Protein AF-A0ABD1V175-F1 (afdb_monomer_lite)

Secondary structure (DSSP, 8-state):
---------PPPPTT--EEEEES-----SBHHHHTGGGGG-TT--EEEEES-SS--EEEEE--SGGGGTS--TTTT--EEEEES-TT--EEEEE-SSSSSPPP-TTTTTT--EEEEES-TT-SEEEEGGGGGG-TT--EEEEES-SS--EEEEPPP--S------------TT--EEEEES-TT--BS-SS--SSPPP---PPP--HHHHHHHHTT----TTS-HHHHHHHHHHHHHHS-SEEEEE-S--S---HHHHT--TT-TTEEEEE--S-HHHHHHTT-S-----PPPPHHHHHHHHHHHTTS----HHHHHHHHHHHHHTTT-HHHHHHHHHHHTT---HHHHHHHHHHHHHHHTT-TT-S-TTHHHHHHHHHT--SHHHHHHHHHHTTS-TT--EEHHHHHHHHHHTT-S---SSHHHHHHHHHHHHHHHHHTTSSEEEGGGTEEE--HHHHHHHHHHTTTSSEEEE--SS--SBPPPGGG--TTEEEEE-TT----B---------

Organism: NCBI:txid205694

Sequence (514 aa):
MDSSLGEGKILLPRDIEELIFFGSGLRMVSLADGFLMLNNAKYVKKCEVSAEDEIECVIRLSSTEEQQSRGVPFQSLEKLLLRCLRNFIGLFMWEGKAAVAPLLPGIFTQLTVLEILSCNKMKKLIPRSLLQTLPNLQNLKVRHCEEIEEIIGDEDDDGSPVINSSAEVTMPRLKKLELVDLPKLKSICKGRIAKPLNIIAPRFNRFKNYISQALKIGISKESDEKKRAVELFQAVKNKGKFVLILDDVSKQIDTENIGILLGMDGCKVVITSRSLEVFHRMGFQKIIKVNTFSEKESWELFLKKLDHVELSPEVEEICKKMTKRCSGLPLALVTLAGSMRGMVDIHEWRDASEELDESCMGQADMENGVLPILVYAFNRLKDPKLKSCFLYCSLFPEDYDNPRDELIANFISEELMDTRSSRRAEFDQGHAILNKLEKACLVEIWTDREVVRMHNLIRDMALTITKHNPMYMVKVGLELTEIPKIQNWTKDLDKISLMDNSIHDISPDTQGRN

Structure (mmCIF, N/CA/C/O backbone):
data_AF-A0ABD1V175-F1
#
_entry.id   AF-A0ABD1V175-F1
#
loop_
_atom_site.group_PDB
_atom_site.id
_atom_site.type_symbol
_atom_site.label_atom_id
_atom_site.label_alt_id
_atom_site.label_comp_id
_atom_site.label_asym_id
_atom_site.label_entity_id
_atom_site.label_seq_id
_atom_site.pdbx_PDB_ins_code
_atom_site.Cartn_x
_atom_site.Cartn_y
_atom_site.Cartn_z
_atom_site.occupancy
_atom_site.B_iso_or_equiv
_atom_site.auth_seq_id
_atom_site.auth_comp_id
_atom_site.auth_asym_id
_atom_site.auth_atom_id
_atom_site.pdbx_PDB_model_num
ATOM 1 N N . MET A 1 1 ? 38.793 49.075 21.327 1.00 33.19 1 MET A N 1
ATOM 2 C CA . MET A 1 1 ? 39.471 48.614 20.101 1.00 33.19 1 MET A CA 1
ATOM 3 C C . MET A 1 1 ? 39.974 47.215 20.401 1.00 33.19 1 MET A C 1
ATOM 5 O O . MET A 1 1 ? 40.833 47.084 21.252 1.00 33.19 1 MET A O 1
ATOM 9 N N . ASP A 1 2 ? 39.425 46.133 19.889 1.00 32.28 2 ASP A N 1
ATOM 10 C CA . ASP A 1 2 ? 38.381 45.957 18.894 1.00 32.28 2 ASP A CA 1
ATOM 11 C C . ASP A 1 2 ? 37.714 44.607 19.198 1.00 32.28 2 ASP A C 1
ATOM 13 O O . ASP A 1 2 ? 38.379 43.661 19.624 1.00 32.28 2 ASP A O 1
ATOM 17 N N . SER A 1 3 ? 36.398 44.550 19.060 1.00 34.78 3 SER A N 1
ATOM 18 C CA . SER A 1 3 ? 35.563 43.388 19.345 1.00 34.78 3 SER A CA 1
ATOM 19 C C . SER A 1 3 ? 35.006 42.869 18.026 1.00 34.78 3 SER A C 1
ATOM 21 O O . SER A 1 3 ? 34.041 43.435 17.526 1.00 34.78 3 SER A O 1
ATOM 23 N N . SER A 1 4 ? 35.595 41.817 17.456 1.00 35.25 4 SER A N 1
ATOM 24 C CA . SER A 1 4 ? 34.931 40.948 16.469 1.00 35.25 4 SER A CA 1
ATOM 25 C C . SER A 1 4 ? 35.815 39.759 16.076 1.00 35.25 4 SER A C 1
ATOM 27 O O . SER A 1 4 ? 36.679 39.854 15.218 1.00 35.25 4 SER A O 1
ATOM 29 N N . LEU A 1 5 ? 35.558 38.602 16.680 1.00 33.12 5 LEU A N 1
ATOM 30 C CA . LEU A 1 5 ? 35.802 37.291 16.068 1.00 33.12 5 LEU A CA 1
ATOM 31 C C . LEU A 1 5 ? 34.612 36.412 16.472 1.00 33.12 5 LEU A C 1
ATOM 33 O O . LEU A 1 5 ? 34.702 35.550 17.341 1.00 33.12 5 LEU A O 1
ATOM 37 N N . GLY A 1 6 ? 33.454 36.763 15.911 1.00 29.16 6 GLY A N 1
ATOM 38 C CA . GLY A 1 6 ? 32.233 35.967 15.943 1.00 29.16 6 GLY A CA 1
ATOM 39 C C . GLY A 1 6 ? 32.099 35.133 14.668 1.00 29.16 6 GLY A C 1
ATOM 40 O O . GLY A 1 6 ? 32.634 35.503 13.627 1.00 29.16 6 GLY A O 1
ATOM 41 N N . GLU A 1 7 ? 31.352 34.037 14.802 1.00 34.03 7 GLU A N 1
ATOM 42 C CA . GLU A 1 7 ? 30.924 33.062 13.785 1.00 34.03 7 GLU A CA 1
ATOM 43 C C . GLU A 1 7 ? 31.941 31.970 13.413 1.00 34.03 7 GLU A C 1
ATOM 45 O O . GLU A 1 7 ? 32.814 32.099 12.554 1.00 34.03 7 GLU A O 1
ATOM 50 N N . GLY A 1 8 ? 31.780 30.825 14.086 1.00 33.66 8 GLY A N 1
ATOM 51 C CA . GLY A 1 8 ? 32.440 29.575 13.741 1.00 33.66 8 GLY A CA 1
ATOM 52 C C . GLY A 1 8 ? 32.031 29.113 12.344 1.00 33.66 8 GLY A C 1
ATOM 53 O O . GLY A 1 8 ? 30.886 28.741 12.106 1.00 33.66 8 GLY A O 1
ATOM 54 N N . LYS A 1 9 ? 32.991 29.118 11.419 1.00 44.31 9 LYS A N 1
ATOM 55 C CA . LYS A 1 9 ? 32.845 28.537 10.081 1.00 44.31 9 LYS A CA 1
ATOM 56 C C . LYS A 1 9 ? 32.651 27.023 10.200 1.00 44.31 9 LYS A C 1
ATOM 58 O O . LYS A 1 9 ? 33.563 26.321 10.633 1.00 44.31 9 LYS A O 1
ATOM 63 N N . ILE A 1 10 ? 31.491 26.520 9.787 1.00 41.38 10 ILE A N 1
ATOM 64 C CA . ILE A 1 10 ? 31.221 25.081 9.678 1.00 41.38 10 ILE A CA 1
ATOM 65 C C . ILE A 1 10 ? 31.966 24.549 8.442 1.00 41.38 10 ILE A C 1
ATOM 67 O O . ILE A 1 10 ? 31.715 24.986 7.318 1.00 41.38 10 ILE A O 1
ATOM 71 N N . LEU A 1 11 ? 32.914 23.629 8.644 1.00 45.12 11 LEU A N 1
ATOM 72 C CA . LEU A 1 11 ? 33.640 22.944 7.569 1.00 45.12 11 LEU A CA 1
ATOM 73 C C . LEU A 1 11 ? 32.978 21.588 7.294 1.00 45.12 11 LEU A C 1
ATOM 75 O O . LEU A 1 11 ? 32.940 20.730 8.172 1.00 45.12 11 LEU A O 1
ATOM 79 N N . LEU A 1 12 ? 32.479 21.391 6.072 1.00 47.12 12 LEU A N 1
ATOM 80 C CA . LEU A 1 12 ? 31.943 20.110 5.604 1.00 47.12 12 LEU A CA 1
ATOM 81 C C . LEU A 1 12 ? 33.087 19.209 5.082 1.00 47.12 12 LEU A C 1
ATOM 83 O O . LEU A 1 12 ? 33.973 19.706 4.378 1.00 47.12 12 LEU A O 1
ATOM 87 N N . PRO A 1 13 ? 33.097 17.901 5.401 1.00 48.41 13 PRO A N 1
ATOM 88 C CA . PRO A 1 13 ? 34.001 16.918 4.801 1.00 48.41 13 PRO A CA 1
ATOM 89 C C . PRO A 1 13 ? 34.021 16.974 3.264 1.00 48.41 13 PRO A C 1
ATOM 91 O O . PRO A 1 13 ? 32.999 17.216 2.624 1.00 48.41 13 PRO A O 1
ATOM 94 N N . ARG A 1 14 ? 35.198 16.737 2.665 1.00 49.50 14 ARG A N 1
ATOM 95 C CA . ARG A 1 14 ? 35.453 16.963 1.228 1.00 49.50 14 ARG A CA 1
ATOM 96 C C . ARG A 1 14 ? 34.654 16.065 0.276 1.00 49.50 14 ARG A C 1
ATOM 98 O O . ARG A 1 14 ? 34.583 16.416 -0.893 1.00 49.50 14 ARG A O 1
ATOM 105 N N . ASP A 1 15 ? 34.020 15.005 0.773 1.00 56.03 15 ASP A N 1
ATOM 106 C CA . ASP A 1 15 ? 33.384 13.958 -0.039 1.00 56.03 15 ASP A CA 1
ATOM 107 C C . ASP A 1 15 ? 31.863 13.859 0.186 1.00 56.03 15 ASP A C 1
ATOM 109 O O . ASP A 1 15 ? 31.241 12.848 -0.132 1.00 56.03 15 ASP A O 1
ATOM 113 N N . ILE A 1 16 ? 31.242 14.888 0.772 1.00 52.56 16 ILE A N 1
ATOM 114 C CA . ILE A 1 16 ? 29.795 14.883 1.013 1.00 52.56 16 ILE A CA 1
ATOM 115 C C . ILE A 1 16 ? 29.036 15.047 -0.306 1.00 52.56 16 ILE A C 1
ATOM 117 O O . ILE A 1 16 ? 29.168 16.066 -0.986 1.00 52.56 16 ILE A O 1
ATOM 121 N N . GLU A 1 17 ? 28.199 14.057 -0.623 1.00 64.12 17 GLU A N 1
ATOM 122 C CA . GLU A 1 17 ? 27.302 14.091 -1.783 1.00 64.12 17 GLU A CA 1
ATOM 123 C C . GLU A 1 17 ? 25.887 14.585 -1.448 1.00 64.12 17 GLU A C 1
ATOM 125 O O . GLU A 1 17 ? 25.190 15.089 -2.331 1.00 64.12 17 GLU A O 1
ATOM 130 N N . GLU A 1 18 ? 25.463 14.490 -0.185 1.00 67.69 18 GLU A N 1
ATOM 131 C CA . GLU A 1 18 ? 24.130 14.904 0.258 1.00 67.69 18 GLU A CA 1
ATOM 132 C C . GLU A 1 18 ? 24.199 15.868 1.445 1.00 67.69 18 GLU A C 1
ATOM 134 O O . GLU A 1 18 ? 24.832 15.581 2.459 1.00 67.69 18 GLU A O 1
ATOM 139 N N . LEU A 1 19 ? 23.508 16.999 1.330 1.00 60.31 19 LEU A N 1
ATOM 140 C CA . LEU A 1 19 ? 23.303 17.959 2.408 1.00 60.31 19 LEU A CA 1
ATOM 141 C C . LEU A 1 19 ? 21.835 17.970 2.800 1.00 60.31 19 LEU A C 1
ATOM 143 O O . LEU A 1 19 ? 20.975 18.146 1.943 1.00 60.31 19 LEU A O 1
ATOM 147 N N . ILE A 1 20 ? 21.555 17.777 4.085 1.00 55.03 20 ILE A N 1
ATOM 148 C CA . ILE A 1 20 ? 20.199 17.770 4.629 1.00 55.03 20 ILE A CA 1
ATOM 149 C C . ILE A 1 20 ? 20.187 18.695 5.844 1.00 55.03 20 ILE A C 1
ATOM 151 O O . ILE A 1 20 ? 20.918 18.473 6.806 1.00 55.03 20 ILE A O 1
ATOM 155 N N . PHE A 1 21 ? 19.357 19.728 5.782 1.00 54.09 21 PHE A N 1
ATOM 156 C CA . PHE A 1 21 ? 19.108 20.686 6.849 1.00 54.09 21 PHE A CA 1
ATOM 157 C C . PHE A 1 21 ? 17.662 20.519 7.298 1.00 54.09 21 PHE A C 1
ATOM 159 O O . PHE A 1 21 ? 16.748 20.598 6.476 1.00 54.09 21 PHE A O 1
ATOM 166 N N . PHE A 1 22 ? 17.452 20.254 8.582 1.00 44.19 22 PHE A N 1
ATOM 167 C CA . PHE A 1 22 ? 16.124 20.082 9.156 1.00 44.19 22 PHE A CA 1
ATOM 168 C C . PHE A 1 22 ? 16.053 20.805 10.499 1.00 44.19 22 PHE A C 1
ATOM 170 O O . PHE A 1 22 ? 16.745 20.403 11.431 1.00 44.19 22 PHE A O 1
ATOM 177 N N . GLY A 1 23 ? 15.231 21.855 10.607 1.00 42.28 23 GLY A N 1
ATOM 178 C CA . GLY A 1 23 ? 14.975 22.547 11.879 1.00 42.28 23 GLY A CA 1
ATOM 179 C C . GLY A 1 23 ? 16.246 22.994 12.610 1.00 42.28 23 GLY A C 1
ATOM 180 O O . GLY A 1 23 ? 16.268 23.071 13.837 1.00 42.28 23 GLY A O 1
ATOM 181 N N . SER A 1 24 ? 17.316 23.247 11.858 1.00 45.44 24 SER A N 1
ATOM 182 C CA . SER A 1 24 ? 18.679 23.452 12.347 1.00 45.44 24 SER A CA 1
ATOM 183 C C . SER A 1 24 ? 18.917 24.862 12.892 1.00 45.44 24 SER A C 1
ATOM 185 O O . SER A 1 24 ? 19.999 25.158 13.402 1.00 45.44 24 SER A O 1
ATOM 187 N N . GLY A 1 25 ? 17.891 25.720 12.842 1.00 47.97 25 GLY A N 1
ATOM 188 C CA . GLY A 1 25 ? 17.932 27.075 13.379 1.00 47.97 25 GLY A CA 1
ATOM 189 C C . GLY A 1 25 ? 18.901 27.957 12.602 1.00 47.97 25 GLY A C 1
ATOM 190 O O . GLY A 1 25 ? 19.572 28.802 13.202 1.00 47.97 25 GLY A O 1
ATOM 191 N N . LEU A 1 26 ? 19.014 27.729 11.290 1.00 57.84 26 LEU A N 1
ATOM 192 C CA . LEU A 1 26 ? 19.914 28.471 10.419 1.00 57.84 26 LEU A CA 1
ATOM 193 C C . LEU A 1 26 ? 19.487 29.931 10.406 1.00 57.84 26 LEU A C 1
ATOM 195 O O . LEU A 1 26 ? 18.456 30.291 9.842 1.00 57.84 26 LEU A O 1
ATOM 199 N N . ARG A 1 27 ? 20.317 30.780 11.013 1.00 63.69 27 ARG A N 1
ATOM 200 C CA . ARG A 1 27 ? 20.093 32.225 11.053 1.00 63.69 27 ARG A CA 1
ATOM 201 C C . ARG A 1 27 ? 20.644 32.914 9.817 1.00 63.69 27 ARG A C 1
ATOM 203 O O . ARG A 1 27 ? 21.561 33.730 9.890 1.00 63.69 27 ARG A O 1
ATOM 210 N N . MET A 1 28 ? 20.183 32.472 8.655 1.00 68.62 28 MET A N 1
ATOM 211 C CA . MET A 1 28 ? 20.639 32.987 7.372 1.00 68.62 28 MET A CA 1
ATOM 212 C C . MET A 1 28 ? 19.476 33.155 6.420 1.00 68.62 28 MET A C 1
ATOM 214 O O . MET A 1 28 ? 18.596 32.309 6.312 1.00 68.62 28 MET A O 1
ATOM 218 N N . VAL A 1 29 ? 19.537 34.248 5.672 1.00 77.06 29 VAL A N 1
ATOM 219 C CA . VAL A 1 29 ? 18.480 34.617 4.734 1.00 77.06 29 VAL A CA 1
ATOM 220 C C . VAL A 1 29 ? 18.637 33.905 3.382 1.00 77.06 29 VAL A C 1
ATOM 222 O O . VAL A 1 29 ? 17.661 33.665 2.675 1.00 77.06 29 VAL A O 1
ATOM 225 N N . SER A 1 30 ? 19.871 33.531 3.032 1.00 79.56 30 SER A N 1
ATOM 226 C CA . SER A 1 30 ? 20.254 32.945 1.746 1.00 79.56 30 SER A CA 1
ATOM 227 C C . SER A 1 30 ? 21.160 31.738 1.964 1.00 79.56 30 SER A C 1
ATOM 229 O O . SER A 1 30 ? 22.189 31.848 2.638 1.00 79.56 30 SER A O 1
ATOM 231 N N . LEU A 1 31 ? 20.803 30.595 1.367 1.00 73.44 31 LEU A N 1
ATOM 232 C CA . LEU A 1 31 ? 21.608 29.368 1.447 1.00 73.44 31 LEU A CA 1
ATOM 233 C C . LEU A 1 31 ? 23.006 29.563 0.844 1.00 73.44 31 LEU A C 1
ATOM 235 O O . LEU A 1 31 ? 23.994 29.080 1.392 1.00 73.44 31 LEU A O 1
ATOM 239 N N . ALA A 1 32 ? 23.110 30.294 -0.265 1.00 73.69 32 ALA A N 1
ATOM 240 C CA . ALA A 1 32 ? 24.394 30.572 -0.903 1.00 73.69 32 ALA A CA 1
ATOM 241 C C . ALA A 1 32 ? 25.311 31.459 -0.040 1.00 73.69 32 ALA A C 1
ATOM 243 O O . ALA A 1 32 ? 26.525 31.256 -0.029 1.00 73.69 32 ALA A O 1
ATOM 244 N N . ASP A 1 33 ? 24.747 32.421 0.699 1.00 68.69 33 ASP A N 1
ATOM 245 C CA . ASP A 1 33 ? 25.535 33.337 1.537 1.00 68.69 33 ASP A CA 1
ATOM 246 C C . ASP A 1 33 ? 26.016 32.668 2.823 1.00 68.69 33 ASP A C 1
ATOM 248 O O . ASP A 1 33 ? 27.155 32.869 3.246 1.00 68.69 33 ASP A O 1
ATOM 252 N N . GLY A 1 34 ? 25.164 31.843 3.426 1.00 58.06 34 GLY A N 1
ATOM 253 C CA . GLY A 1 34 ? 25.495 31.124 4.647 1.00 58.06 34 GLY A CA 1
ATOM 254 C C . GLY A 1 34 ? 26.523 30.011 4.465 1.00 58.06 34 GLY A C 1
ATOM 255 O O . GLY A 1 34 ? 27.223 29.644 5.409 1.00 58.06 34 GLY A O 1
ATOM 256 N N . PHE A 1 35 ? 26.665 29.507 3.238 1.00 61.03 35 PHE A N 1
ATOM 257 C CA . PHE A 1 35 ? 27.566 28.411 2.916 1.00 61.03 35 PHE A CA 1
ATOM 258 C C . PHE A 1 35 ? 28.465 28.754 1.726 1.00 61.03 35 PHE A C 1
ATOM 260 O O . PHE A 1 35 ? 28.418 28.106 0.681 1.00 61.03 35 PHE A O 1
ATOM 267 N N . LEU A 1 36 ? 29.386 29.705 1.920 1.00 54.69 36 LEU A N 1
ATOM 268 C CA . LEU A 1 36 ? 30.432 30.059 0.941 1.00 54.69 36 LEU A CA 1
ATOM 269 C C . LEU A 1 36 ? 31.236 28.846 0.417 1.00 54.69 36 LEU A C 1
ATOM 271 O O . LEU A 1 36 ? 31.847 28.922 -0.646 1.00 54.69 36 LEU A O 1
ATOM 275 N N . MET A 1 37 ? 31.233 27.719 1.141 1.00 53.41 37 MET A N 1
ATOM 276 C CA . MET A 1 37 ? 31.874 26.460 0.742 1.00 53.41 37 MET A CA 1
ATOM 277 C C . MET A 1 37 ? 31.118 25.706 -0.372 1.00 53.41 37 MET A C 1
ATOM 279 O O . MET A 1 37 ? 31.747 24.941 -1.102 1.00 53.41 37 MET A O 1
ATOM 283 N N . LEU A 1 38 ? 29.812 25.951 -0.569 1.00 56.41 38 LEU A N 1
ATOM 284 C CA . LEU A 1 38 ? 29.019 25.391 -1.680 1.00 56.41 38 LEU A CA 1
ATOM 285 C C . LEU A 1 38 ? 29.477 25.906 -3.046 1.00 56.41 38 LEU A C 1
ATOM 287 O O . LEU A 1 38 ? 29.302 25.216 -4.046 1.00 56.41 38 LEU A O 1
ATOM 291 N N . ASN A 1 39 ? 30.136 27.067 -3.076 1.00 56.88 39 ASN A N 1
ATOM 292 C CA . ASN A 1 39 ? 30.773 27.612 -4.277 1.00 56.88 39 ASN A CA 1
ATOM 293 C C . ASN A 1 39 ? 31.903 26.710 -4.806 1.00 56.88 39 ASN A C 1
ATOM 295 O O . ASN A 1 39 ? 32.265 26.809 -5.974 1.00 56.88 39 ASN A O 1
ATOM 299 N N . ASN A 1 40 ? 32.459 25.837 -3.952 1.00 53.22 40 ASN A N 1
ATOM 300 C CA . ASN A 1 40 ? 33.568 24.931 -4.269 1.00 53.22 40 ASN A CA 1
ATOM 301 C C . ASN A 1 40 ? 33.219 23.443 -4.059 1.00 53.22 40 ASN A C 1
ATOM 303 O O . ASN A 1 40 ? 34.088 22.579 -4.219 1.00 53.22 40 ASN A O 1
ATOM 307 N N . ALA A 1 41 ? 31.974 23.124 -3.691 1.00 58.38 41 ALA A N 1
ATOM 308 C CA . ALA A 1 41 ? 31.538 21.773 -3.353 1.00 58.38 41 ALA A CA 1
ATOM 309 C C . ALA A 1 41 ? 31.305 20.926 -4.616 1.00 58.38 41 ALA A C 1
ATOM 311 O O . ALA A 1 41 ? 30.182 20.753 -5.082 1.00 58.38 41 ALA A O 1
ATOM 312 N N . LYS A 1 42 ? 32.383 20.369 -5.178 1.00 62.81 42 LYS A N 1
ATOM 313 C CA . LYS A 1 42 ? 32.337 19.582 -6.426 1.00 62.81 42 LYS A CA 1
ATOM 314 C C . LYS A 1 42 ? 31.516 18.288 -6.339 1.00 62.81 42 LYS A C 1
ATOM 316 O O . LYS A 1 42 ? 31.132 17.771 -7.380 1.00 62.81 42 LYS A O 1
ATOM 321 N N . TYR A 1 43 ? 31.252 17.785 -5.133 1.00 64.75 43 TYR A N 1
ATOM 322 C CA . TYR A 1 43 ? 30.656 16.462 -4.920 1.00 64.75 43 TYR A CA 1
ATOM 323 C C . TYR A 1 43 ? 29.199 16.488 -4.455 1.00 64.75 43 TYR A C 1
ATOM 325 O O . TYR A 1 43 ? 28.531 15.466 -4.558 1.00 64.75 43 TYR A O 1
ATOM 333 N N . VAL A 1 44 ? 28.679 17.632 -3.994 1.00 69.38 44 VAL A N 1
ATOM 334 C CA . VAL A 1 44 ? 27.303 17.721 -3.479 1.00 69.38 44 VAL A CA 1
ATOM 335 C C . VAL A 1 44 ? 26.306 17.598 -4.631 1.00 69.38 44 VAL A C 1
ATOM 337 O O . VAL A 1 44 ? 26.134 18.526 -5.419 1.00 69.38 44 VAL A O 1
ATOM 340 N N . LYS A 1 45 ? 25.625 16.453 -4.700 1.00 80.25 45 LYS A N 1
ATOM 341 C CA . LYS A 1 45 ? 24.599 16.123 -5.697 1.00 80.25 45 LYS A CA 1
ATOM 342 C C . LYS A 1 45 ? 23.188 16.369 -5.183 1.00 80.25 45 LYS A C 1
ATOM 344 O O . LYS A 1 45 ? 22.299 16.653 -5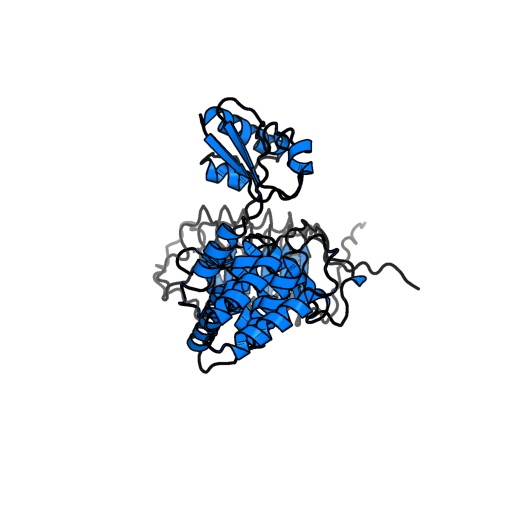.982 1.00 80.25 45 LYS A O 1
ATOM 349 N N . LYS A 1 46 ? 22.950 16.288 -3.873 1.00 80.38 46 LYS A N 1
ATOM 350 C CA . LYS A 1 46 ? 21.623 16.496 -3.278 1.00 80.38 46 LYS A CA 1
ATOM 351 C C . LYS A 1 46 ? 21.674 17.502 -2.136 1.00 80.38 46 LYS A C 1
ATOM 353 O O . LYS A 1 46 ? 22.561 17.446 -1.294 1.00 80.38 46 LYS A O 1
ATOM 358 N N . CYS A 1 47 ? 20.700 18.403 -2.111 1.00 77.25 47 CYS A N 1
ATOM 359 C CA . CYS A 1 47 ? 20.515 19.390 -1.058 1.00 77.25 47 CYS A CA 1
ATOM 360 C C . CYS A 1 47 ? 19.042 19.397 -0.650 1.00 77.25 47 CYS A C 1
ATOM 362 O O . CYS A 1 47 ? 18.163 19.570 -1.496 1.00 77.25 47 CYS A O 1
ATOM 364 N N . GLU A 1 48 ? 18.780 19.189 0.632 1.00 76.88 48 GLU A N 1
ATOM 365 C CA . GLU A 1 48 ? 17.460 19.222 1.240 1.00 76.88 48 GLU A CA 1
ATOM 366 C C . GLU A 1 48 ? 17.451 20.220 2.392 1.00 76.88 48 GLU A C 1
ATOM 368 O O . GLU A 1 48 ? 18.321 20.181 3.254 1.00 76.88 48 GLU A O 1
ATOM 373 N N . VAL A 1 49 ? 16.475 21.123 2.400 1.00 69.06 49 VAL A N 1
ATOM 374 C CA . VAL A 1 49 ? 16.319 22.148 3.436 1.00 69.06 49 VAL A CA 1
ATOM 375 C C . VAL A 1 49 ? 14.883 22.125 3.914 1.00 69.06 49 VAL A C 1
ATOM 377 O O . VAL A 1 49 ? 13.961 22.286 3.114 1.00 69.06 49 VAL A O 1
ATOM 380 N N . SER A 1 50 ? 14.697 21.904 5.209 1.00 63.75 50 SER A N 1
ATOM 381 C CA . SER A 1 50 ? 13.405 21.638 5.821 1.00 63.75 50 SER A CA 1
ATOM 382 C C . SER A 1 50 ? 13.220 22.419 7.119 1.00 63.75 50 SER A C 1
ATOM 384 O O . SER A 1 50 ? 14.117 22.450 7.954 1.00 63.75 50 SER A O 1
ATOM 386 N N . ALA A 1 51 ? 12.028 22.983 7.324 1.00 52.28 51 ALA A N 1
ATOM 387 C CA . ALA A 1 51 ? 11.618 23.591 8.597 1.00 52.28 51 ALA A CA 1
ATOM 388 C C . ALA A 1 51 ? 12.549 24.717 9.107 1.00 52.28 51 ALA A C 1
ATOM 390 O O . ALA A 1 51 ? 12.790 24.828 10.307 1.00 52.28 51 ALA A O 1
ATOM 391 N N . GLU A 1 52 ? 13.048 25.561 8.200 1.00 60.34 52 GLU A N 1
ATOM 392 C CA . GLU A 1 52 ? 13.835 26.751 8.545 1.00 60.34 52 GLU A CA 1
ATOM 393 C C . GLU A 1 52 ? 12.972 28.017 8.510 1.00 60.34 52 GLU A C 1
ATOM 395 O O . GLU A 1 52 ? 12.168 28.230 7.593 1.00 60.34 52 GLU A O 1
ATOM 400 N N . ASP A 1 53 ? 13.168 28.867 9.517 1.00 69.31 53 ASP A N 1
ATOM 401 C CA . ASP A 1 53 ? 12.355 30.064 9.715 1.00 69.31 53 ASP A CA 1
ATOM 402 C C . ASP A 1 53 ? 12.971 31.304 9.067 1.00 69.31 53 ASP A C 1
ATOM 404 O O . ASP A 1 53 ? 12.222 32.158 8.617 1.00 69.31 53 ASP A O 1
ATOM 408 N N . GLU A 1 54 ? 14.298 31.420 8.968 1.00 76.69 54 GLU A N 1
ATOM 409 C CA . GLU A 1 54 ? 14.949 32.641 8.457 1.00 76.69 54 GLU A CA 1
ATOM 410 C C . GLU A 1 54 ? 15.304 32.593 6.964 1.00 76.69 54 GLU A C 1
ATOM 412 O O . GLU A 1 54 ? 15.578 33.636 6.376 1.00 76.69 54 GLU A O 1
ATOM 417 N N . ILE A 1 55 ? 15.260 31.419 6.326 1.00 80.06 55 ILE A N 1
ATOM 418 C CA . ILE A 1 55 ? 15.629 31.286 4.912 1.00 80.06 55 ILE A CA 1
ATOM 419 C C . ILE A 1 55 ? 14.538 31.882 4.024 1.00 80.06 55 ILE A C 1
ATOM 421 O O . ILE A 1 55 ? 13.410 31.385 3.965 1.00 80.06 55 ILE A O 1
ATOM 425 N N . GLU A 1 56 ? 14.914 32.910 3.270 1.00 87.81 56 GLU A N 1
ATOM 426 C CA . GLU A 1 56 ? 14.051 33.583 2.303 1.00 87.81 56 GLU A CA 1
ATOM 427 C C . GLU A 1 56 ? 14.350 33.129 0.871 1.00 87.81 56 GLU A C 1
ATOM 429 O O . GLU A 1 56 ? 13.427 32.995 0.067 1.00 87.81 56 GLU A O 1
ATOM 434 N N . CYS A 1 57 ? 15.609 32.820 0.539 1.00 86.31 57 CYS A N 1
ATOM 435 C CA . CYS A 1 57 ? 15.979 32.365 -0.803 1.00 86.31 57 CYS A CA 1
ATOM 436 C C . CYS A 1 57 ? 17.117 31.336 -0.837 1.00 86.31 57 CYS A C 1
ATOM 438 O O . CYS A 1 57 ? 17.873 31.172 0.120 1.00 86.31 57 CYS A O 1
ATOM 440 N N . VAL A 1 58 ? 17.289 30.661 -1.979 1.00 83.56 58 VAL A N 1
ATOM 441 C CA . VAL A 1 58 ? 18.457 29.787 -2.194 1.00 83.56 58 VAL A CA 1
ATOM 442 C C . VAL A 1 58 ? 19.678 30.623 -2.556 1.00 83.56 58 VAL A C 1
ATOM 444 O O . VAL A 1 58 ? 20.760 30.407 -2.012 1.00 83.56 58 VAL A O 1
ATOM 447 N N . ILE A 1 59 ? 19.502 31.593 -3.452 1.00 80.62 59 ILE A N 1
ATOM 448 C CA . ILE A 1 59 ? 20.566 32.480 -3.920 1.00 80.62 59 ILE A CA 1
ATOM 449 C C . ILE A 1 59 ? 20.087 33.929 -3.845 1.00 80.62 59 ILE A C 1
ATOM 451 O O . ILE A 1 59 ? 19.098 34.304 -4.477 1.00 80.62 59 ILE A O 1
ATOM 455 N N . ARG A 1 60 ? 20.842 34.755 -3.119 1.00 77.38 60 ARG A N 1
ATOM 456 C CA . ARG A 1 60 ? 20.724 36.213 -3.157 1.00 77.38 60 ARG A CA 1
ATOM 457 C C . ARG A 1 60 ? 21.688 36.780 -4.200 1.00 77.38 60 ARG A C 1
ATOM 459 O O . ARG A 1 60 ? 22.876 36.464 -4.208 1.00 77.38 60 ARG A O 1
ATOM 466 N N . LEU A 1 61 ? 21.165 37.616 -5.086 1.00 72.69 61 LEU A N 1
ATOM 467 C CA . LEU A 1 61 ? 21.880 38.279 -6.169 1.00 72.69 61 LEU A CA 1
ATOM 468 C C . LEU A 1 61 ? 21.952 39.787 -5.875 1.00 72.69 61 LEU A C 1
ATOM 470 O O . LEU A 1 61 ? 20.933 40.425 -5.604 1.00 72.69 61 LEU A O 1
ATOM 474 N N . SER A 1 62 ? 23.152 40.362 -5.961 1.00 67.81 62 SER A N 1
ATOM 475 C CA . SER A 1 62 ? 23.413 41.793 -5.757 1.00 67.81 62 SER A CA 1
ATOM 476 C C . SER A 1 62 ? 24.281 42.358 -6.888 1.00 67.81 62 SER A C 1
ATOM 478 O O . SER A 1 62 ? 24.943 41.618 -7.613 1.00 67.81 62 SER A O 1
ATOM 480 N N . SER A 1 63 ? 24.281 43.683 -7.059 1.00 58.66 63 SER A N 1
ATOM 481 C CA . SER A 1 63 ? 25.017 44.372 -8.130 1.00 58.66 63 SER A CA 1
ATOM 482 C C . SER A 1 63 ? 26.489 44.672 -7.804 1.00 58.66 63 SER A C 1
ATOM 484 O O . SER A 1 63 ? 27.101 45.482 -8.497 1.00 58.66 63 SER A O 1
ATOM 486 N N . THR A 1 64 ? 27.049 44.119 -6.725 1.00 54.94 64 THR A N 1
ATOM 487 C CA . THR A 1 64 ? 28.413 44.443 -6.279 1.00 54.94 64 THR A CA 1
ATOM 488 C C . THR A 1 64 ? 29.472 43.645 -7.048 1.00 54.94 64 THR A C 1
ATOM 490 O O . THR A 1 64 ? 29.282 42.475 -7.378 1.00 54.94 64 THR A O 1
ATOM 493 N N . GLU A 1 65 ? 30.624 44.273 -7.308 1.00 50.16 65 GLU A N 1
ATOM 494 C CA . GLU A 1 65 ? 31.773 43.693 -8.033 1.00 50.16 65 GLU A CA 1
ATOM 495 C C . GLU A 1 65 ? 32.343 42.406 -7.383 1.00 50.16 65 GLU A C 1
ATOM 497 O O . GLU A 1 65 ? 33.082 41.657 -8.020 1.00 50.16 65 GLU A O 1
ATOM 502 N N . GLU A 1 66 ? 31.940 42.078 -6.148 1.00 51.34 66 GLU A N 1
ATOM 503 C CA . GLU A 1 66 ? 32.313 40.852 -5.421 1.00 51.34 66 GLU A CA 1
ATOM 504 C C . GLU A 1 66 ? 31.758 39.546 -6.032 1.00 51.34 66 GLU A C 1
ATOM 506 O O . GLU A 1 66 ? 32.240 38.461 -5.704 1.00 51.34 66 GLU A O 1
ATOM 511 N N . GLN A 1 67 ? 30.777 39.612 -6.940 1.00 52.66 67 GLN A N 1
ATOM 512 C CA . GLN A 1 67 ? 30.207 38.429 -7.610 1.00 52.66 67 GLN A CA 1
ATOM 513 C C . GLN A 1 67 ? 31.167 37.777 -8.624 1.00 52.66 67 GLN A C 1
ATOM 515 O O . GLN A 1 67 ? 31.038 36.589 -8.903 1.00 52.66 67 GLN A O 1
ATOM 520 N N . GLN A 1 68 ? 32.157 38.505 -9.156 1.00 50.06 68 GLN A N 1
ATOM 521 C CA . GLN A 1 68 ? 33.092 37.957 -10.155 1.00 50.06 68 GLN A CA 1
ATOM 522 C C . GLN A 1 68 ? 34.216 37.103 -9.542 1.00 50.06 68 GLN A C 1
ATOM 524 O O . GLN A 1 68 ? 34.922 36.409 -10.272 1.00 50.06 68 GLN A O 1
ATOM 529 N N . SER A 1 69 ? 34.378 37.123 -8.213 1.00 49.59 69 SER A N 1
ATOM 530 C CA . SER A 1 69 ? 35.394 36.343 -7.489 1.00 49.59 69 SER A CA 1
ATOM 531 C C . SER A 1 69 ? 34.823 35.200 -6.637 1.00 49.59 69 SER A C 1
ATOM 533 O O . SER A 1 69 ? 35.588 34.362 -6.152 1.00 49.59 69 SER A O 1
ATOM 535 N N . ARG A 1 70 ? 33.492 35.118 -6.469 1.00 56.19 70 ARG A N 1
ATOM 536 C CA . ARG A 1 70 ? 32.811 33.990 -5.812 1.00 56.19 70 ARG A CA 1
ATOM 537 C C . ARG A 1 70 ? 32.584 32.863 -6.831 1.00 56.19 70 ARG A C 1
ATOM 539 O O . ARG A 1 70 ? 32.100 33.104 -7.930 1.00 56.19 70 ARG A O 1
ATOM 546 N N . GLY A 1 71 ? 32.963 31.629 -6.480 1.00 60.84 71 GLY A N 1
ATOM 547 C CA . GLY A 1 71 ? 32.700 30.442 -7.309 1.00 60.84 71 GLY A CA 1
ATOM 548 C C . GLY A 1 71 ? 31.202 30.232 -7.566 1.00 60.84 71 GLY A C 1
ATOM 549 O O . GLY A 1 71 ? 30.374 30.845 -6.902 1.00 60.84 71 GLY A O 1
ATOM 550 N N . VAL A 1 72 ? 30.850 29.369 -8.521 1.00 67.88 72 VAL A N 1
ATOM 551 C CA . VAL A 1 72 ? 29.454 29.138 -8.932 1.00 67.88 72 VAL A CA 1
ATOM 552 C C . VAL A 1 72 ? 28.786 28.142 -7.967 1.00 67.88 72 VAL A C 1
ATOM 554 O O . VAL A 1 72 ? 29.089 26.947 -8.045 1.00 67.88 72 VAL A O 1
ATOM 557 N N . PRO A 1 73 ? 27.891 28.573 -7.054 1.00 69.50 73 PRO A N 1
ATOM 558 C CA . PRO A 1 73 ? 27.236 27.652 -6.130 1.00 69.50 73 PRO A CA 1
ATOM 559 C C . PRO A 1 73 ? 26.340 26.662 -6.879 1.00 69.50 73 PRO A C 1
ATOM 561 O O . PRO A 1 73 ? 25.743 26.986 -7.907 1.00 69.50 73 PRO A O 1
ATOM 564 N N . PHE A 1 74 ? 26.212 25.452 -6.328 1.00 74.88 74 PHE A N 1
ATOM 565 C CA . PHE A 1 74 ? 25.278 24.418 -6.799 1.00 74.88 74 PHE A CA 1
ATOM 566 C C . PHE A 1 74 ? 25.483 23.947 -8.252 1.00 74.88 74 PHE A C 1
ATOM 568 O O . PHE A 1 74 ? 24.559 23.409 -8.862 1.00 74.88 74 PHE A O 1
ATOM 575 N N . GLN A 1 75 ? 26.681 24.112 -8.826 1.00 77.25 75 GLN A N 1
ATOM 576 C CA . GLN A 1 75 ? 26.972 23.662 -10.195 1.00 77.25 75 GLN A CA 1
ATOM 577 C C . GLN A 1 75 ? 26.865 22.131 -10.355 1.00 77.25 75 GLN A C 1
ATOM 579 O O . GLN A 1 75 ? 26.425 21.648 -11.394 1.00 77.25 75 GLN A O 1
ATOM 584 N N . SER A 1 76 ? 27.252 21.374 -9.327 1.00 79.38 76 SER A N 1
ATOM 585 C CA . SER A 1 76 ? 27.201 19.903 -9.246 1.00 79.38 76 SER A CA 1
ATOM 586 C C . SER A 1 76 ? 25.853 19.354 -8.764 1.00 79.38 76 SER A C 1
ATOM 588 O O . SER A 1 76 ? 25.661 18.140 -8.766 1.00 79.38 76 SER A O 1
ATOM 590 N N . LEU A 1 77 ? 24.923 20.222 -8.348 1.00 84.19 77 LEU A N 1
ATOM 591 C CA . LEU A 1 77 ? 23.698 19.800 -7.681 1.00 84.19 77 LEU A CA 1
ATOM 592 C C . LEU A 1 77 ? 22.715 19.173 -8.676 1.00 84.19 77 LEU A C 1
ATOM 594 O O . LEU A 1 77 ? 22.255 19.829 -9.608 1.00 84.19 77 LEU A O 1
ATOM 598 N N . GLU A 1 78 ? 22.346 17.920 -8.430 1.00 90.44 78 GLU A N 1
ATOM 599 C CA . GLU A 1 78 ? 21.388 17.151 -9.225 1.00 90.44 78 GLU A CA 1
ATOM 600 C C . GLU A 1 78 ? 19.963 17.225 -8.660 1.00 90.44 78 GLU A C 1
ATOM 602 O O . GLU A 1 78 ? 18.993 17.176 -9.426 1.00 90.44 78 GLU A O 1
ATOM 607 N N . LYS A 1 79 ? 19.820 17.341 -7.332 1.00 85.69 79 LYS A N 1
ATOM 608 C CA . LYS A 1 79 ? 18.531 17.333 -6.622 1.00 85.69 79 LYS A CA 1
ATOM 609 C C . LYS A 1 79 ? 18.459 18.443 -5.570 1.00 85.69 79 LYS A C 1
ATOM 611 O O . LYS A 1 79 ? 19.300 18.496 -4.674 1.00 85.69 79 LYS A O 1
ATOM 616 N N . LEU A 1 80 ? 17.419 19.272 -5.641 1.00 88.50 80 LEU A N 1
ATOM 617 C CA . LEU A 1 80 ? 17.124 20.317 -4.657 1.00 88.50 80 LEU A CA 1
ATOM 618 C C . LEU A 1 80 ? 15.720 20.125 -4.078 1.00 88.50 80 LEU A C 1
ATOM 620 O O . LEU A 1 80 ? 14.738 20.103 -4.823 1.00 88.50 80 LEU A O 1
ATOM 624 N N . LEU A 1 81 ? 15.635 19.971 -2.758 1.00 81.06 81 LEU A N 1
ATOM 625 C CA . LEU A 1 81 ? 14.397 19.752 -2.015 1.00 81.06 81 LEU A CA 1
ATOM 626 C C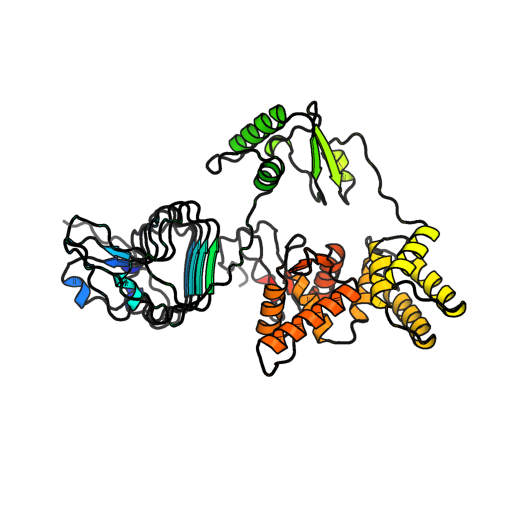 . LEU A 1 81 ? 14.236 20.863 -0.971 1.00 81.06 81 LEU A C 1
ATOM 628 O O . LEU A 1 81 ? 15.084 21.014 -0.098 1.00 81.06 81 LEU A O 1
ATOM 632 N N . LEU A 1 82 ? 13.154 21.633 -1.038 1.00 83.31 82 LEU A N 1
ATOM 633 C CA . LEU A 1 82 ? 12.863 22.730 -0.112 1.00 83.31 82 LEU A CA 1
ATOM 634 C C . LEU A 1 82 ? 11.497 22.486 0.529 1.00 83.31 82 LEU A C 1
ATOM 636 O O . LEU A 1 82 ? 10.485 22.442 -0.174 1.00 83.31 82 LEU A O 1
ATOM 640 N N . ARG A 1 83 ? 11.465 22.287 1.849 1.00 75.38 83 ARG A N 1
ATOM 641 C CA . ARG A 1 83 ? 10.268 21.863 2.584 1.00 75.38 83 ARG A CA 1
ATOM 642 C C . ARG A 1 83 ? 9.976 22.781 3.772 1.00 75.38 83 ARG A C 1
ATOM 644 O O . ARG A 1 83 ? 10.855 23.086 4.566 1.00 75.38 83 ARG A O 1
ATOM 651 N N . CYS A 1 84 ? 8.722 23.175 3.955 1.00 72.00 84 CYS A N 1
ATOM 652 C CA . CYS A 1 84 ? 8.246 23.870 5.157 1.00 72.00 84 CYS A CA 1
ATOM 653 C C . CYS A 1 84 ? 9.055 25.134 5.524 1.00 72.00 84 CYS A C 1
ATOM 655 O O . CYS A 1 84 ? 9.249 25.415 6.707 1.00 72.00 84 CYS A O 1
ATOM 657 N N . LEU A 1 85 ? 9.556 25.877 4.531 1.00 74.56 85 LEU A N 1
ATOM 658 C CA . LEU A 1 85 ? 10.345 27.089 4.761 1.00 74.56 85 LEU A CA 1
ATOM 659 C C . LEU A 1 85 ? 9.402 28.288 4.932 1.00 74.56 85 LEU A C 1
ATOM 661 O O . LEU A 1 85 ? 8.781 28.743 3.965 1.00 74.56 85 LEU A O 1
ATOM 665 N N . ARG A 1 86 ? 9.259 28.790 6.166 1.00 74.50 86 ARG A N 1
ATOM 666 C CA . ARG A 1 86 ? 8.188 29.750 6.513 1.00 74.50 86 ARG A CA 1
ATOM 667 C C . ARG A 1 86 ? 8.360 31.114 5.853 1.00 74.50 86 ARG A C 1
ATOM 669 O O . ARG A 1 86 ? 7.365 31.751 5.508 1.00 74.50 86 ARG A O 1
ATOM 676 N N . ASN A 1 87 ? 9.605 31.559 5.683 1.00 84.81 87 ASN A N 1
ATOM 677 C CA . ASN A 1 87 ? 9.926 32.854 5.086 1.00 84.81 87 ASN A CA 1
ATOM 678 C C . ASN A 1 87 ? 10.365 32.768 3.619 1.00 84.81 87 ASN A C 1
ATOM 680 O O . ASN A 1 87 ? 10.660 33.795 3.019 1.00 84.81 87 ASN A O 1
ATOM 684 N N . PHE A 1 88 ? 10.339 31.582 3.010 1.00 88.56 88 PHE A N 1
ATOM 685 C CA . PHE A 1 88 ? 10.876 31.378 1.670 1.00 88.56 88 PHE A CA 1
ATOM 686 C C . PHE A 1 88 ? 10.026 32.039 0.583 1.00 88.56 88 PHE A C 1
ATOM 688 O O . PHE A 1 88 ? 8.857 31.693 0.384 1.00 88.56 88 PHE A O 1
ATOM 695 N N . ILE A 1 89 ? 10.638 32.980 -0.135 1.00 87.25 89 ILE A N 1
ATOM 696 C CA . ILE A 1 89 ? 10.009 33.800 -1.173 1.00 87.25 89 ILE A CA 1
ATOM 697 C C . ILE A 1 89 ? 10.347 33.336 -2.592 1.00 87.25 89 ILE A C 1
ATOM 699 O O . ILE A 1 89 ? 9.580 33.630 -3.506 1.00 87.25 89 ILE A O 1
ATOM 703 N N . GLY A 1 90 ? 11.452 32.611 -2.799 1.00 86.94 90 GLY A N 1
ATOM 704 C CA . GLY A 1 90 ? 11.894 32.230 -4.144 1.00 86.94 90 GLY A CA 1
ATOM 705 C C . GLY A 1 90 ? 13.247 31.527 -4.180 1.00 86.94 90 GLY A C 1
ATOM 706 O O . GLY A 1 90 ? 14.054 31.642 -3.263 1.00 86.94 90 GLY A O 1
ATOM 707 N N . LEU A 1 91 ? 13.543 30.824 -5.278 1.00 85.81 91 LEU A N 1
ATOM 708 C CA . LEU A 1 91 ? 14.894 30.288 -5.511 1.00 85.81 91 LEU A CA 1
ATOM 709 C C . LEU A 1 91 ? 15.940 31.407 -5.570 1.00 85.81 91 LEU A C 1
ATOM 711 O O . LEU A 1 91 ? 17.055 31.246 -5.079 1.00 85.81 91 LEU A O 1
ATOM 715 N N . PHE A 1 92 ? 15.549 32.546 -6.135 1.00 80.44 92 PHE A N 1
ATOM 716 C CA . PHE A 1 92 ? 16.410 33.693 -6.361 1.00 80.44 92 PHE A CA 1
ATOM 717 C C . PHE A 1 92 ? 15.778 34.949 -5.772 1.00 80.44 92 PHE A C 1
ATOM 719 O O . PHE A 1 92 ? 14.580 35.174 -5.937 1.00 80.44 92 PHE A O 1
ATOM 726 N N . MET A 1 93 ? 16.600 35.775 -5.133 1.00 77.06 93 MET A N 1
ATOM 727 C CA . MET A 1 93 ? 16.239 37.118 -4.684 1.00 77.06 93 MET A CA 1
ATOM 728 C C . MET A 1 93 ? 17.211 38.120 -5.310 1.00 77.06 93 MET A C 1
ATOM 730 O O . MET A 1 93 ? 18.420 37.947 -5.186 1.00 77.06 93 MET A O 1
ATOM 734 N N . TRP A 1 94 ? 16.700 39.142 -6.000 1.00 72.88 94 TRP A N 1
ATOM 735 C CA . TRP A 1 94 ? 17.498 40.210 -6.616 1.00 72.88 94 TRP A CA 1
ATOM 736 C C . TRP A 1 94 ? 17.308 41.517 -5.850 1.00 72.88 94 TRP A C 1
ATOM 738 O O . TRP A 1 94 ? 16.182 41.980 -5.695 1.00 72.88 94 TRP A O 1
ATOM 748 N N . GLU A 1 95 ? 18.408 42.115 -5.395 1.00 66.25 95 GLU A N 1
ATOM 749 C CA . GLU A 1 95 ? 18.401 43.356 -4.600 1.00 66.25 95 GLU A CA 1
ATOM 750 C C . GLU A 1 95 ? 18.953 44.573 -5.380 1.00 66.25 95 GLU A C 1
ATOM 752 O O . GLU A 1 95 ? 19.244 45.620 -4.801 1.00 66.25 95 GLU A O 1
ATOM 757 N N . GLY A 1 96 ? 19.139 44.458 -6.701 1.00 63.16 96 GLY A N 1
ATOM 758 C CA . GLY A 1 96 ? 19.740 45.511 -7.527 1.00 63.16 96 GLY A CA 1
ATOM 759 C C . GLY A 1 96 ? 18.735 46.442 -8.215 1.00 63.16 96 GLY A C 1
ATOM 760 O O . GLY A 1 96 ? 17.585 46.098 -8.453 1.00 63.16 96 GLY A O 1
ATOM 761 N N . LYS A 1 97 ? 19.205 47.635 -8.608 1.00 59.19 97 LYS A N 1
ATOM 762 C CA . LYS A 1 97 ? 18.401 48.655 -9.319 1.00 59.19 97 LYS A CA 1
ATOM 763 C C . LYS A 1 97 ? 18.125 48.336 -10.797 1.00 59.19 97 LYS A C 1
ATOM 765 O O . LYS A 1 97 ? 17.419 49.092 -11.455 1.00 59.19 97 LYS A O 1
ATOM 770 N N . ALA A 1 98 ? 18.750 47.295 -11.349 1.00 61.47 98 ALA A N 1
ATOM 771 C CA . ALA A 1 98 ? 18.558 46.915 -12.746 1.00 61.47 98 ALA A CA 1
ATOM 772 C C . ALA A 1 98 ? 17.238 46.155 -12.918 1.00 61.47 98 ALA A C 1
ATOM 774 O O . ALA A 1 98 ? 16.886 45.352 -12.055 1.00 61.47 98 ALA A O 1
ATOM 775 N N . ALA A 1 99 ? 16.568 46.371 -14.055 1.00 56.25 99 ALA A N 1
ATOM 776 C CA . ALA A 1 99 ? 15.300 45.718 -14.387 1.00 56.25 99 ALA A CA 1
ATOM 777 C C . ALA A 1 99 ? 15.412 44.185 -14.498 1.00 56.25 99 ALA A C 1
ATOM 779 O O . ALA A 1 99 ? 14.436 43.493 -14.253 1.00 56.25 99 ALA A O 1
ATOM 780 N N . VAL A 1 100 ? 16.604 43.664 -14.824 1.00 57.75 100 VAL A N 1
ATOM 781 C CA . VAL A 1 100 ? 16.875 42.228 -14.991 1.00 57.75 100 VAL A CA 1
ATOM 782 C C . VAL A 1 100 ? 18.094 41.844 -14.155 1.00 57.75 100 VAL A C 1
ATOM 784 O O . VAL A 1 100 ? 19.118 42.536 -14.187 1.00 57.75 100 VAL A O 1
ATOM 787 N N . ALA A 1 101 ? 18.007 40.730 -13.427 1.00 60.31 101 ALA A N 1
ATOM 788 C CA . ALA A 1 101 ? 19.137 40.189 -12.677 1.00 60.31 101 ALA A CA 1
ATOM 789 C C . ALA A 1 101 ? 20.241 39.664 -13.630 1.00 60.31 101 ALA A C 1
ATOM 791 O O . ALA A 1 101 ? 19.924 39.025 -14.638 1.00 60.31 101 ALA A O 1
ATOM 792 N N . PRO A 1 102 ? 21.541 39.871 -13.335 1.00 61.94 102 PRO A N 1
ATOM 793 C CA . PRO A 1 102 ? 22.625 39.262 -14.093 1.00 61.94 102 PRO A CA 1
ATOM 794 C C . PRO A 1 102 ? 22.525 37.736 -14.007 1.00 61.94 102 PRO A C 1
ATOM 796 O O . PRO A 1 102 ? 22.468 37.165 -12.918 1.00 61.94 102 PRO A O 1
ATOM 799 N N . LEU A 1 103 ? 22.521 37.065 -15.159 1.00 60.62 103 LEU A N 1
ATOM 800 C CA . LEU A 1 103 ? 22.572 35.607 -15.218 1.00 60.62 103 LEU A CA 1
ATOM 801 C C . LEU A 1 103 ? 23.936 35.128 -14.719 1.00 60.62 103 LEU A C 1
ATOM 803 O O . LEU A 1 103 ? 24.957 35.520 -15.278 1.00 60.62 103 LEU A O 1
ATOM 807 N N . LEU A 1 104 ? 23.954 34.253 -13.712 1.00 64.25 104 LEU A N 1
ATOM 808 C CA . LEU A 1 104 ? 25.160 33.540 -13.286 1.00 64.25 104 LEU A CA 1
ATOM 809 C C . LEU A 1 104 ? 25.316 32.269 -14.142 1.00 64.25 104 LEU A C 1
ATOM 811 O O . LEU A 1 104 ? 24.560 31.308 -13.949 1.00 64.25 104 LEU A O 1
ATOM 815 N N . PRO A 1 105 ? 26.257 32.226 -15.107 1.00 61.72 105 PRO A N 1
ATOM 816 C CA . PRO A 1 105 ? 26.410 31.072 -15.983 1.00 61.72 105 PRO A CA 1
ATOM 817 C C . PRO A 1 105 ? 26.869 29.857 -15.168 1.00 61.72 105 PRO A C 1
ATOM 819 O O . PRO A 1 105 ? 27.862 29.930 -14.450 1.00 61.72 105 PRO A O 1
ATOM 822 N N . GLY A 1 106 ? 26.168 28.728 -15.287 1.00 67.19 106 GLY A N 1
ATOM 823 C CA . GLY A 1 106 ? 26.574 27.466 -14.653 1.00 67.19 106 GLY A CA 1
ATOM 824 C C . GLY A 1 106 ? 25.755 27.035 -13.431 1.00 67.19 106 GLY A C 1
ATOM 825 O O . GLY A 1 106 ? 25.796 25.852 -13.082 1.00 67.19 106 GLY A O 1
ATOM 826 N N . ILE A 1 107 ? 24.977 27.935 -12.820 1.00 75.38 107 ILE A N 1
ATOM 827 C CA . ILE A 1 107 ? 24.121 27.606 -11.666 1.00 75.38 107 ILE A CA 1
ATOM 828 C C . ILE A 1 107 ? 23.039 26.610 -12.078 1.00 75.38 107 ILE A C 1
ATOM 830 O O . ILE A 1 107 ? 22.429 26.780 -13.127 1.00 75.38 107 ILE A O 1
ATOM 834 N N . PHE A 1 108 ? 22.830 25.569 -11.262 1.00 82.19 108 PHE A N 1
ATOM 835 C CA . PHE A 1 108 ? 21.855 24.491 -11.486 1.00 82.19 108 PHE A CA 1
ATOM 836 C C . PHE A 1 108 ? 21.961 23.780 -12.846 1.00 82.19 108 PHE A C 1
ATOM 838 O O . PHE A 1 108 ? 21.022 23.115 -13.286 1.00 82.19 108 PHE A O 1
ATOM 845 N N . THR A 1 109 ? 23.130 23.834 -13.495 1.00 84.38 109 THR A N 1
ATOM 846 C CA . THR A 1 109 ? 23.331 23.173 -14.793 1.00 84.38 109 THR A CA 1
ATOM 847 C C . THR A 1 109 ? 23.136 21.663 -14.738 1.00 84.38 109 THR A C 1
ATOM 849 O O . THR A 1 109 ? 22.693 21.100 -15.736 1.00 84.38 109 THR A O 1
ATOM 852 N N . GLN A 1 110 ? 23.409 21.009 -13.606 1.00 86.94 110 GLN A N 1
ATOM 853 C CA . GLN A 1 110 ? 23.175 19.571 -13.413 1.00 86.94 110 GLN A CA 1
ATOM 854 C C . GLN A 1 110 ? 21.823 19.244 -12.765 1.00 86.94 110 GLN A C 1
ATOM 856 O O . GLN A 1 110 ? 21.498 18.069 -12.601 1.00 86.94 110 GLN A O 1
ATOM 861 N N . LEU A 1 111 ? 21.005 20.248 -12.426 1.00 89.56 111 LEU A N 1
ATOM 862 C CA . LEU A 1 111 ? 19.781 20.020 -11.666 1.00 89.56 111 LEU A CA 1
ATOM 863 C C . LEU A 1 111 ? 18.757 19.259 -12.513 1.00 89.56 111 LEU A C 1
ATOM 865 O O . LEU A 1 111 ? 18.296 19.740 -13.549 1.00 89.56 111 LEU A O 1
ATOM 869 N N . THR A 1 112 ? 18.384 18.069 -12.047 1.00 89.75 112 THR A N 1
ATOM 870 C CA . THR A 1 112 ? 17.393 17.198 -12.692 1.00 89.75 112 THR A CA 1
ATOM 871 C C . THR A 1 112 ? 16.087 17.127 -11.912 1.00 89.75 112 THR A C 1
ATOM 873 O O . THR A 1 112 ? 15.038 16.904 -12.524 1.00 89.75 112 THR A O 1
ATOM 876 N N . VAL A 1 113 ? 16.127 17.343 -10.592 1.00 84.88 113 VAL A N 1
ATOM 877 C CA . VAL A 1 113 ? 14.958 17.295 -9.706 1.00 84.88 113 VAL A CA 1
ATOM 878 C C . VAL A 1 113 ? 14.883 18.550 -8.843 1.00 84.88 113 VAL A C 1
ATOM 880 O O . VAL A 1 113 ? 15.822 18.863 -8.112 1.00 84.88 113 VAL A O 1
ATOM 883 N N . LEU A 1 114 ? 13.729 19.213 -8.880 1.00 90.06 114 LEU A N 1
ATOM 884 C CA . LEU A 1 114 ? 13.372 20.311 -7.989 1.00 90.06 114 LEU A CA 1
ATOM 885 C C . LEU A 1 114 ? 12.053 19.981 -7.286 1.00 90.06 114 LEU A C 1
ATOM 887 O O . LEU A 1 114 ? 11.039 19.766 -7.953 1.00 90.06 114 LEU A O 1
ATOM 891 N N . GLU A 1 115 ? 12.062 19.937 -5.956 1.00 85.00 115 GLU A N 1
ATOM 892 C CA . GLU A 1 115 ? 10.872 19.696 -5.135 1.00 85.00 115 GLU A CA 1
ATOM 893 C C . GLU A 1 115 ? 10.675 20.822 -4.117 1.00 85.00 115 GLU A C 1
ATOM 895 O O . GLU A 1 115 ? 11.557 21.101 -3.310 1.00 85.00 115 GLU A O 1
ATOM 900 N N . ILE A 1 116 ? 9.502 21.450 -4.156 1.00 83.62 116 ILE A N 1
ATOM 901 C CA . ILE A 1 116 ? 9.061 22.505 -3.244 1.00 83.62 116 ILE A CA 1
ATOM 902 C C . ILE A 1 116 ? 7.824 21.992 -2.508 1.00 83.62 116 ILE A C 1
ATOM 904 O O . ILE A 1 116 ? 6.852 21.580 -3.145 1.00 83.62 116 ILE A O 1
ATOM 908 N N . LEU A 1 117 ? 7.853 22.001 -1.180 1.00 71.69 117 LEU A N 1
ATOM 909 C CA . LEU A 1 117 ? 6.772 21.509 -0.330 1.00 71.69 117 LEU A CA 1
ATOM 910 C C . LEU A 1 117 ? 6.467 22.523 0.777 1.00 71.69 117 LEU A C 1
ATOM 912 O O . LEU A 1 117 ? 7.350 22.838 1.564 1.00 71.69 117 LEU A O 1
ATOM 916 N N . SER A 1 118 ? 5.225 22.985 0.903 1.00 68.94 118 SER A N 1
ATOM 917 C CA . SER A 1 118 ? 4.776 23.817 2.036 1.00 68.94 118 SER A CA 1
ATOM 918 C C . SER A 1 118 ? 5.583 25.114 2.247 1.00 68.94 118 SER A C 1
ATOM 920 O O . SER A 1 118 ? 5.830 25.523 3.381 1.00 68.94 118 SER A O 1
ATOM 922 N N . CYS A 1 119 ? 6.031 25.756 1.160 1.00 77.50 119 CYS A N 1
ATOM 923 C CA . CYS A 1 119 ? 6.702 27.064 1.187 1.00 77.50 119 CYS A CA 1
ATOM 924 C C . CYS A 1 119 ? 5.700 28.173 0.837 1.00 77.50 119 CYS A C 1
ATOM 926 O O . CYS A 1 119 ? 5.411 28.403 -0.339 1.00 77.50 119 CYS A O 1
ATOM 928 N N . ASN A 1 120 ? 5.145 28.838 1.851 1.00 79.81 120 ASN A N 1
ATOM 929 C CA . ASN A 1 120 ? 3.883 29.566 1.691 1.00 79.81 120 ASN A CA 1
ATOM 930 C C . ASN A 1 120 ? 4.009 31.040 1.297 1.00 79.81 120 ASN A C 1
ATOM 932 O O . ASN A 1 120 ? 2.995 31.610 0.934 1.00 79.81 120 ASN A O 1
ATOM 936 N N . LYS A 1 121 ? 5.191 31.674 1.328 1.00 85.88 121 LYS A N 1
ATOM 937 C CA . LYS A 1 121 ? 5.334 33.101 0.950 1.00 85.88 121 LYS A CA 1
ATOM 938 C C . LYS A 1 121 ? 5.643 33.343 -0.526 1.00 85.88 121 LYS A C 1
ATOM 940 O O . LYS A 1 121 ? 5.592 34.479 -0.995 1.00 85.88 121 LYS A O 1
ATOM 945 N N . MET A 1 122 ? 5.976 32.289 -1.259 1.00 87.69 122 MET A N 1
ATOM 946 C CA . MET A 1 122 ? 6.382 32.377 -2.652 1.00 87.69 122 MET A CA 1
ATOM 947 C C . MET A 1 122 ? 5.186 32.600 -3.576 1.00 87.69 122 MET A C 1
ATOM 949 O O . MET A 1 122 ? 4.278 31.776 -3.615 1.00 87.69 122 MET A O 1
ATOM 953 N N . LYS A 1 123 ? 5.243 33.659 -4.392 1.00 86.50 123 LYS A N 1
ATOM 954 C CA . LYS A 1 123 ? 4.250 33.933 -5.448 1.00 86.50 123 LYS A CA 1
ATOM 955 C C . LYS A 1 123 ? 4.644 33.388 -6.818 1.00 86.50 123 LYS A C 1
ATOM 957 O O . LYS A 1 123 ? 3.776 33.037 -7.614 1.00 86.50 123 LYS A O 1
ATOM 962 N N . LYS A 1 124 ? 5.947 33.330 -7.098 1.00 85.31 124 LYS A N 1
ATOM 963 C CA . LYS A 1 124 ? 6.524 32.872 -8.366 1.00 85.31 124 LYS A CA 1
ATOM 964 C C . LYS A 1 124 ? 7.695 31.942 -8.071 1.00 85.31 124 LYS A C 1
ATOM 966 O O . LYS A 1 124 ? 8.562 32.319 -7.288 1.00 85.31 124 LYS A O 1
ATOM 971 N N . LEU A 1 125 ? 7.736 30.757 -8.684 1.00 84.44 125 LEU A N 1
ATOM 972 C CA . LEU A 1 125 ? 8.837 29.815 -8.436 1.00 84.44 125 LEU A CA 1
ATOM 973 C C . LEU A 1 125 ? 10.072 30.108 -9.287 1.00 84.44 125 LEU A C 1
ATOM 975 O O . LEU A 1 125 ? 11.177 30.214 -8.754 1.00 84.44 125 LEU A O 1
ATOM 979 N N . ILE A 1 126 ? 9.887 30.216 -10.604 1.00 82.88 126 ILE A N 1
ATOM 980 C CA . ILE A 1 126 ? 10.969 30.423 -11.568 1.00 82.88 126 ILE A CA 1
ATOM 981 C C . ILE A 1 126 ? 10.704 31.724 -12.335 1.00 82.88 126 ILE A C 1
ATOM 983 O O . ILE A 1 126 ? 9.783 31.773 -13.153 1.00 82.88 126 ILE A O 1
ATOM 987 N N . PRO A 1 127 ? 11.506 32.780 -12.120 1.00 78.69 127 PRO A N 1
ATOM 988 C CA . PRO A 1 127 ? 11.501 33.941 -13.001 1.00 78.69 127 PRO A CA 1
ATOM 989 C C . PRO A 1 127 ? 11.876 33.533 -14.429 1.00 78.69 127 PRO A C 1
ATOM 991 O O . PRO A 1 127 ? 12.817 32.760 -14.636 1.00 78.69 127 PRO A O 1
ATOM 994 N N . ARG A 1 128 ? 11.163 34.049 -15.434 1.00 74.56 128 ARG A N 1
ATOM 995 C CA . ARG A 1 128 ? 11.343 33.650 -16.840 1.00 74.56 128 ARG A CA 1
ATOM 996 C C . ARG A 1 128 ? 12.765 33.877 -17.353 1.00 74.56 128 ARG A C 1
ATOM 998 O O . ARG A 1 128 ? 13.269 33.045 -18.106 1.00 74.56 128 ARG A O 1
ATOM 1005 N N . SER A 1 129 ? 13.417 34.958 -16.927 1.00 70.75 129 SER A N 1
ATOM 1006 C CA . SER A 1 129 ? 14.814 35.267 -17.257 1.00 70.75 129 SER A CA 1
ATOM 1007 C C . SER A 1 129 ? 15.773 34.157 -16.815 1.00 70.75 129 SER A C 1
ATOM 1009 O O . SER A 1 129 ? 16.746 33.873 -17.509 1.00 70.75 129 SER A O 1
ATOM 1011 N N . LEU A 1 130 ? 15.457 33.448 -15.729 1.00 73.94 130 LEU A N 1
ATOM 1012 C CA . LEU A 1 130 ? 16.317 32.429 -15.127 1.00 73.94 130 LEU A CA 1
ATOM 1013 C C . LEU A 1 130 ? 16.056 31.008 -15.636 1.00 73.94 130 LEU A C 1
ATOM 1015 O O . LEU A 1 130 ? 16.793 30.094 -15.275 1.00 73.94 130 LEU A O 1
ATOM 1019 N N . LEU A 1 131 ? 15.077 30.791 -16.517 1.00 74.56 131 LEU A N 1
ATOM 1020 C CA . LEU A 1 131 ? 14.792 29.462 -17.076 1.00 74.56 131 LEU A CA 1
ATOM 1021 C C . LEU A 1 131 ? 15.991 28.818 -17.778 1.00 74.56 131 LEU A C 1
ATOM 1023 O O . LEU A 1 131 ? 16.153 27.600 -17.731 1.00 74.56 131 LEU A O 1
ATOM 1027 N N . GLN A 1 132 ? 16.852 29.624 -18.404 1.00 74.75 132 GLN A N 1
ATOM 1028 C CA . GLN A 1 132 ? 18.054 29.131 -19.084 1.00 74.75 132 GLN A CA 1
ATOM 1029 C C . GLN A 1 132 ? 19.080 28.516 -18.117 1.00 74.75 132 GLN A C 1
ATOM 1031 O O . GLN A 1 132 ? 19.935 27.748 -18.553 1.00 74.75 132 GLN A O 1
ATOM 1036 N N . THR A 1 133 ? 18.978 28.800 -16.813 1.00 75.62 133 THR A N 1
ATOM 1037 C CA . THR A 1 133 ? 19.834 28.198 -15.774 1.00 75.62 133 THR A CA 1
ATOM 1038 C C . THR A 1 133 ? 19.427 26.763 -15.422 1.00 75.62 133 THR A C 1
ATOM 1040 O O . THR A 1 133 ? 20.196 26.039 -14.803 1.00 75.62 133 THR A O 1
ATOM 1043 N N . LEU A 1 134 ? 18.260 26.297 -15.886 1.00 82.25 134 LEU A N 1
ATOM 1044 C CA . LEU A 1 134 ? 17.717 24.966 -15.598 1.00 82.25 134 LEU A CA 1
ATOM 1045 C C . LEU A 1 134 ? 17.621 24.082 -16.862 1.00 82.25 134 LEU A C 1
ATOM 1047 O O . LEU A 1 134 ? 16.567 23.497 -17.127 1.00 82.25 134 LEU A O 1
ATOM 1051 N N . PRO A 1 135 ? 18.693 23.932 -17.672 1.00 82.81 135 PRO A N 1
ATOM 1052 C CA . PRO A 1 135 ? 18.612 23.256 -18.971 1.00 82.81 135 PRO A CA 1
ATOM 1053 C C . PRO A 1 135 ? 18.353 21.743 -18.860 1.00 82.81 135 PRO A C 1
ATOM 1055 O O . PRO A 1 135 ? 17.964 21.106 -19.841 1.00 82.81 135 PRO A O 1
ATOM 1058 N N . ASN A 1 136 ? 18.593 21.156 -17.683 1.00 85.75 136 ASN A N 1
ATOM 1059 C CA . ASN A 1 136 ? 18.521 19.720 -17.415 1.00 85.75 136 ASN A CA 1
ATOM 1060 C C . ASN A 1 136 ? 17.343 19.292 -16.541 1.00 85.75 136 ASN A C 1
ATOM 1062 O O . ASN A 1 136 ? 17.229 18.100 -16.253 1.00 85.75 136 ASN A O 1
ATOM 1066 N N . LEU A 1 137 ? 16.459 20.214 -16.152 1.00 85.44 137 LEU A N 1
ATOM 1067 C CA . LEU A 1 137 ? 15.378 19.896 -15.229 1.00 85.44 137 LEU A CA 1
ATOM 1068 C C . LEU A 1 137 ? 14.422 18.870 -15.853 1.00 85.44 137 LEU A C 1
ATOM 1070 O O . LEU A 1 137 ? 13.816 19.118 -16.896 1.00 85.44 137 LEU A O 1
ATOM 1074 N N . GLN A 1 138 ? 14.305 17.706 -15.211 1.00 84.25 138 GLN A N 1
ATOM 1075 C CA . GLN A 1 138 ? 13.448 16.604 -15.656 1.00 84.25 138 GLN A CA 1
ATOM 1076 C C . GLN A 1 138 ? 12.185 16.508 -14.807 1.00 84.25 138 GLN A C 1
ATOM 1078 O O . GLN A 1 138 ? 11.110 16.260 -15.350 1.00 84.25 138 GLN A O 1
ATOM 1083 N N . ASN A 1 139 ? 12.307 16.729 -13.499 1.00 76.56 139 ASN A N 1
ATOM 1084 C CA . ASN A 1 139 ? 11.220 16.573 -12.545 1.00 76.56 139 ASN A CA 1
ATOM 1085 C C . ASN A 1 139 ? 11.055 17.852 -11.726 1.00 76.56 139 ASN A C 1
ATOM 1087 O O . ASN A 1 139 ? 11.933 18.201 -10.939 1.00 76.56 139 ASN A O 1
ATOM 1091 N N . LEU A 1 140 ? 9.910 18.510 -11.877 1.00 79.88 140 LEU A N 1
ATOM 1092 C CA . LEU A 1 140 ? 9.513 19.648 -11.060 1.00 79.88 140 LEU A CA 1
ATOM 1093 C C . LEU A 1 140 ? 8.299 19.263 -10.221 1.00 79.88 140 LEU A C 1
ATOM 1095 O O . LEU A 1 140 ? 7.274 18.861 -10.769 1.00 79.88 140 LEU A O 1
ATOM 1099 N N . LYS A 1 141 ? 8.408 19.387 -8.901 1.00 74.38 141 LYS A N 1
ATOM 1100 C CA . LYS A 1 141 ? 7.316 19.142 -7.961 1.00 74.38 141 LYS A CA 1
ATOM 1101 C C . LYS A 1 141 ? 7.090 20.367 -7.087 1.00 74.38 141 LYS A C 1
ATOM 1103 O O . LYS A 1 141 ? 8.032 20.870 -6.484 1.00 74.38 141 LYS A O 1
ATOM 1108 N N . VAL A 1 142 ? 5.848 20.821 -6.993 1.00 72.56 142 VAL A N 1
ATOM 1109 C CA . VAL A 1 142 ? 5.433 21.941 -6.148 1.00 72.56 142 VAL A CA 1
ATOM 1110 C C . VAL A 1 142 ? 4.156 21.534 -5.430 1.00 72.56 142 VAL A C 1
ATOM 1112 O O . VAL A 1 142 ? 3.140 21.256 -6.067 1.00 72.56 142 VAL A O 1
ATOM 1115 N N . ARG A 1 143 ? 4.214 21.442 -4.104 1.00 66.81 143 ARG A N 1
ATOM 1116 C CA . ARG A 1 143 ? 3.130 20.901 -3.286 1.00 66.81 143 ARG A CA 1
ATOM 1117 C C . ARG A 1 143 ? 2.828 21.816 -2.099 1.00 66.81 143 ARG A C 1
ATOM 1119 O O . ARG A 1 143 ? 3.753 22.269 -1.434 1.00 66.81 143 ARG A O 1
ATOM 1126 N N . HIS A 1 144 ? 1.551 22.029 -1.797 1.00 59.50 144 HIS A N 1
ATOM 1127 C CA . HIS A 1 144 ? 1.074 22.732 -0.599 1.00 59.50 144 HIS A CA 1
ATOM 1128 C C . HIS A 1 144 ? 1.609 24.171 -0.427 1.00 59.50 144 HIS A C 1
ATOM 1130 O O . HIS A 1 144 ? 1.772 24.626 0.698 1.00 59.50 144 HIS A O 1
ATOM 1136 N N . CYS A 1 145 ? 1.899 24.895 -1.515 1.00 67.19 145 CYS A N 1
ATOM 1137 C CA . CYS A 1 145 ? 2.315 26.303 -1.462 1.00 67.19 145 CYS A CA 1
ATOM 1138 C C . CYS A 1 145 ? 1.103 27.227 -1.637 1.00 67.19 145 CYS A C 1
ATOM 1140 O O . CYS A 1 145 ? 0.507 27.280 -2.712 1.00 67.19 145 CYS A O 1
ATOM 1142 N N . GLU A 1 146 ? 0.749 27.967 -0.587 1.00 77.19 146 GLU A N 1
ATOM 1143 C CA . GLU A 1 146 ? -0.512 28.724 -0.533 1.00 77.19 146 GLU A CA 1
ATOM 1144 C C . GLU A 1 146 ? -0.531 29.989 -1.405 1.00 77.19 146 GLU A C 1
ATOM 1146 O O . GLU A 1 146 ? -1.557 30.292 -2.015 1.00 77.19 146 GLU A O 1
ATOM 1151 N N . GLU A 1 147 ? 0.593 30.709 -1.503 1.00 84.19 147 GLU A N 1
ATOM 1152 C CA . GLU A 1 147 ? 0.663 31.997 -2.211 1.00 84.19 147 GLU A CA 1
ATOM 1153 C C . GLU A 1 147 ? 1.112 31.906 -3.674 1.00 84.19 147 GLU A C 1
ATOM 1155 O O . GLU A 1 147 ? 1.142 32.932 -4.356 1.00 84.19 147 GLU A O 1
ATOM 1160 N N . ILE A 1 148 ? 1.448 30.715 -4.183 1.00 82.81 148 ILE A N 1
ATOM 1161 C CA . ILE A 1 148 ? 2.010 30.604 -5.532 1.00 82.81 148 ILE A CA 1
ATOM 1162 C C . ILE A 1 148 ? 0.952 30.912 -6.592 1.00 82.81 148 ILE A C 1
ATOM 1164 O O . ILE A 1 148 ? -0.080 30.252 -6.672 1.00 82.81 148 ILE A O 1
ATOM 1168 N N . GLU A 1 149 ? 1.223 31.918 -7.420 1.00 81.75 149 GLU A N 1
ATOM 1169 C CA . GLU A 1 149 ? 0.349 32.365 -8.504 1.00 81.75 149 GLU A CA 1
ATOM 1170 C C . GLU A 1 149 ? 0.838 31.878 -9.869 1.00 81.75 149 GLU A C 1
ATOM 1172 O O . GLU A 1 149 ? 0.022 31.530 -10.728 1.00 81.75 149 GLU A O 1
ATOM 1177 N N . GLU A 1 150 ? 2.158 31.827 -10.072 1.00 78.62 150 GLU A N 1
ATOM 1178 C CA . GLU A 1 150 ? 2.778 31.401 -11.329 1.00 78.62 150 GLU A CA 1
ATOM 1179 C C . GLU A 1 150 ? 3.956 30.442 -11.069 1.00 78.62 150 GLU A C 1
ATOM 1181 O O . GLU A 1 150 ? 4.830 30.725 -10.248 1.00 78.62 150 GLU A O 1
ATOM 1186 N N . ILE A 1 151 ? 4.025 29.303 -11.774 1.00 81.25 151 ILE A N 1
ATOM 1187 C CA . ILE A 1 151 ? 5.220 28.431 -11.703 1.00 81.25 151 ILE A CA 1
ATOM 1188 C C . ILE A 1 151 ? 6.392 29.104 -12.420 1.00 81.25 151 ILE A C 1
ATOM 1190 O O . ILE A 1 151 ? 7.496 29.184 -11.882 1.00 81.25 151 ILE A O 1
ATOM 1194 N N . ILE A 1 152 ? 6.126 29.618 -13.619 1.00 80.00 152 ILE A N 1
ATOM 1195 C CA . ILE A 1 152 ? 7.038 30.438 -14.405 1.00 80.00 152 ILE A CA 1
ATOM 1196 C C . ILE A 1 152 ? 6.398 31.813 -14.564 1.00 80.00 152 ILE A C 1
ATOM 1198 O O . ILE A 1 152 ? 5.403 31.944 -15.281 1.00 80.00 152 ILE A O 1
ATOM 1202 N N . GLY A 1 153 ? 6.977 32.818 -13.913 1.00 73.88 153 GLY A N 1
ATOM 1203 C CA . GLY A 1 153 ? 6.473 34.189 -13.943 1.00 73.88 153 GLY A CA 1
ATOM 1204 C C . GLY A 1 153 ? 7.406 35.137 -14.689 1.00 73.88 153 GLY A C 1
ATOM 1205 O O . GLY A 1 153 ? 8.628 35.015 -14.595 1.00 73.88 153 GLY A O 1
ATOM 1206 N N . ASP A 1 154 ? 6.832 36.098 -15.410 1.00 71.50 154 ASP A N 1
ATOM 1207 C CA . ASP A 1 154 ? 7.578 37.268 -15.885 1.00 71.50 154 ASP A CA 1
ATOM 1208 C C . ASP A 1 154 ? 7.996 38.148 -14.685 1.00 71.50 154 ASP A C 1
ATOM 1210 O O . ASP A 1 154 ? 7.439 38.031 -13.584 1.00 71.50 154 ASP A O 1
ATOM 1214 N N . GLU A 1 155 ? 8.995 39.004 -14.883 1.00 69.81 155 GLU A N 1
ATOM 1215 C CA . GLU A 1 155 ? 9.454 39.966 -13.872 1.00 69.81 155 GLU A CA 1
ATOM 1216 C C . GLU A 1 155 ? 8.329 40.957 -13.518 1.00 69.81 155 GLU A C 1
ATOM 1218 O O . GLU A 1 155 ? 7.401 41.165 -14.304 1.00 69.81 155 GLU A O 1
ATOM 1223 N N . ASP A 1 156 ? 8.344 41.490 -12.293 1.00 61.00 156 ASP A N 1
ATOM 1224 C CA . ASP A 1 156 ? 7.321 42.443 -11.854 1.00 61.00 156 ASP A CA 1
ATOM 1225 C C . ASP A 1 156 ? 7.441 43.744 -12.671 1.00 61.00 156 ASP A C 1
ATOM 1227 O O . ASP A 1 156 ? 8.516 44.326 -12.792 1.00 61.00 156 ASP A O 1
ATOM 1231 N N . ASP A 1 157 ? 6.330 44.153 -13.287 1.00 50.25 157 ASP A N 1
ATOM 1232 C CA . ASP A 1 157 ? 6.247 45.268 -14.232 1.00 50.25 157 ASP A CA 1
ATOM 1233 C C . ASP A 1 157 ? 6.364 46.616 -13.497 1.00 50.25 157 ASP A C 1
ATOM 1235 O O . ASP A 1 157 ? 5.392 47.098 -12.917 1.00 50.25 157 ASP A O 1
ATOM 1239 N N . ASP A 1 158 ? 7.550 47.233 -13.511 1.00 46.22 158 ASP A N 1
ATOM 1240 C CA . ASP A 1 158 ? 7.781 48.608 -13.020 1.00 46.22 158 ASP A CA 1
ATOM 1241 C C . ASP A 1 158 ? 7.459 49.677 -14.095 1.00 46.22 158 ASP A C 1
ATOM 1243 O O . ASP A 1 158 ? 8.052 50.753 -14.150 1.00 46.22 158 ASP A O 1
ATOM 1247 N N . GLY A 1 159 ? 6.535 49.386 -15.019 1.00 48.19 159 GLY A N 1
ATOM 1248 C CA . GLY A 1 159 ? 6.060 50.357 -16.013 1.00 48.19 159 GLY A CA 1
ATOM 1249 C C . GLY A 1 159 ? 7.034 50.635 -17.163 1.00 48.19 159 GLY A C 1
ATOM 1250 O O . GLY A 1 159 ? 6.971 51.698 -17.786 1.00 48.19 159 GLY A O 1
ATOM 1251 N N . SER A 1 160 ? 7.924 49.691 -17.478 1.00 44.62 160 SER A N 1
ATOM 1252 C CA . SER A 1 160 ? 8.816 49.776 -18.643 1.00 44.62 160 SER A CA 1
ATOM 1253 C C . SER A 1 160 ? 8.216 49.037 -19.851 1.00 44.62 160 SER A C 1
ATOM 1255 O O . SER A 1 160 ? 7.445 48.095 -19.675 1.00 44.62 160 SER A O 1
ATOM 1257 N N . PRO A 1 161 ? 8.482 49.474 -21.101 1.00 37.06 161 PRO A N 1
ATOM 1258 C CA . PRO A 1 161 ? 7.722 49.004 -22.250 1.00 37.06 161 PRO A CA 1
ATOM 1259 C C . PRO A 1 161 ? 7.922 47.503 -22.468 1.00 37.06 161 PRO A C 1
ATOM 1261 O O . PRO A 1 161 ? 9.028 47.034 -22.737 1.00 37.06 161 PRO A O 1
ATOM 1264 N N . VAL A 1 162 ? 6.803 46.782 -22.376 1.00 44.38 162 VAL A N 1
ATOM 1265 C CA . VAL A 1 162 ? 6.647 45.346 -22.604 1.00 44.38 162 VAL A CA 1
ATOM 1266 C C . VAL A 1 162 ? 7.329 44.947 -23.911 1.00 44.38 162 VAL A C 1
ATOM 1268 O O . VAL A 1 162 ? 6.825 45.207 -25.007 1.00 44.38 162 VAL A O 1
ATOM 1271 N N . ILE A 1 163 ? 8.467 44.258 -23.814 1.00 44.72 163 ILE A N 1
ATOM 1272 C CA . ILE A 1 163 ? 8.939 43.433 -24.924 1.00 44.72 163 ILE A CA 1
ATOM 1273 C C . ILE A 1 163 ? 7.872 42.352 -25.081 1.00 44.72 163 ILE A C 1
ATOM 1275 O O . ILE A 1 163 ? 7.743 41.490 -24.217 1.00 44.72 163 ILE A O 1
ATOM 1279 N N . ASN A 1 164 ? 7.069 42.439 -26.146 1.00 47.22 164 ASN A N 1
ATOM 1280 C CA . ASN A 1 164 ? 6.027 41.476 -26.509 1.00 47.22 164 ASN A CA 1
ATOM 1281 C C . ASN A 1 164 ? 6.563 40.034 -26.429 1.00 47.22 164 ASN A C 1
ATOM 1283 O O . ASN A 1 164 ? 7.106 39.503 -27.400 1.00 47.22 164 ASN A O 1
ATOM 1287 N N . SER A 1 165 ? 6.407 39.370 -25.284 1.00 49.25 165 SER A N 1
ATOM 1288 C CA . SER A 1 165 ? 7.053 38.087 -24.999 1.00 49.25 165 SER A CA 1
ATOM 1289 C C . SER A 1 165 ? 6.199 36.909 -25.482 1.00 49.25 165 SER A C 1
ATOM 1291 O O . SER A 1 165 ? 5.995 35.914 -24.788 1.00 49.25 165 SER A O 1
ATOM 1293 N N . SER A 1 166 ? 5.766 36.987 -26.744 1.00 45.34 166 SER A N 1
ATOM 1294 C CA . SER A 1 166 ? 5.200 35.868 -27.518 1.00 45.34 166 SER A CA 1
ATOM 1295 C C . SER A 1 166 ? 6.212 34.739 -27.799 1.00 45.34 166 SER A C 1
ATOM 1297 O O . SER A 1 166 ? 5.892 33.778 -28.494 1.00 45.34 166 SER A O 1
ATOM 1299 N N . ALA A 1 167 ? 7.430 34.843 -27.255 1.00 51.50 167 ALA A N 1
ATOM 1300 C CA . ALA A 1 167 ? 8.485 33.852 -27.384 1.00 51.50 167 ALA A CA 1
ATOM 1301 C C . ALA A 1 167 ? 8.096 32.521 -26.719 1.00 51.50 167 ALA A C 1
ATOM 1303 O O . ALA A 1 167 ? 7.719 32.478 -25.545 1.00 51.50 167 ALA A O 1
ATOM 1304 N N . GLU A 1 168 ? 8.231 31.437 -27.479 1.00 52.69 168 GLU A N 1
ATOM 1305 C CA . GLU A 1 168 ? 8.038 30.057 -27.037 1.00 52.69 168 GLU A CA 1
ATOM 1306 C C . GLU A 1 168 ? 8.911 29.749 -25.808 1.00 52.69 168 GLU A C 1
ATOM 1308 O O . GLU A 1 168 ? 10.139 29.849 -25.849 1.00 52.69 168 GLU A O 1
ATOM 1313 N N . VAL A 1 169 ? 8.282 29.379 -24.688 1.00 58.09 169 VAL A N 1
ATOM 1314 C CA . VAL A 1 169 ? 8.997 28.938 -23.486 1.00 58.09 169 VAL A CA 1
ATOM 1315 C C . VAL A 1 169 ? 9.204 27.435 -23.591 1.00 58.09 169 VAL A C 1
ATOM 1317 O O . VAL A 1 169 ? 8.248 26.662 -23.547 1.00 58.09 169 VAL A O 1
ATOM 1320 N N . THR A 1 170 ? 10.459 27.014 -23.731 1.00 57.28 170 THR A N 1
ATOM 1321 C CA . THR A 1 170 ? 10.798 25.600 -23.911 1.00 57.28 170 THR A CA 1
ATOM 1322 C C . THR A 1 170 ? 11.488 25.069 -22.658 1.00 57.28 170 THR A C 1
ATOM 1324 O O . THR A 1 170 ? 12.566 25.536 -22.306 1.00 57.28 170 THR A O 1
ATOM 1327 N N . MET A 1 171 ? 10.896 24.063 -22.006 1.00 64.81 171 MET A N 1
ATOM 1328 C CA . MET A 1 171 ? 11.587 23.196 -21.041 1.00 64.81 171 MET A CA 1
ATOM 1329 C C . MET A 1 171 ? 11.864 21.841 -21.708 1.00 64.81 171 MET A C 1
ATOM 1331 O O . MET A 1 171 ? 11.095 20.895 -21.534 1.00 64.81 171 MET A O 1
ATOM 1335 N N . PRO A 1 172 ? 12.920 21.722 -22.528 1.00 57.84 172 PRO A N 1
ATOM 1336 C CA . PRO A 1 172 ? 13.064 20.611 -23.471 1.00 57.84 172 PRO A CA 1
ATOM 1337 C C . PRO A 1 172 ? 13.245 19.239 -22.805 1.00 57.84 172 PRO A C 1
ATOM 1339 O O . PRO A 1 172 ? 12.993 18.219 -23.444 1.00 57.84 172 PRO A O 1
ATOM 1342 N N . ARG A 1 173 ? 13.691 19.199 -21.540 1.00 72.75 173 ARG A N 1
ATOM 1343 C CA . ARG A 1 173 ? 13.983 17.963 -20.796 1.00 72.75 173 ARG A CA 1
ATOM 1344 C C . ARG A 1 173 ? 12.979 17.641 -19.689 1.00 72.75 173 ARG A C 1
ATOM 1346 O O . ARG A 1 173 ? 13.110 16.575 -19.090 1.00 72.75 173 ARG A O 1
ATOM 1353 N N . LEU A 1 174 ? 11.979 18.496 -19.451 1.00 66.38 174 LEU A N 1
ATOM 1354 C CA . LEU A 1 174 ? 10.995 18.269 -18.395 1.00 66.38 174 LEU A CA 1
ATOM 1355 C C . LEU A 1 174 ? 10.109 17.070 -18.757 1.00 66.38 174 LEU A C 1
ATOM 1357 O O . LEU A 1 174 ? 9.402 17.077 -19.763 1.00 66.38 174 LEU A O 1
ATOM 1361 N N . LYS A 1 175 ? 10.177 16.026 -17.932 1.00 68.62 175 LYS A N 1
ATOM 1362 C CA . LYS A 1 175 ? 9.434 14.767 -18.067 1.00 68.62 175 LYS A CA 1
ATOM 1363 C C . LYS A 1 175 ? 8.253 14.693 -17.103 1.00 68.62 175 LYS A C 1
ATOM 1365 O O . LYS A 1 175 ? 7.235 14.103 -17.451 1.00 68.62 175 LYS A O 1
ATOM 1370 N N . LYS A 1 176 ? 8.388 15.266 -15.902 1.00 55.09 176 LYS A N 1
ATOM 1371 C CA . LYS A 1 176 ? 7.373 15.239 -14.841 1.00 55.09 176 LYS A CA 1
ATOM 1372 C C . LYS A 1 176 ? 7.171 16.640 -14.263 1.00 55.09 176 LYS A C 1
ATOM 1374 O O . LYS A 1 176 ? 8.121 17.237 -13.760 1.00 55.09 176 LYS A O 1
ATOM 1379 N N . LEU A 1 177 ? 5.931 17.129 -14.302 1.00 62.97 177 LEU A N 1
ATOM 1380 C CA . LEU A 1 177 ? 5.484 18.299 -13.546 1.00 62.97 177 LEU A CA 1
ATOM 1381 C C . LEU A 1 177 ? 4.404 17.850 -12.569 1.00 62.97 177 LEU A C 1
ATOM 1383 O O . LEU A 1 177 ? 3.381 17.318 -12.987 1.00 62.97 177 LEU A O 1
ATOM 1387 N N . GLU A 1 178 ? 4.628 18.070 -11.283 1.00 53.09 178 GLU A N 1
ATOM 1388 C CA . GLU A 1 178 ? 3.696 17.692 -10.233 1.00 53.09 178 GLU A CA 1
ATOM 1389 C C . GLU A 1 178 ? 3.294 18.926 -9.431 1.00 53.09 178 GLU A C 1
ATOM 1391 O O . GLU A 1 178 ? 4.129 19.521 -8.756 1.00 53.09 178 GLU A O 1
ATOM 1396 N N . LEU A 1 179 ? 2.025 19.319 -9.522 1.00 55.12 179 LEU A N 1
ATOM 1397 C CA . LEU A 1 179 ? 1.473 20.487 -8.840 1.00 55.12 179 LEU A CA 1
ATOM 1398 C C . LEU A 1 179 ? 0.318 20.024 -7.954 1.00 55.12 179 LEU A C 1
ATOM 1400 O O . LEU A 1 179 ? -0.677 19.513 -8.466 1.00 55.12 179 LEU A O 1
ATOM 1404 N N . VAL A 1 180 ? 0.455 20.169 -6.638 1.00 48.97 180 VAL A N 1
ATOM 1405 C CA . VAL A 1 180 ? -0.518 19.646 -5.665 1.00 48.97 180 VAL A CA 1
ATOM 1406 C C . VAL A 1 180 ? -0.877 20.731 -4.660 1.00 48.97 180 VAL A C 1
ATOM 1408 O O . VAL A 1 180 ? 0.012 21.316 -4.058 1.00 48.97 180 VAL A O 1
ATOM 1411 N N . ASP A 1 181 ? -2.172 20.977 -4.449 1.00 47.84 181 ASP A N 1
ATOM 1412 C CA . ASP A 1 181 ? -2.678 21.903 -3.419 1.00 47.84 181 ASP A CA 1
ATOM 1413 C C . ASP A 1 181 ? -2.041 23.307 -3.488 1.00 47.84 181 ASP A C 1
ATOM 1415 O O . ASP A 1 181 ? -1.395 23.769 -2.551 1.00 47.84 181 ASP A O 1
ATOM 1419 N N . LEU A 1 182 ? -2.200 23.963 -4.645 1.00 54.59 182 LEU A N 1
ATOM 1420 C CA . LEU A 1 182 ? -1.705 25.316 -4.929 1.00 54.59 182 LEU A CA 1
ATOM 1421 C C . LEU A 1 182 ? -2.898 26.271 -5.125 1.00 54.59 182 LEU A C 1
ATOM 1423 O O . LEU A 1 182 ? -3.291 26.542 -6.262 1.00 54.59 182 LEU A O 1
ATOM 1427 N N . PRO A 1 183 ? -3.546 26.736 -4.041 1.00 52.00 183 PRO A N 1
ATOM 1428 C CA . PRO A 1 183 ? -4.866 27.369 -4.104 1.00 52.00 183 PRO A CA 1
ATOM 1429 C C . PRO A 1 183 ? -4.901 28.693 -4.879 1.00 52.00 183 PRO A C 1
ATOM 1431 O O . PRO A 1 183 ? -5.957 29.052 -5.398 1.00 52.00 183 PRO A O 1
ATOM 1434 N N . LYS A 1 184 ? -3.776 29.416 -4.972 1.00 71.12 184 LYS A N 1
ATOM 1435 C CA . LYS A 1 184 ? -3.672 30.682 -5.714 1.00 71.12 184 LYS A CA 1
ATOM 1436 C C . LYS A 1 184 ? -3.072 30.544 -7.113 1.00 71.12 184 LYS A C 1
ATOM 1438 O O . LYS A 1 184 ? -2.917 31.564 -7.784 1.00 71.12 184 LYS A O 1
ATOM 1443 N N . LEU A 1 185 ? -2.777 29.328 -7.583 1.00 69.94 185 LEU A N 1
ATOM 1444 C CA . LEU A 1 185 ? -2.109 29.137 -8.868 1.00 69.94 185 LEU A CA 1
ATOM 1445 C C . LEU A 1 185 ? -3.021 29.567 -10.025 1.00 69.94 185 LEU A C 1
ATOM 1447 O O . LEU A 1 185 ? -4.045 28.942 -10.296 1.00 69.94 185 LEU A O 1
ATOM 1451 N N . LYS A 1 186 ? -2.621 30.625 -10.731 1.00 68.00 186 LYS A N 1
ATOM 1452 C CA . LYS A 1 186 ? -3.337 31.193 -11.883 1.00 68.00 186 LYS A CA 1
ATOM 1453 C C . LYS A 1 186 ? -2.809 30.642 -13.204 1.00 68.00 186 LYS A C 1
ATOM 1455 O O . LYS A 1 186 ? -3.575 30.494 -14.152 1.00 68.00 186 LYS A O 1
ATOM 1460 N N . SER A 1 187 ? -1.505 30.371 -13.294 1.00 63.00 187 SER A N 1
ATOM 1461 C CA . SER A 1 187 ? -0.857 29.937 -14.536 1.00 63.00 187 SER A CA 1
ATOM 1462 C C . SER A 1 187 ? 0.405 29.108 -14.284 1.00 63.00 187 SER A C 1
ATOM 1464 O O . SER A 1 187 ? 1.120 29.317 -13.310 1.00 63.00 187 SER A O 1
ATOM 1466 N N . ILE A 1 188 ? 0.723 28.181 -15.193 1.00 69.00 188 ILE A N 1
ATOM 1467 C CA . ILE A 1 188 ? 2.040 27.521 -15.218 1.00 69.00 188 ILE A CA 1
ATOM 1468 C C . ILE A 1 188 ? 3.056 28.423 -15.934 1.00 69.00 188 ILE A C 1
ATOM 1470 O O . ILE A 1 188 ? 4.167 28.591 -15.443 1.00 69.00 188 ILE A O 1
ATOM 1474 N N . CYS A 1 189 ? 2.671 29.018 -17.068 1.00 65.25 189 CYS A N 1
ATOM 1475 C CA . CYS A 1 189 ? 3.432 30.037 -17.795 1.00 65.25 189 CYS A CA 1
ATOM 1476 C C . CYS A 1 189 ? 2.507 30.823 -18.741 1.00 65.25 189 CYS A C 1
ATOM 1478 O O . CYS A 1 189 ? 1.556 30.257 -19.281 1.00 65.25 189 CYS A O 1
ATOM 1480 N N . LYS A 1 190 ? 2.798 32.098 -19.026 1.00 59.66 190 LYS A N 1
ATOM 1481 C CA . LYS A 1 190 ? 1.997 32.948 -19.940 1.00 59.66 190 LYS A CA 1
ATOM 1482 C C . LYS A 1 190 ? 2.190 32.650 -21.451 1.00 59.66 190 LYS A C 1
ATOM 1484 O O . LYS A 1 190 ? 1.856 33.483 -22.287 1.00 59.66 190 LYS A O 1
ATOM 1489 N N . GLY A 1 191 ? 2.685 31.461 -21.823 1.00 50.00 191 GLY A N 1
ATOM 1490 C CA . GLY A 1 191 ? 2.923 31.010 -23.210 1.00 50.00 191 GLY A CA 1
ATOM 1491 C C . GLY A 1 191 ? 2.413 29.584 -23.496 1.00 50.00 191 GLY A C 1
ATOM 1492 O O . GLY A 1 191 ? 1.943 28.894 -22.595 1.00 50.00 191 GLY A O 1
ATOM 1493 N N . ARG A 1 192 ? 2.481 29.122 -24.758 1.00 40.19 192 ARG A N 1
ATOM 1494 C CA . ARG A 1 192 ? 2.074 27.752 -25.145 1.00 40.19 192 ARG A CA 1
ATOM 1495 C C . ARG A 1 192 ? 3.087 26.719 -24.625 1.00 40.19 192 ARG A C 1
ATOM 1497 O O . ARG A 1 192 ? 4.245 26.756 -25.023 1.00 40.19 192 ARG A O 1
ATOM 1504 N N . ILE A 1 193 ? 2.645 25.770 -23.794 1.00 41.41 193 ILE A N 1
ATOM 1505 C CA . ILE A 1 193 ? 3.436 24.589 -23.403 1.00 41.41 193 ILE A CA 1
ATOM 1506 C C . ILE A 1 193 ? 3.236 23.511 -24.473 1.00 41.41 193 ILE A C 1
ATOM 1508 O O . ILE A 1 193 ? 2.112 23.084 -24.726 1.00 41.41 193 ILE A O 1
ATOM 1512 N N . ALA A 1 194 ? 4.315 23.067 -25.117 1.00 35.03 194 ALA A N 1
ATOM 1513 C CA . ALA A 1 194 ? 4.242 22.235 -26.321 1.00 35.03 194 ALA A CA 1
ATOM 1514 C C . ALA A 1 194 ? 3.789 20.769 -26.108 1.00 35.03 194 ALA A C 1
ATOM 1516 O O . ALA A 1 194 ? 3.664 20.049 -27.098 1.00 35.03 194 ALA A O 1
ATOM 1517 N N . LYS A 1 195 ? 3.540 20.288 -24.875 1.00 36.25 195 LYS A N 1
ATOM 1518 C CA . LYS A 1 195 ? 3.061 18.911 -24.605 1.00 36.25 195 LYS A CA 1
ATOM 1519 C C . LYS A 1 195 ? 2.192 18.813 -23.334 1.00 36.25 195 LYS A C 1
ATOM 1521 O O . LYS A 1 195 ? 2.499 19.500 -22.361 1.00 36.25 195 LYS A O 1
ATOM 1526 N N . PRO A 1 196 ? 1.145 17.960 -23.315 1.00 31.86 196 PRO A N 1
ATOM 1527 C CA . PRO A 1 196 ? 0.276 17.771 -22.153 1.00 31.86 196 PRO A CA 1
ATOM 1528 C C . PRO A 1 196 ? 0.984 16.991 -21.034 1.00 31.86 196 PRO A C 1
ATOM 1530 O O . PRO A 1 196 ? 1.760 16.071 -21.294 1.00 31.86 196 PRO A O 1
ATOM 1533 N N . LEU A 1 197 ? 0.712 17.386 -19.789 1.00 32.62 197 LEU A N 1
ATOM 1534 C CA . LEU A 1 197 ? 1.332 16.883 -18.563 1.00 32.62 197 LEU A CA 1
ATOM 1535 C C . LEU A 1 197 ? 0.374 15.925 -17.840 1.00 32.62 197 LEU A C 1
ATOM 1537 O O . LEU A 1 197 ? -0.787 16.267 -17.627 1.00 32.62 197 LEU A O 1
ATOM 1541 N N . ASN A 1 198 ? 0.871 14.749 -17.443 1.00 26.31 198 ASN A N 1
ATOM 1542 C CA . ASN A 1 198 ? 0.154 13.818 -16.566 1.00 26.31 198 ASN A CA 1
ATOM 1543 C C . ASN A 1 198 ? 0.243 14.300 -15.111 1.00 26.31 198 ASN A C 1
ATOM 1545 O O . ASN A 1 198 ? 1.341 14.498 -14.591 1.00 26.31 198 ASN A O 1
ATOM 1549 N N . ILE A 1 199 ? -0.914 14.465 -14.469 1.00 28.03 199 ILE A N 1
ATOM 1550 C CA . ILE A 1 199 ? -1.074 14.932 -13.087 1.00 28.03 199 ILE A CA 1
ATOM 1551 C C . ILE A 1 199 ? -1.418 13.724 -12.207 1.00 28.03 199 ILE A C 1
ATOM 1553 O O . ILE A 1 199 ? -2.417 13.060 -12.466 1.00 28.03 199 ILE A O 1
ATOM 1557 N N . ILE A 1 200 ? -0.627 13.461 -11.160 1.00 26.00 200 ILE A N 1
ATOM 1558 C CA . ILE A 1 200 ? -0.973 12.537 -10.063 1.00 26.00 200 ILE A CA 1
ATOM 1559 C C . ILE A 1 200 ? -0.567 13.191 -8.734 1.00 26.00 200 ILE A C 1
ATOM 1561 O O . ILE A 1 200 ? 0.480 13.836 -8.662 1.00 26.00 200 ILE A O 1
ATOM 1565 N N . ALA A 1 201 ? -1.411 13.049 -7.707 1.00 28.73 201 ALA A N 1
ATOM 1566 C CA . ALA A 1 201 ? -1.252 13.638 -6.378 1.00 28.73 201 ALA A CA 1
ATOM 1567 C C . ALA A 1 201 ? -1.534 12.599 -5.268 1.00 28.73 201 ALA A C 1
ATOM 1569 O O . ALA A 1 201 ? -2.595 11.975 -5.309 1.00 28.73 201 ALA A O 1
ATOM 1570 N N . PRO A 1 202 ? -0.682 12.467 -4.232 1.00 30.08 202 PRO A N 1
ATOM 1571 C CA . PRO A 1 202 ? -1.027 11.785 -2.985 1.00 30.08 202 PRO A CA 1
ATOM 1572 C C . PRO A 1 202 ? -1.507 12.767 -1.896 1.00 30.08 202 PRO A C 1
ATOM 1574 O O . PRO A 1 202 ? -1.000 13.883 -1.764 1.00 30.08 202 PRO A O 1
ATOM 1577 N N . ARG A 1 203 ? -2.498 12.342 -1.099 1.00 32.69 203 ARG A N 1
ATOM 1578 C CA . ARG A 1 203 ? -3.109 13.099 0.010 1.00 32.69 203 ARG A CA 1
ATOM 1579 C C . ARG A 1 203 ? -2.295 12.985 1.306 1.00 32.69 203 ARG A C 1
ATOM 1581 O O . ARG A 1 203 ? -2.086 11.886 1.799 1.00 32.69 203 ARG A O 1
ATOM 1588 N N . PHE A 1 204 ? -2.005 14.123 1.936 1.00 35.06 204 PHE A N 1
ATOM 1589 C CA . PHE A 1 204 ? -1.808 14.238 3.386 1.00 35.06 204 PHE A CA 1
ATOM 1590 C C . PHE A 1 204 ? -3.135 14.669 4.016 1.00 35.06 204 PHE A C 1
ATOM 1592 O O . PHE A 1 204 ? -3.672 15.704 3.628 1.00 35.06 204 PHE A O 1
ATOM 1599 N N . ASN A 1 205 ? -3.686 13.941 4.991 1.00 40.75 205 ASN A N 1
ATOM 1600 C CA . ASN A 1 205 ? -4.800 14.479 5.778 1.00 40.75 205 ASN A CA 1
ATOM 1601 C C . ASN A 1 205 ? -4.873 13.870 7.182 1.00 40.75 205 ASN A C 1
ATOM 1603 O O . ASN A 1 205 ? -5.162 12.692 7.351 1.00 40.75 205 ASN A O 1
ATOM 1607 N N . ARG A 1 206 ? -4.681 14.709 8.208 1.00 51.81 206 ARG A N 1
ATOM 1608 C CA . ARG A 1 206 ? -4.959 14.355 9.610 1.00 51.81 206 ARG A CA 1
ATOM 1609 C C . ARG A 1 206 ? -6.453 14.041 9.784 1.00 51.81 206 ARG A C 1
ATOM 1611 O O . ARG A 1 206 ? -7.291 14.748 9.229 1.00 51.81 206 ARG A O 1
ATOM 1618 N N . PHE A 1 207 ? -6.796 13.055 10.613 1.00 46.59 207 PHE A N 1
ATOM 1619 C CA . PHE A 1 207 ? -8.157 12.552 10.893 1.00 46.59 207 PHE A CA 1
ATOM 1620 C C . PHE A 1 207 ? -9.261 13.631 11.049 1.00 46.59 207 PHE A C 1
ATOM 1622 O O . PHE A 1 207 ? -10.352 13.500 10.492 1.00 46.59 207 PHE A O 1
ATOM 1629 N N . LYS A 1 208 ? -8.973 14.764 11.711 1.00 52.97 208 LYS A N 1
ATOM 1630 C CA . LYS A 1 208 ? -9.911 15.903 11.853 1.00 52.97 208 LYS A CA 1
ATOM 1631 C C . LYS A 1 208 ? -10.310 16.530 10.501 1.00 52.97 208 LYS A C 1
ATOM 1633 O O . LYS A 1 208 ? -11.454 16.949 10.327 1.00 52.97 208 LYS A O 1
ATOM 1638 N N . ASN A 1 209 ? -9.397 16.566 9.526 1.00 51.19 209 ASN A N 1
ATOM 1639 C CA . ASN A 1 209 ? -9.678 17.051 8.169 1.00 51.19 209 ASN A CA 1
ATOM 1640 C C . ASN A 1 209 ? -10.612 16.112 7.409 1.00 51.19 209 ASN A C 1
ATOM 1642 O O . ASN A 1 209 ? -11.446 16.598 6.649 1.00 51.19 209 ASN A O 1
ATOM 1646 N N . TYR A 1 210 ? -10.507 14.797 7.624 1.00 53.88 210 TYR A N 1
ATOM 1647 C CA . TYR A 1 210 ? -11.413 13.828 7.004 1.00 53.88 210 TYR A CA 1
ATOM 1648 C C . TYR A 1 210 ? -12.842 14.018 7.487 1.00 53.88 210 TYR A C 1
ATOM 1650 O O . TYR A 1 210 ? -13.750 14.114 6.665 1.00 53.88 210 TYR A O 1
ATOM 1658 N N . ILE A 1 211 ? -13.038 14.163 8.799 1.00 53.53 211 ILE A N 1
ATOM 1659 C CA . ILE A 1 211 ? -14.365 14.419 9.367 1.00 53.53 211 ILE A CA 1
ATOM 1660 C C . ILE A 1 211 ? -14.921 15.741 8.828 1.00 53.53 211 ILE A C 1
ATOM 1662 O O . ILE A 1 211 ? -16.058 15.792 8.369 1.00 53.53 211 ILE A O 1
ATOM 1666 N N . SER A 1 212 ? -14.105 16.795 8.806 1.00 54.53 212 SER A N 1
ATOM 1667 C CA . SER A 1 212 ? -14.481 18.097 8.252 1.00 54.53 212 SER A CA 1
ATOM 1668 C C . SER A 1 212 ? -14.920 18.025 6.784 1.00 54.53 212 SER A C 1
ATOM 1670 O O . SER A 1 212 ? -16.002 18.496 6.430 1.00 54.53 212 SER A O 1
ATOM 1672 N N . GLN A 1 213 ? -14.125 17.367 5.932 1.00 57.22 213 GLN A N 1
ATOM 1673 C CA . GLN A 1 213 ? -14.425 17.183 4.509 1.00 57.22 213 GLN A CA 1
ATOM 1674 C C . GLN A 1 213 ? -15.666 16.309 4.293 1.00 57.22 213 GLN A C 1
ATOM 1676 O O . GLN A 1 213 ? -16.548 16.689 3.522 1.00 57.22 213 GLN A O 1
ATOM 1681 N N . ALA A 1 214 ? -15.776 15.180 5.000 1.00 51.56 214 ALA A N 1
ATOM 1682 C CA . ALA A 1 214 ? -16.929 14.281 4.930 1.00 51.56 214 ALA A CA 1
ATOM 1683 C C . ALA A 1 214 ? -18.219 14.988 5.363 1.00 51.56 214 ALA A C 1
ATOM 1685 O O . ALA A 1 214 ? -19.279 14.818 4.756 1.00 51.56 214 ALA A O 1
ATOM 1686 N N . LEU A 1 215 ? -18.121 15.852 6.373 1.00 56.84 215 LEU A N 1
ATOM 1687 C CA . LEU A 1 215 ? -19.227 16.666 6.844 1.00 56.84 215 LEU A CA 1
ATOM 1688 C C . LEU A 1 215 ? -19.374 17.985 6.069 1.00 56.84 215 LEU A C 1
ATOM 1690 O O . LEU A 1 215 ? -20.287 18.743 6.379 1.00 56.84 215 LEU A O 1
ATOM 1694 N N . LYS A 1 216 ? -18.563 18.281 5.047 1.00 61.44 216 LYS A N 1
ATOM 1695 C CA . LYS A 1 216 ? -18.606 19.557 4.301 1.00 61.44 216 LYS A CA 1
ATOM 1696 C C . LYS A 1 216 ? -18.603 20.791 5.223 1.00 61.44 216 LYS A C 1
ATOM 1698 O O . LYS A 1 216 ? -19.335 21.750 4.988 1.00 61.44 216 LYS A O 1
ATOM 1703 N N . ILE A 1 217 ? -17.841 20.729 6.309 1.00 61.34 217 ILE A N 1
ATOM 1704 C CA . ILE A 1 217 ? -17.686 21.808 7.286 1.00 61.34 217 ILE A CA 1
ATOM 1705 C C . ILE A 1 217 ? -16.404 22.571 6.934 1.00 61.34 217 ILE A C 1
ATOM 1707 O O . ILE A 1 217 ? -15.387 21.969 6.609 1.00 61.34 217 ILE A O 1
ATOM 1711 N N . GLY A 1 218 ? -16.434 23.903 6.980 1.00 58.16 218 GLY A N 1
ATOM 1712 C CA . GLY A 1 218 ? -15.210 24.704 6.941 1.00 58.16 218 GLY A CA 1
ATOM 1713 C C . GLY A 1 218 ? -14.604 24.772 8.341 1.00 58.16 218 GLY A C 1
ATOM 1714 O O . GLY A 1 218 ? -15.267 25.257 9.251 1.00 58.16 218 GLY A O 1
ATOM 1715 N N . ILE A 1 219 ? -13.373 24.293 8.521 1.00 57.72 219 ILE A N 1
ATOM 1716 C CA . ILE A 1 219 ? -12.588 24.488 9.754 1.00 57.72 219 ILE A CA 1
ATOM 1717 C C . ILE A 1 219 ? -11.353 25.299 9.382 1.00 57.72 219 ILE A C 1
ATOM 1719 O O . ILE A 1 219 ? -10.768 25.066 8.318 1.00 57.72 219 ILE A O 1
ATOM 1723 N N . SER A 1 220 ? -10.947 26.235 10.237 1.00 55.94 220 SER A N 1
ATOM 1724 C CA . SER A 1 220 ? -9.751 27.042 10.008 1.00 55.94 220 SER A CA 1
ATOM 1725 C C . SER A 1 220 ? -8.490 26.166 9.987 1.00 55.94 220 SER A C 1
ATOM 1727 O O . SER A 1 220 ? -8.218 25.425 10.937 1.00 55.94 220 SER A O 1
ATOM 1729 N N . LYS A 1 221 ? -7.703 26.258 8.904 1.00 52.66 221 LYS A N 1
ATOM 1730 C CA . LYS A 1 221 ? -6.427 25.533 8.745 1.00 52.66 221 LYS A CA 1
ATOM 1731 C C . LYS A 1 221 ? -5.316 26.069 9.665 1.00 52.66 221 LYS A C 1
ATOM 1733 O O . LYS A 1 221 ? -4.391 25.325 9.967 1.00 52.66 221 LYS A O 1
ATOM 1738 N N . GLU A 1 222 ? -5.439 27.309 10.142 1.00 45.84 222 GLU A N 1
ATOM 1739 C CA . GLU A 1 222 ? -4.397 28.054 10.873 1.00 45.84 222 GLU A CA 1
ATOM 1740 C C . GLU A 1 222 ? -4.541 28.012 12.407 1.00 45.84 222 GLU A C 1
ATOM 1742 O O . GLU A 1 222 ? -3.795 28.675 13.125 1.00 45.84 222 GLU A O 1
ATOM 1747 N N . SER A 1 223 ? -5.520 27.279 12.943 1.00 45.72 223 SER A N 1
ATOM 1748 C CA . SER A 1 223 ? -5.790 27.271 14.385 1.00 45.72 223 SER A CA 1
ATOM 1749 C C . SER A 1 223 ? -5.150 26.088 15.124 1.00 45.72 223 SER A C 1
ATOM 1751 O O . SER A 1 223 ? -5.035 24.987 14.586 1.00 45.72 223 SER A O 1
ATOM 1753 N N . ASP A 1 224 ? -4.750 26.317 16.382 1.00 57.72 224 ASP A N 1
ATOM 1754 C CA . ASP A 1 224 ? -4.275 25.270 17.300 1.00 57.72 224 ASP A CA 1
ATOM 1755 C C . ASP A 1 224 ? -5.328 24.153 17.471 1.00 57.72 224 ASP A C 1
ATOM 1757 O O . ASP A 1 224 ? -6.538 24.378 17.348 1.00 57.72 224 ASP A O 1
ATOM 1761 N N . GLU A 1 225 ? -4.886 22.929 17.758 1.00 55.16 225 GLU A N 1
ATOM 1762 C CA . GLU A 1 225 ? -5.695 21.709 17.722 1.00 55.16 225 GLU A CA 1
ATOM 1763 C C . GLU A 1 225 ? -6.939 21.757 18.611 1.00 55.16 225 GLU A C 1
ATOM 1765 O O . GLU A 1 225 ? -7.973 21.185 18.243 1.00 55.16 225 GLU A O 1
ATOM 1770 N N . LYS A 1 226 ? -6.859 22.461 19.746 1.00 59.22 226 LYS A N 1
ATOM 1771 C CA . LYS A 1 226 ? -7.992 22.689 20.654 1.00 59.22 226 LYS A CA 1
ATOM 1772 C C . LYS A 1 226 ? -9.051 23.589 20.025 1.00 59.22 226 LYS A C 1
ATOM 1774 O O . LYS A 1 226 ? -10.242 23.311 20.127 1.00 59.22 226 LYS A O 1
ATOM 1779 N N . LYS A 1 227 ? -8.633 24.644 19.326 1.00 63.88 227 LYS A N 1
ATOM 1780 C CA . LYS A 1 227 ? -9.545 25.567 18.640 1.00 63.88 227 LYS A CA 1
ATOM 1781 C C . LYS A 1 227 ? -10.231 24.877 17.457 1.00 63.88 227 LYS A C 1
ATOM 1783 O O . LYS A 1 227 ? -11.441 25.013 17.300 1.00 63.88 227 LYS A O 1
ATOM 1788 N N . ARG A 1 228 ? -9.506 24.024 16.726 1.00 62.53 228 ARG A N 1
ATOM 1789 C CA . ARG A 1 228 ? -10.074 23.173 15.662 1.00 62.53 228 ARG A CA 1
ATOM 1790 C C . ARG A 1 228 ? -11.108 22.178 16.181 1.00 62.53 228 ARG A C 1
ATOM 1792 O O . ARG A 1 228 ? -12.120 21.964 15.521 1.00 62.53 228 ARG A O 1
ATOM 1799 N N . ALA A 1 229 ? -10.869 21.582 17.349 1.00 60.66 229 ALA A N 1
ATOM 1800 C CA . ALA A 1 229 ? -11.836 20.693 17.993 1.00 60.66 229 ALA A CA 1
ATOM 1801 C C . ALA A 1 229 ? -13.129 21.442 18.362 1.00 60.66 229 ALA A C 1
ATOM 1803 O O . ALA A 1 229 ? -14.224 20.949 18.102 1.00 60.66 229 ALA A O 1
ATOM 1804 N N . VAL A 1 230 ? -13.018 22.667 18.887 1.00 65.25 230 VAL A N 1
ATOM 1805 C CA . VAL A 1 230 ? -14.181 23.515 19.208 1.00 65.25 230 VAL A CA 1
ATOM 1806 C C . VAL A 1 230 ? -14.955 23.924 17.949 1.00 65.25 230 VAL A C 1
ATOM 1808 O O . VAL A 1 230 ? -16.183 23.845 17.939 1.00 65.25 230 VAL A O 1
ATOM 1811 N N . GLU A 1 231 ? -14.262 24.324 16.879 1.00 68.31 231 GLU A N 1
ATOM 1812 C CA . GLU A 1 231 ? -14.885 24.667 15.591 1.00 68.31 231 GLU A CA 1
ATOM 1813 C C . GLU A 1 231 ? -15.623 23.464 14.983 1.00 68.31 231 GLU A C 1
ATOM 1815 O O . GLU A 1 231 ? -16.783 23.592 14.577 1.00 68.31 231 GLU A O 1
ATOM 1820 N N . LEU A 1 232 ? -14.995 22.278 14.986 1.00 66.81 232 LEU A N 1
ATOM 1821 C CA . LEU A 1 232 ? -15.643 21.051 14.522 1.00 66.81 232 LEU A CA 1
ATOM 1822 C C . LEU A 1 232 ? -16.878 20.733 15.365 1.00 66.81 232 LEU A C 1
ATOM 1824 O O . LEU A 1 232 ? -17.935 20.456 14.804 1.00 66.81 232 LEU A O 1
ATOM 1828 N N . PHE A 1 233 ? -16.769 20.824 16.690 1.00 68.00 233 PHE A N 1
ATOM 1829 C CA . PHE A 1 233 ? -17.872 20.558 17.608 1.00 68.00 233 PHE A CA 1
ATOM 1830 C C . PHE A 1 233 ? -19.086 21.451 17.337 1.00 68.00 233 PHE A C 1
ATOM 1832 O O . PHE A 1 233 ? -20.215 20.963 17.227 1.00 68.00 233 PHE A O 1
ATOM 1839 N N . GLN A 1 234 ? -18.869 22.759 17.187 1.00 69.00 234 GLN A N 1
ATOM 1840 C CA . GLN A 1 234 ? -19.945 23.708 16.899 1.00 69.00 234 GLN A CA 1
ATOM 1841 C C . GLN A 1 234 ? -20.608 23.417 15.553 1.00 69.00 234 GLN A C 1
ATOM 1843 O O . GLN A 1 234 ? -21.836 23.419 15.443 1.00 69.00 234 GLN A O 1
ATOM 1848 N N . ALA A 1 235 ? -19.811 23.124 14.530 1.00 68.56 235 ALA A N 1
ATOM 1849 C CA . ALA A 1 235 ? -20.335 22.825 13.210 1.00 68.56 235 ALA A CA 1
ATOM 1850 C C . ALA A 1 235 ? -21.081 21.481 13.162 1.00 68.56 235 ALA A C 1
ATOM 1852 O O . ALA A 1 235 ? -22.146 21.395 12.552 1.0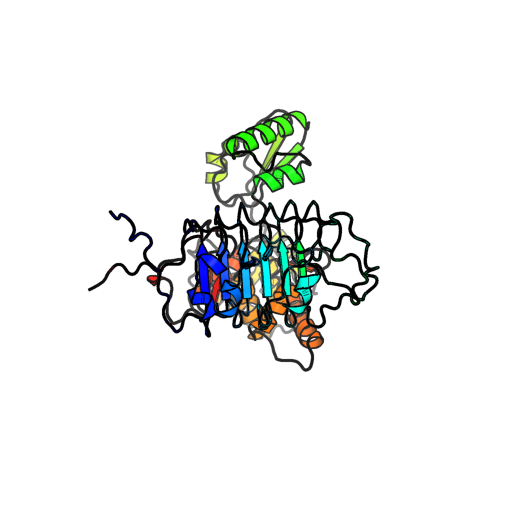0 68.56 235 ALA A O 1
ATOM 1853 N N . VAL A 1 236 ? -20.579 20.458 13.860 1.00 66.44 236 VAL A N 1
ATOM 1854 C CA . VAL A 1 236 ? -21.243 19.161 14.049 1.00 66.44 236 VAL A CA 1
ATOM 1855 C C . VAL A 1 236 ? -22.597 19.340 14.738 1.00 66.44 236 VAL A C 1
ATOM 1857 O O . VAL A 1 236 ? -23.598 18.805 14.260 1.00 66.44 236 VAL A O 1
ATOM 1860 N N . LYS A 1 237 ? -22.657 20.148 15.804 1.00 70.06 237 LYS A N 1
ATOM 1861 C CA . LYS A 1 237 ? -23.898 20.459 16.531 1.00 70.06 237 LYS A CA 1
ATOM 1862 C C . LYS A 1 237 ? -24.964 21.096 15.633 1.00 70.06 237 LYS A C 1
ATOM 1864 O O . LYS A 1 237 ? -26.148 20.810 15.786 1.00 70.06 237 LYS A O 1
ATOM 1869 N N . ASN A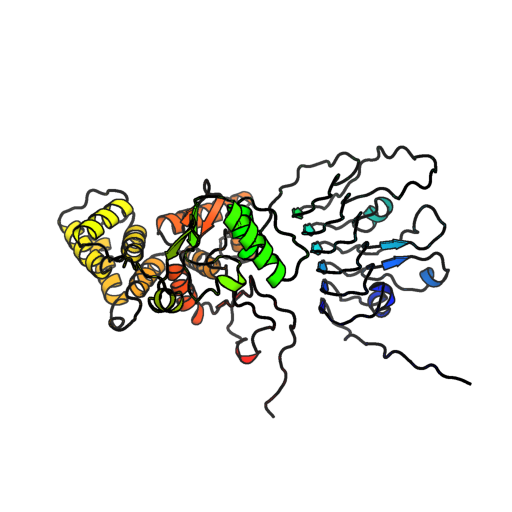 1 238 ? -24.548 21.927 14.681 1.00 72.00 238 ASN A N 1
ATOM 1870 C CA . ASN A 1 238 ? -25.452 22.674 13.804 1.00 72.00 238 ASN A CA 1
ATOM 1871 C C . ASN A 1 238 ? -25.843 21.915 12.521 1.00 72.00 238 ASN A C 1
ATOM 1873 O O . ASN A 1 238 ? -26.676 22.397 11.756 1.00 72.00 238 ASN A O 1
ATOM 1877 N N . LYS A 1 239 ? -25.263 20.735 12.263 1.00 68.12 239 LYS A N 1
ATOM 1878 C CA . LYS A 1 239 ? -25.426 19.998 10.999 1.00 68.12 239 LYS A CA 1
ATOM 1879 C C . LYS A 1 239 ? -26.739 19.204 10.884 1.00 68.12 239 LYS A C 1
ATOM 1881 O O . LYS A 1 239 ? -27.086 18.761 9.790 1.00 68.12 239 LYS A O 1
ATOM 1886 N N . GLY A 1 240 ? -27.484 19.043 11.979 1.00 69.06 240 GLY A N 1
ATOM 1887 C CA . GLY A 1 240 ? -28.697 18.218 12.030 1.00 69.06 240 GLY A CA 1
ATOM 1888 C C . GLY A 1 240 ? -28.396 16.738 12.300 1.00 69.06 240 GLY A C 1
ATOM 1889 O O . GLY A 1 240 ? -27.385 16.419 12.917 1.00 69.06 240 GLY A O 1
ATOM 1890 N N . LYS A 1 241 ? -29.281 15.821 11.873 1.00 79.19 241 LYS A N 1
ATOM 1891 C CA . LYS A 1 241 ? -29.132 14.378 12.150 1.00 79.19 241 LYS A CA 1
ATOM 1892 C C . LYS A 1 241 ? -28.170 13.696 11.171 1.00 79.19 241 LYS A C 1
ATOM 1894 O O . LYS A 1 241 ? -28.380 13.787 9.965 1.00 79.19 241 LYS A O 1
ATOM 1899 N N . PHE A 1 242 ? -27.177 12.959 11.667 1.00 71.06 242 PHE A N 1
ATOM 1900 C CA . PHE A 1 242 ? -26.237 12.197 10.833 1.00 71.06 242 PHE A CA 1
ATOM 1901 C C . PHE A 1 242 ? -25.681 10.956 11.553 1.00 71.06 242 PHE A C 1
ATOM 1903 O O . PHE A 1 242 ? -25.803 10.808 12.771 1.00 71.06 242 PHE A O 1
ATOM 1910 N N . VAL A 1 243 ? -25.070 10.054 10.777 1.00 75.00 243 VAL A N 1
ATOM 1911 C CA . VAL A 1 243 ? -24.338 8.885 11.282 1.00 75.00 243 VAL A CA 1
ATOM 1912 C C . VAL A 1 243 ? -22.857 9.056 10.956 1.00 75.00 243 VAL A C 1
ATOM 1914 O O . VAL A 1 243 ? -22.516 9.333 9.808 1.00 75.00 243 VAL A O 1
ATOM 1917 N N . LEU A 1 244 ? -21.989 8.895 11.951 1.00 70.69 244 LEU A N 1
ATOM 1918 C CA . LEU A 1 244 ? -20.539 8.855 11.792 1.00 70.69 244 LEU A CA 1
ATOM 1919 C C . LEU A 1 244 ? -20.068 7.412 11.962 1.00 70.69 244 LEU A C 1
ATOM 1921 O O . LEU A 1 244 ? -20.329 6.810 12.999 1.00 70.69 244 LEU A O 1
ATOM 1925 N N . ILE A 1 245 ? -19.381 6.869 10.960 1.00 73.81 245 ILE A N 1
ATOM 1926 C CA . ILE A 1 245 ? -18.786 5.531 11.019 1.00 73.81 245 ILE A CA 1
ATOM 1927 C C . ILE A 1 245 ? -17.276 5.707 11.148 1.00 73.81 245 ILE A C 1
ATOM 1929 O O . ILE A 1 245 ? -16.661 6.337 10.290 1.00 73.81 245 ILE A O 1
ATOM 1933 N N . LEU A 1 246 ? -16.703 5.191 12.232 1.00 72.06 246 LEU A N 1
ATOM 1934 C CA . LEU A 1 246 ? -15.263 5.106 12.442 1.00 72.06 246 LEU A CA 1
ATOM 1935 C C . LEU A 1 246 ? -14.855 3.650 12.242 1.00 72.06 246 LEU A C 1
ATOM 1937 O O . LEU A 1 246 ? -15.236 2.788 13.037 1.00 72.06 246 LEU A O 1
ATOM 1941 N N . ASP A 1 247 ? -14.147 3.389 11.151 1.00 76.25 247 ASP A N 1
ATOM 1942 C CA . ASP A 1 247 ? -13.744 2.041 10.763 1.00 76.25 247 ASP A CA 1
ATOM 1943 C C . ASP A 1 247 ? -12.344 1.694 11.309 1.00 76.25 247 ASP A C 1
ATOM 1945 O O . ASP A 1 247 ? -11.507 2.584 11.443 1.00 76.25 247 ASP A O 1
ATOM 1949 N N . ASP A 1 248 ? -12.130 0.426 11.671 1.00 73.12 248 ASP A N 1
ATOM 1950 C CA . ASP A 1 248 ? -10.901 -0.186 12.223 1.00 73.12 248 ASP A CA 1
ATOM 1951 C C . ASP A 1 248 ? -10.193 0.613 13.339 1.00 73.12 248 ASP A C 1
ATOM 1953 O O . ASP A 1 248 ? -8.986 0.864 13.325 1.00 73.12 248 ASP A O 1
ATOM 1957 N N . VAL A 1 249 ? -10.941 1.000 14.376 1.00 71.44 249 VAL A N 1
ATOM 1958 C CA . VAL A 1 249 ? -10.378 1.739 15.515 1.00 71.44 249 VAL A CA 1
ATOM 1959 C C . VAL A 1 249 ? -9.541 0.812 16.399 1.00 71.44 249 VAL A C 1
ATOM 1961 O O . VAL A 1 249 ? -10.068 -0.026 17.134 1.00 71.44 249 VAL A O 1
ATOM 1964 N N . SER A 1 250 ? -8.220 0.988 16.369 1.00 67.94 250 SER A N 1
ATOM 1965 C CA . SER A 1 250 ? -7.260 0.139 17.092 1.00 67.94 250 SER A CA 1
ATOM 1966 C C . SER A 1 250 ? -6.946 0.601 18.520 1.00 67.94 250 SER A C 1
ATOM 1968 O O . SER A 1 250 ? -6.534 -0.204 19.357 1.00 67.94 250 SER A O 1
ATOM 1970 N N . LYS A 1 251 ? -7.145 1.887 18.830 1.00 70.12 251 LYS A N 1
ATOM 1971 C CA . LYS A 1 251 ? -6.875 2.491 20.145 1.00 70.12 251 LYS A CA 1
ATOM 1972 C C . LYS A 1 251 ? -8.023 3.397 20.567 1.00 70.12 251 LYS A C 1
ATOM 1974 O O . LYS A 1 251 ? -8.796 3.862 19.737 1.00 70.12 251 LYS A O 1
ATOM 1979 N N . GLN A 1 252 ? -8.116 3.668 21.868 1.00 69.31 252 GLN A N 1
ATOM 1980 C CA . GLN A 1 252 ? -9.076 4.636 22.385 1.00 69.31 252 GLN A CA 1
ATOM 1981 C C . GLN A 1 252 ? -8.854 5.996 21.721 1.00 69.31 252 GLN A C 1
ATOM 1983 O O . GLN A 1 252 ? -7.752 6.542 21.747 1.00 69.31 252 GLN A O 1
ATOM 1988 N N . ILE A 1 253 ? -9.929 6.536 21.161 1.00 66.12 253 ILE A N 1
ATOM 1989 C CA . ILE A 1 253 ? -9.951 7.871 20.589 1.00 66.12 253 ILE A CA 1
ATOM 1990 C C . ILE A 1 253 ? -10.512 8.822 21.643 1.00 66.12 253 ILE A C 1
ATOM 1992 O O . ILE A 1 253 ? -11.610 8.605 22.155 1.00 66.12 253 ILE A O 1
ATOM 1996 N N . ASP A 1 254 ? -9.775 9.887 21.947 1.00 66.06 254 ASP A N 1
ATOM 1997 C CA . ASP A 1 254 ? -10.300 10.983 22.754 1.00 66.06 254 ASP A CA 1
ATOM 1998 C C . ASP A 1 254 ? -11.234 11.838 21.892 1.00 66.06 254 ASP A C 1
ATOM 2000 O O . ASP A 1 254 ? -10.822 12.685 21.094 1.00 66.06 254 ASP A O 1
ATOM 2004 N N . THR A 1 255 ? -12.525 11.558 22.014 1.00 62.78 255 THR A N 1
ATOM 2005 C CA . THR A 1 255 ? -13.556 12.179 21.191 1.00 62.78 255 THR A CA 1
ATOM 2006 C C . THR A 1 255 ? -13.743 13.664 21.531 1.00 62.78 255 THR A C 1
ATOM 2008 O O . THR A 1 255 ? -14.076 14.452 20.641 1.00 62.78 255 THR A O 1
ATOM 2011 N N . GLU A 1 256 ? -13.435 14.081 22.767 1.00 60.84 256 GLU A N 1
ATOM 2012 C CA . GLU A 1 256 ? -13.462 15.490 23.186 1.00 60.84 256 GLU A CA 1
ATOM 2013 C C . GLU A 1 256 ? -12.360 16.286 22.485 1.00 60.84 256 GLU A C 1
ATOM 2015 O O . GLU A 1 256 ? -12.631 17.326 21.878 1.00 60.84 256 GLU A O 1
ATOM 2020 N N . ASN A 1 257 ? -11.140 15.744 22.455 1.00 56.81 257 ASN A N 1
ATOM 2021 C CA . ASN A 1 257 ? -10.005 16.345 21.746 1.00 56.81 257 ASN A CA 1
ATOM 2022 C C . ASN A 1 257 ? -10.190 16.409 20.221 1.00 56.81 257 ASN A C 1
ATOM 2024 O O . ASN A 1 257 ? -9.482 17.152 19.529 1.00 56.81 257 ASN A O 1
ATOM 2028 N N . ILE A 1 258 ? -11.136 15.647 19.676 1.00 55.84 258 ILE A N 1
ATOM 2029 C CA . ILE A 1 258 ? -11.477 15.659 18.252 1.00 55.84 258 ILE A CA 1
ATOM 2030 C C . ILE A 1 258 ? -12.640 16.598 17.951 1.00 55.84 258 ILE A C 1
ATOM 2032 O O . ILE A 1 258 ? -12.734 17.067 16.821 1.00 55.84 258 ILE A O 1
ATOM 2036 N N . GLY A 1 259 ? -13.451 16.961 18.945 1.00 55.16 259 GLY A N 1
ATOM 2037 C CA . GLY A 1 259 ? -14.624 17.813 18.758 1.00 55.16 259 GLY A CA 1
ATOM 2038 C C . GLY A 1 259 ? -15.898 17.036 18.422 1.00 55.16 259 GLY A C 1
ATOM 2039 O O . GLY A 1 259 ? -16.817 17.594 17.829 1.00 55.16 259 GLY A O 1
ATOM 2040 N N . ILE A 1 260 ? -15.971 15.750 18.774 1.00 60.47 260 ILE A N 1
ATOM 2041 C CA . ILE A 1 260 ? -17.179 14.927 18.637 1.00 60.47 260 ILE A CA 1
ATOM 2042 C C . ILE A 1 260 ? -17.568 14.458 20.038 1.00 60.47 260 ILE A C 1
ATOM 2044 O O . ILE A 1 260 ? -16.872 13.641 20.624 1.00 60.47 260 ILE A O 1
ATOM 2048 N N . LEU A 1 261 ? -18.686 14.928 20.594 1.00 59.81 261 LEU A N 1
ATOM 2049 C CA . LEU A 1 261 ? -19.197 14.336 21.834 1.00 59.81 261 LEU A CA 1
ATOM 2050 C C . LEU A 1 261 ? -20.028 13.094 21.490 1.00 59.81 261 LEU A C 1
ATOM 2052 O O . LEU A 1 261 ? -21.003 13.160 20.734 1.00 59.81 261 LEU A O 1
ATOM 2056 N N . LEU A 1 262 ? -19.637 11.944 22.042 1.00 61.38 262 LEU A N 1
ATOM 2057 C CA . LEU A 1 262 ? -20.443 10.728 21.981 1.00 61.38 262 LEU A CA 1
ATOM 2058 C C . LEU A 1 262 ? -21.787 10.995 22.676 1.00 61.38 262 LEU A C 1
ATOM 2060 O O . LEU A 1 262 ? -21.821 11.456 23.813 1.00 61.38 262 LEU A O 1
ATOM 2064 N N . GLY A 1 263 ? -22.898 10.729 21.985 1.00 58.34 263 GLY A N 1
ATOM 2065 C CA . GLY A 1 263 ? -24.243 10.923 22.541 1.00 58.34 263 GLY A CA 1
ATOM 2066 C C . GLY A 1 263 ? -24.855 12.317 22.352 1.00 58.34 263 GLY A C 1
ATOM 2067 O O . GLY A 1 263 ? -25.839 12.626 23.015 1.00 58.34 263 GLY A O 1
ATOM 2068 N N . MET A 1 264 ? -24.326 13.155 21.451 1.00 67.00 264 MET A N 1
ATOM 2069 C CA . MET A 1 264 ? -25.019 14.384 21.030 1.00 67.00 264 MET A CA 1
ATOM 2070 C C . MET A 1 264 ? -26.367 14.080 20.366 1.00 67.00 264 MET A C 1
ATOM 2072 O O . MET A 1 264 ? -26.452 13.219 19.487 1.00 67.00 264 MET A O 1
ATOM 2076 N N . ASP A 1 265 ? -27.396 14.860 20.707 1.00 67.44 265 ASP A N 1
ATOM 2077 C CA . ASP A 1 265 ? -28.709 14.766 20.070 1.00 67.44 265 ASP A CA 1
ATOM 2078 C C . ASP A 1 265 ? -28.604 14.935 18.547 1.00 67.44 265 ASP A C 1
ATOM 2080 O O . ASP A 1 265 ? -28.162 15.960 18.030 1.00 67.44 265 ASP A O 1
ATOM 2084 N N . GLY A 1 266 ? -29.014 13.892 17.819 1.00 69.94 266 GLY A N 1
ATOM 2085 C CA . GLY A 1 266 ? -28.971 13.832 16.357 1.00 69.94 266 GLY A CA 1
ATOM 2086 C C . GLY A 1 266 ? -27.715 13.192 15.752 1.00 69.94 266 GLY A C 1
ATOM 2087 O O . GLY A 1 266 ? -27.747 12.852 14.571 1.00 69.94 266 GLY A O 1
ATOM 2088 N N . CYS A 1 267 ? -26.659 12.934 16.525 1.00 74.94 267 CYS A N 1
ATOM 2089 C CA . CYS A 1 267 ? -25.460 12.234 16.053 1.00 74.94 267 CYS A CA 1
ATOM 2090 C C . CYS A 1 267 ? -25.469 10.769 16.508 1.00 74.94 267 CYS A C 1
ATOM 2092 O O . CYS A 1 267 ? -25.528 10.481 17.704 1.00 74.94 267 CYS A O 1
ATOM 2094 N N . LYS A 1 268 ? -25.360 9.825 15.567 1.00 75.94 268 LYS A N 1
ATOM 2095 C CA . LYS A 1 268 ? -25.116 8.412 15.887 1.00 75.94 268 LYS A CA 1
ATOM 2096 C C . LYS A 1 268 ? -23.712 8.018 15.460 1.00 75.94 268 LYS A C 1
ATOM 2098 O O . LYS A 1 268 ? -23.398 8.082 14.278 1.00 75.94 268 LYS A O 1
ATOM 2103 N N . VAL A 1 269 ? -22.891 7.570 16.401 1.00 75.31 269 VAL A N 1
ATOM 2104 C CA . VAL A 1 269 ? -21.544 7.070 16.105 1.00 75.31 269 VAL A CA 1
ATOM 2105 C C . VAL A 1 269 ? -21.573 5.545 16.052 1.00 75.31 269 VAL A C 1
ATOM 2107 O O . VAL A 1 269 ? -22.129 4.897 16.940 1.00 75.31 269 VAL A O 1
ATOM 2110 N N . VAL A 1 270 ? -21.004 4.977 14.997 1.00 78.50 270 VAL A N 1
ATOM 2111 C CA . VAL A 1 270 ? -20.747 3.546 14.834 1.00 78.50 270 VAL A CA 1
ATOM 2112 C C . VAL A 1 270 ? -19.239 3.375 14.783 1.00 78.50 270 VAL A C 1
ATOM 2114 O O . VAL A 1 270 ? -18.572 4.081 14.036 1.00 78.50 270 VAL A O 1
ATOM 2117 N N . ILE A 1 271 ? -18.714 2.454 15.582 1.00 75.94 271 ILE A N 1
ATOM 2118 C CA . ILE A 1 271 ? -17.297 2.103 15.573 1.00 75.94 271 ILE A CA 1
ATOM 2119 C C . ILE A 1 271 ? -17.178 0.626 15.227 1.00 75.94 271 ILE A C 1
ATOM 2121 O O . ILE A 1 271 ? -17.947 -0.188 15.747 1.00 75.94 271 ILE A O 1
ATOM 2125 N N . THR A 1 272 ? -16.214 0.283 14.385 1.00 80.31 272 THR A N 1
ATOM 2126 C CA . THR A 1 272 ? -15.733 -1.090 14.231 1.00 80.31 272 THR A CA 1
ATOM 2127 C C . THR A 1 272 ? -14.358 -1.191 14.897 1.00 80.31 272 THR A C 1
ATOM 2129 O O . THR A 1 272 ? -13.543 -0.270 14.845 1.00 80.31 272 THR A O 1
ATOM 2132 N N . SER A 1 273 ? -14.121 -2.278 15.627 1.00 80.56 273 SER A N 1
ATOM 2133 C CA . SER A 1 273 ? -12.843 -2.539 16.289 1.00 80.56 273 SER A CA 1
ATOM 2134 C C . SER A 1 273 ? -12.689 -4.032 16.525 1.00 80.56 273 SER A C 1
ATOM 2136 O O . SER A 1 273 ? -13.664 -4.732 16.813 1.00 80.56 273 SER A O 1
ATOM 2138 N N . ARG A 1 274 ? -11.446 -4.508 16.445 1.00 81.06 274 ARG A N 1
ATOM 2139 C CA . ARG A 1 274 ? -11.055 -5.863 16.851 1.00 81.06 274 ARG A CA 1
ATOM 2140 C C . ARG A 1 274 ? -10.879 -5.992 18.369 1.00 81.06 274 ARG A C 1
ATOM 2142 O O . ARG A 1 274 ? -10.841 -7.107 18.878 1.00 81.06 274 ARG A O 1
ATOM 2149 N N . SER A 1 275 ? -10.796 -4.875 19.097 1.00 82.56 275 SER A N 1
ATOM 2150 C CA . SER A 1 275 ? -10.580 -4.856 20.545 1.00 82.56 275 SER A CA 1
ATOM 2151 C C . SER A 1 275 ? -11.865 -4.528 21.298 1.00 82.56 275 SER A C 1
ATOM 2153 O O . SER A 1 275 ? -12.402 -3.423 21.209 1.00 82.56 275 SER A O 1
ATOM 2155 N N . LEU A 1 276 ? -12.334 -5.480 22.111 1.00 84.81 276 LEU A N 1
ATOM 2156 C CA . LEU A 1 276 ? -13.482 -5.256 22.990 1.00 84.81 276 LEU A CA 1
ATOM 2157 C C . LEU A 1 276 ? -13.212 -4.125 24.004 1.00 84.81 276 LEU A C 1
ATOM 2159 O O . LEU A 1 276 ? -14.117 -3.369 24.360 1.00 84.81 276 LEU A O 1
ATOM 2163 N N . GLU A 1 277 ? -11.953 -3.967 24.424 1.00 83.44 277 GLU A N 1
ATOM 2164 C CA . GLU A 1 277 ? -11.536 -2.917 25.356 1.00 83.44 277 GLU A CA 1
ATOM 2165 C C . GLU A 1 277 ? -11.757 -1.508 24.806 1.00 83.44 277 GLU A C 1
ATOM 2167 O O . GLU A 1 277 ? -12.098 -0.614 25.580 1.00 83.44 277 GLU A O 1
ATOM 2172 N N . VAL A 1 278 ? -11.606 -1.292 23.493 1.00 81.00 278 VAL A N 1
ATOM 2173 C CA . VAL A 1 278 ? -11.853 0.019 22.868 1.00 81.00 278 VAL A CA 1
ATOM 2174 C C . VAL A 1 278 ? -13.300 0.451 23.107 1.00 81.00 278 VAL A C 1
ATOM 2176 O O . VAL A 1 278 ? -13.538 1.578 23.542 1.00 81.00 278 VAL A O 1
ATOM 2179 N N . PHE A 1 279 ? -14.267 -0.455 22.927 1.00 81.12 279 PHE A N 1
ATOM 2180 C CA . PHE A 1 279 ? -15.681 -0.155 23.175 1.00 81.12 279 PHE A CA 1
ATOM 2181 C C . PHE A 1 279 ? -15.960 0.160 24.647 1.00 81.12 279 PHE A C 1
ATOM 2183 O O . PHE A 1 279 ? -16.697 1.106 24.938 1.00 81.12 279 PHE A O 1
ATOM 2190 N N . HIS A 1 280 ? -15.354 -0.597 25.569 1.00 80.31 280 HIS A N 1
ATOM 2191 C CA . HIS A 1 280 ? -15.502 -0.369 27.008 1.00 80.31 280 HIS A CA 1
ATOM 2192 C C . HIS A 1 280 ? -14.916 0.977 27.441 1.00 80.31 280 HIS A C 1
ATOM 2194 O O . HIS A 1 280 ? -15.587 1.736 28.140 1.00 80.31 280 HIS A O 1
ATOM 2200 N N . ARG A 1 281 ? -13.699 1.307 26.993 1.00 78.94 281 ARG A N 1
ATOM 2201 C CA . ARG A 1 281 ? -13.025 2.571 27.334 1.00 78.94 281 ARG A CA 1
ATOM 2202 C C . ARG A 1 281 ? -13.728 3.791 26.747 1.00 78.94 281 ARG A C 1
ATOM 2204 O O . ARG A 1 281 ? -13.716 4.850 27.363 1.00 78.94 281 ARG A O 1
ATOM 2211 N N . MET A 1 282 ? -14.356 3.646 25.582 1.00 73.81 282 MET A N 1
ATOM 2212 C CA . MET A 1 282 ? -15.125 4.717 24.941 1.00 73.81 282 MET A CA 1
ATOM 2213 C C . MET A 1 282 ? -16.588 4.795 25.419 1.00 73.81 282 MET A C 1
ATOM 2215 O O . MET A 1 282 ? -17.339 5.634 24.932 1.00 73.81 282 MET A O 1
ATOM 2219 N N . GLY A 1 283 ? -17.015 3.941 26.358 1.00 75.44 283 GLY A N 1
ATOM 2220 C CA . GLY A 1 283 ? -18.344 4.022 26.976 1.00 75.44 283 GLY A CA 1
ATOM 2221 C C . GLY A 1 283 ? -19.513 3.639 26.059 1.00 75.44 283 GLY A C 1
ATOM 2222 O O . GLY A 1 283 ? -20.642 4.083 26.282 1.00 75.44 283 GLY A O 1
ATOM 2223 N N . PHE A 1 284 ? -19.280 2.824 25.023 1.00 76.94 284 PHE A N 1
ATOM 2224 C CA . PHE A 1 284 ? -20.350 2.379 24.124 1.00 76.94 284 PHE A CA 1
ATOM 2225 C C . PHE A 1 284 ? -21.305 1.413 24.833 1.00 76.94 284 PHE A C 1
ATOM 2227 O O . PHE A 1 284 ? -20.904 0.369 25.339 1.00 76.94 284 PHE A O 1
ATOM 2234 N N . GLN A 1 285 ? -22.599 1.739 24.816 1.00 71.50 285 GLN A N 1
ATOM 2235 C CA . GLN A 1 285 ? -23.633 0.950 25.500 1.00 71.50 285 GLN A CA 1
ATOM 2236 C C . GLN A 1 285 ? -24.133 -0.246 24.681 1.00 71.50 285 GLN A C 1
ATOM 2238 O O . GLN A 1 285 ? -24.607 -1.230 25.242 1.00 71.50 285 GLN A O 1
ATOM 2243 N N . LYS A 1 286 ? -24.053 -0.169 23.345 1.00 85.38 286 LYS A N 1
ATOM 2244 C CA . LYS A 1 286 ? -24.486 -1.240 22.442 1.00 85.38 286 LYS A CA 1
ATOM 2245 C C . LYS A 1 286 ? -23.292 -1.790 21.681 1.00 85.38 286 LYS A C 1
ATOM 2247 O O . LYS A 1 286 ? -22.760 -1.121 20.802 1.00 85.38 286 LYS A O 1
ATOM 2252 N N . ILE A 1 287 ? -22.943 -3.033 21.983 1.00 87.88 287 ILE A N 1
ATOM 2253 C CA . ILE A 1 287 ? -21.892 -3.783 21.299 1.00 87.88 287 ILE A CA 1
ATOM 2254 C C . ILE A 1 287 ? -22.568 -4.849 20.439 1.00 87.88 287 ILE A C 1
ATOM 2256 O O . ILE A 1 287 ? -23.400 -5.616 20.925 1.00 87.88 287 ILE A O 1
ATOM 2260 N N . ILE A 1 288 ? -22.236 -4.876 19.149 1.00 89.94 288 ILE A N 1
ATOM 2261 C CA . ILE A 1 288 ? -22.691 -5.910 18.218 1.00 89.94 288 ILE A CA 1
ATOM 2262 C C . ILE A 1 288 ? -21.471 -6.756 17.883 1.00 89.94 288 ILE A C 1
ATOM 2264 O O . ILE A 1 288 ? -20.592 -6.315 17.147 1.00 89.94 288 ILE A O 1
ATOM 2268 N N . LYS A 1 289 ? -21.404 -7.966 18.442 1.00 89.12 289 LYS A N 1
ATOM 2269 C CA . LYS A 1 289 ? -20.356 -8.920 18.081 1.00 89.12 289 LYS A CA 1
ATOM 2270 C C . LYS A 1 289 ? -20.631 -9.441 16.670 1.00 89.12 289 LYS A C 1
ATOM 2272 O O . LYS A 1 289 ? -21.688 -10.020 16.427 1.00 89.12 289 LYS A O 1
ATOM 2277 N N . VAL A 1 290 ? -19.683 -9.240 15.758 1.00 89.38 290 VAL A N 1
ATOM 2278 C CA . VAL A 1 290 ? -19.703 -9.889 14.443 1.00 89.38 290 VAL A CA 1
ATOM 2279 C C . VAL A 1 290 ? -19.244 -11.331 14.648 1.00 89.38 290 VAL A C 1
ATOM 2281 O O . VAL A 1 290 ? -18.111 -11.572 15.060 1.00 89.38 290 VAL A O 1
ATOM 2284 N N . ASN A 1 291 ? -20.155 -12.283 14.450 1.00 89.44 291 ASN A N 1
ATOM 2285 C CA . ASN A 1 291 ? -19.853 -13.705 14.589 1.00 89.44 291 ASN A CA 1
ATOM 2286 C C . ASN A 1 291 ? -19.211 -14.248 13.308 1.00 89.44 291 ASN A C 1
ATOM 2288 O O . ASN A 1 291 ? -19.352 -13.662 12.234 1.00 89.44 291 ASN A O 1
ATOM 2292 N N . THR A 1 292 ? -18.516 -15.376 13.427 1.00 91.25 292 THR A N 1
ATOM 2293 C CA . THR A 1 292 ? -18.045 -16.140 12.271 1.00 91.25 292 THR A CA 1
ATOM 2294 C C . THR A 1 292 ? -19.221 -16.737 11.500 1.00 91.25 292 THR A C 1
ATOM 2296 O O . THR A 1 292 ? -20.321 -16.893 12.039 1.00 91.25 292 THR A O 1
ATOM 2299 N N . PHE A 1 293 ? -18.992 -17.065 10.230 1.00 93.44 293 PHE A N 1
ATOM 2300 C CA . PHE A 1 293 ? -19.989 -17.728 9.402 1.00 93.44 293 PHE A CA 1
ATOM 2301 C C . PHE A 1 293 ? -20.292 -19.141 9.901 1.00 93.44 293 PHE A C 1
ATOM 2303 O O . PHE A 1 293 ? -19.405 -19.871 10.350 1.00 93.44 293 PHE A O 1
ATOM 2310 N N . SER A 1 294 ? -21.550 -19.551 9.754 1.00 95.06 294 SER A N 1
ATOM 2311 C CA . SER A 1 294 ? -21.947 -20.955 9.872 1.00 95.06 294 SER A CA 1
ATOM 2312 C C . SER A 1 294 ? -21.284 -21.812 8.787 1.00 95.06 294 SER A C 1
ATOM 2314 O O . SER A 1 294 ? -20.786 -21.295 7.784 1.00 95.06 294 SER A O 1
ATOM 2316 N N . GLU A 1 295 ? -21.304 -23.141 8.939 1.00 93.19 295 GLU A N 1
ATOM 2317 C CA . GLU A 1 295 ? -20.773 -24.051 7.908 1.00 93.19 295 GLU A CA 1
ATOM 2318 C C . GLU A 1 295 ? -21.439 -23.824 6.542 1.00 93.19 295 GLU A C 1
ATOM 2320 O O . GLU A 1 295 ? -20.763 -23.814 5.514 1.00 93.19 295 GLU A O 1
ATOM 2325 N N . LYS A 1 296 ? -22.754 -23.571 6.537 1.00 94.62 296 LYS A N 1
ATOM 2326 C CA . LYS A 1 296 ? -23.520 -23.298 5.318 1.00 94.62 296 LYS A CA 1
ATOM 2327 C C . LYS A 1 296 ? -23.078 -21.995 4.648 1.00 94.62 296 LYS A C 1
ATOM 2329 O O . LYS A 1 296 ? -22.758 -22.006 3.465 1.00 94.62 296 LYS A O 1
ATOM 2334 N N . GLU A 1 297 ? -23.022 -20.894 5.396 1.00 95.75 297 GLU A N 1
ATOM 2335 C CA . GLU A 1 297 ? -22.588 -19.594 4.859 1.00 95.75 297 GLU A CA 1
ATOM 2336 C C . GLU A 1 297 ? -21.125 -19.637 4.396 1.00 95.75 297 GLU A C 1
ATOM 2338 O O . GLU A 1 297 ? -20.773 -19.049 3.373 1.00 95.75 297 GLU A O 1
ATOM 2343 N N . SER A 1 298 ? -20.278 -20.378 5.117 1.00 95.56 298 SER A N 1
ATOM 2344 C CA . SER A 1 298 ? -18.871 -20.578 4.762 1.00 95.56 298 SER A CA 1
ATOM 2345 C C . SER A 1 298 ? -18.730 -21.289 3.421 1.00 95.56 298 SER A C 1
ATOM 2347 O O . SER A 1 298 ? -17.955 -20.861 2.566 1.00 95.56 298 SER A O 1
ATOM 2349 N N . TRP A 1 299 ? -19.511 -22.354 3.230 1.00 94.75 299 TRP A N 1
ATOM 2350 C CA . TRP A 1 299 ? -19.555 -23.116 1.989 1.00 94.75 299 TRP A CA 1
ATOM 2351 C C . TRP A 1 299 ? -20.066 -22.275 0.813 1.00 94.75 299 TRP A C 1
ATOM 2353 O O . TRP A 1 299 ? -19.441 -22.240 -0.247 1.00 94.75 299 TRP A O 1
ATOM 2363 N N . GLU A 1 300 ? -21.157 -21.533 1.012 1.00 94.06 300 GLU A N 1
ATOM 2364 C CA . GLU A 1 300 ? -21.729 -20.643 -0.005 1.00 94.06 300 GLU A CA 1
ATOM 2365 C C . GLU A 1 300 ? -20.746 -19.534 -0.417 1.00 94.06 300 GLU A C 1
ATOM 2367 O O . GLU A 1 300 ? -20.577 -19.265 -1.611 1.00 94.06 300 GLU A O 1
ATOM 2372 N N . LEU A 1 301 ? -20.051 -18.917 0.546 1.00 94.94 301 LEU A N 1
ATOM 2373 C CA . LEU A 1 301 ? -19.029 -17.907 0.266 1.00 94.94 301 LEU A CA 1
ATOM 2374 C C . LEU A 1 301 ? -17.829 -18.498 -0.483 1.00 94.94 301 LEU A C 1
ATOM 2376 O O . LEU A 1 301 ? -17.355 -17.886 -1.444 1.00 94.94 301 LEU A O 1
ATOM 2380 N N . PHE A 1 302 ? -17.352 -19.672 -0.062 1.00 95.12 302 PHE A N 1
ATOM 2381 C CA . PHE A 1 302 ? -16.241 -20.370 -0.707 1.00 95.12 302 PHE A CA 1
ATOM 2382 C C . PHE A 1 302 ? -16.556 -20.666 -2.178 1.00 95.12 302 PHE A C 1
ATOM 2384 O O . PHE A 1 302 ? -15.805 -20.247 -3.059 1.00 95.12 302 PHE A O 1
ATOM 2391 N N . LEU A 1 303 ? -17.706 -21.287 -2.466 1.00 92.94 303 LEU A N 1
ATOM 2392 C CA . LEU A 1 303 ? -18.134 -21.590 -3.838 1.00 92.94 303 LEU A CA 1
ATOM 2393 C C . LEU A 1 303 ? -18.298 -20.336 -4.697 1.00 92.94 303 LEU A C 1
ATOM 2395 O O . LEU A 1 303 ? -17.872 -20.307 -5.855 1.00 92.94 303 LEU A O 1
ATOM 2399 N N . LYS A 1 304 ? -18.876 -19.276 -4.124 1.00 92.25 304 LYS A N 1
ATOM 2400 C CA . LYS A 1 304 ? -19.006 -17.986 -4.807 1.00 92.25 304 LYS A CA 1
ATOM 2401 C C . LYS A 1 304 ? -17.640 -17.424 -5.205 1.00 92.25 304 LYS A C 1
ATOM 2403 O O . LYS A 1 304 ? -17.503 -16.856 -6.284 1.00 92.25 304 LYS A O 1
ATOM 2408 N N . LYS A 1 305 ? -16.626 -17.563 -4.346 1.00 92.25 305 LYS A N 1
ATOM 2409 C CA . LYS A 1 305 ? -15.266 -17.066 -4.608 1.00 92.25 305 LYS A CA 1
ATOM 2410 C C . LYS A 1 305 ? -14.413 -17.993 -5.462 1.00 92.25 305 LYS A C 1
ATOM 2412 O O . LYS A 1 305 ? -13.480 -17.508 -6.100 1.00 92.25 305 LYS A O 1
ATOM 2417 N N . LEU A 1 306 ? -14.759 -19.270 -5.554 1.00 90.06 306 LEU A N 1
ATOM 2418 C CA . LEU A 1 306 ? -14.144 -20.205 -6.493 1.00 90.06 306 LEU A CA 1
ATOM 2419 C C . LEU A 1 306 ? -14.584 -19.961 -7.957 1.00 90.06 306 LEU A C 1
ATOM 2421 O O . LEU A 1 306 ? -14.061 -20.606 -8.856 1.00 90.06 306 LEU A O 1
ATOM 2425 N N . ASP A 1 307 ? -15.479 -18.990 -8.195 1.00 82.31 307 ASP A N 1
ATOM 2426 C CA . ASP A 1 307 ? -16.132 -18.664 -9.475 1.00 82.31 307 ASP A CA 1
ATOM 2427 C C . ASP A 1 307 ? -17.156 -19.724 -9.944 1.00 82.31 307 ASP A C 1
ATOM 2429 O O . ASP A 1 307 ? -17.209 -20.055 -11.124 1.00 82.31 307 ASP A O 1
ATOM 2433 N N . HIS A 1 308 ? -18.005 -20.231 -9.035 1.00 68.19 308 HIS A N 1
ATOM 2434 C CA . HIS A 1 308 ? -19.162 -21.093 -9.357 1.00 68.19 308 HIS A CA 1
ATOM 2435 C C . HIS A 1 308 ? -18.832 -22.304 -10.260 1.00 68.19 308 HIS A C 1
ATOM 2437 O O . HIS A 1 308 ? -19.510 -22.560 -11.254 1.00 68.19 308 HIS A O 1
ATOM 2443 N N . VAL A 1 309 ? -17.791 -23.059 -9.905 1.00 71.06 309 VAL A N 1
ATOM 2444 C CA . VAL A 1 309 ? -17.397 -24.295 -10.601 1.00 71.06 309 VAL A CA 1
ATOM 2445 C C . VAL A 1 309 ? -18.319 -25.451 -10.194 1.00 71.06 309 VAL A C 1
ATOM 2447 O O . VAL A 1 309 ? -18.589 -25.632 -9.006 1.00 71.06 309 VAL A O 1
ATOM 2450 N N . GLU A 1 310 ? -18.773 -26.257 -11.158 1.00 80.25 310 GLU A N 1
ATOM 2451 C CA . GLU A 1 310 ? -19.386 -27.558 -10.867 1.00 80.25 310 GLU A CA 1
ATOM 2452 C C . GLU A 1 310 ? -18.310 -28.509 -10.330 1.00 80.25 310 GLU A C 1
ATOM 2454 O O . GLU A 1 310 ? -17.406 -28.926 -11.055 1.00 80.25 310 GLU A O 1
ATOM 2459 N N . LEU A 1 311 ? -18.382 -28.820 -9.036 1.00 87.44 311 LEU A N 1
ATOM 2460 C CA . LEU A 1 311 ? -17.456 -29.742 -8.386 1.00 87.44 311 LEU A CA 1
ATOM 2461 C C . LEU A 1 311 ? -17.982 -31.173 -8.502 1.00 87.44 311 LEU A C 1
ATOM 2463 O O . LEU A 1 311 ? -19.175 -31.428 -8.340 1.00 87.44 311 LEU A O 1
ATOM 2467 N N . SER A 1 312 ? -17.082 -32.126 -8.744 1.00 91.56 312 SER A N 1
ATOM 2468 C CA . SER A 1 312 ? -17.417 -33.539 -8.570 1.00 91.56 312 SER A CA 1
ATOM 2469 C C . SER A 1 312 ? -17.657 -33.843 -7.081 1.00 91.56 312 SER A C 1
ATOM 2471 O O . SER A 1 312 ? -17.079 -33.161 -6.229 1.00 91.56 312 SER A O 1
ATOM 2473 N N . PRO A 1 313 ? -18.442 -34.882 -6.735 1.00 93.38 313 PRO A N 1
ATOM 2474 C CA . PRO A 1 313 ? -18.714 -35.222 -5.337 1.00 93.38 313 PRO A CA 1
ATOM 2475 C C . PRO A 1 313 ? -17.446 -35.433 -4.494 1.00 93.38 313 PRO A C 1
ATOM 2477 O O . PRO A 1 313 ? -17.381 -34.978 -3.357 1.00 93.38 313 PRO A O 1
ATOM 2480 N N . GLU A 1 314 ? -16.409 -36.056 -5.066 1.00 93.75 314 GLU A N 1
ATOM 2481 C CA . GLU A 1 314 ? -15.133 -36.277 -4.370 1.00 93.75 314 GLU A CA 1
ATOM 2482 C C . GLU A 1 314 ? -14.376 -34.965 -4.107 1.00 93.75 314 GLU A C 1
ATOM 2484 O O . GLU A 1 314 ? -13.845 -34.757 -3.016 1.00 93.75 314 GLU A O 1
ATOM 2489 N N . VAL A 1 315 ? -14.336 -34.050 -5.084 1.00 93.94 315 VAL A N 1
ATOM 2490 C CA . VAL A 1 315 ? -13.694 -32.734 -4.911 1.00 93.94 315 VAL A CA 1
ATOM 2491 C C . VAL A 1 315 ? -14.481 -31.870 -3.927 1.00 93.94 315 VAL A C 1
ATOM 2493 O O . VAL A 1 315 ? -13.886 -31.146 -3.128 1.00 93.94 315 VAL A O 1
ATOM 2496 N N . GLU A 1 316 ? -15.810 -31.966 -3.935 1.00 94.62 316 GLU A N 1
ATOM 2497 C CA . GLU A 1 316 ? -16.674 -31.277 -2.979 1.00 94.62 316 GLU A CA 1
ATOM 2498 C C . GLU A 1 316 ? -16.376 -31.700 -1.532 1.00 94.62 316 GLU A C 1
ATOM 2500 O O . GLU A 1 316 ? -16.280 -30.838 -0.653 1.00 94.62 316 GLU A O 1
ATOM 2505 N N . GLU A 1 317 ? -16.175 -32.994 -1.267 1.00 95.12 317 GLU A N 1
ATOM 2506 C CA . GLU A 1 317 ? -15.792 -33.482 0.065 1.00 95.12 317 GLU A CA 1
ATOM 2507 C C . GLU A 1 317 ? -14.440 -32.923 0.525 1.00 95.12 317 GLU A C 1
ATOM 2509 O O . GLU A 1 317 ? -14.318 -32.472 1.671 1.00 95.12 317 GLU A O 1
ATOM 2514 N N . ILE A 1 318 ? -13.450 -32.876 -0.374 1.00 95.69 318 ILE A N 1
ATOM 2515 C CA . ILE A 1 318 ? -12.140 -32.268 -0.097 1.00 95.69 318 ILE A CA 1
ATOM 2516 C C . ILE A 1 318 ? -12.312 -30.784 0.239 1.00 95.69 318 ILE A C 1
ATOM 2518 O O . ILE A 1 318 ? -11.850 -30.324 1.285 1.00 95.69 318 ILE A O 1
ATOM 2522 N N . CYS A 1 319 ? -13.041 -30.035 -0.591 1.00 94.44 319 CYS A N 1
ATOM 2523 C CA . CYS A 1 319 ? -13.281 -28.612 -0.365 1.00 94.44 319 CYS A CA 1
ATOM 2524 C C . CYS A 1 319 ? -13.976 -28.366 0.980 1.00 94.44 319 CYS A C 1
ATOM 2526 O O . CYS A 1 319 ? -13.553 -27.490 1.732 1.00 94.44 319 CYS A O 1
ATOM 2528 N N . LYS A 1 320 ? -14.989 -29.169 1.336 1.00 94.19 320 LYS A N 1
ATOM 2529 C CA . LYS A 1 320 ? -15.674 -29.076 2.637 1.00 94.19 320 LYS A CA 1
ATOM 2530 C C . LYS A 1 320 ? -14.721 -29.318 3.808 1.00 94.19 320 LYS A C 1
ATOM 2532 O O . LYS A 1 320 ? -14.792 -28.587 4.801 1.00 94.19 320 LYS A O 1
ATOM 2537 N N . LYS A 1 321 ? -13.815 -30.302 3.707 1.00 93.62 321 LYS A N 1
ATOM 2538 C CA . LYS A 1 321 ? -12.760 -30.541 4.712 1.00 93.62 321 LYS A CA 1
ATOM 2539 C C . LYS A 1 321 ? -11.875 -29.301 4.864 1.00 93.62 321 LYS A C 1
ATOM 2541 O O . LYS A 1 321 ? -11.652 -28.851 5.987 1.00 93.62 321 LYS A O 1
ATOM 2546 N N . MET A 1 322 ? -11.440 -28.705 3.756 1.00 93.88 322 MET A N 1
ATOM 2547 C CA . MET A 1 322 ? -10.575 -27.522 3.773 1.00 93.88 322 MET A CA 1
ATOM 2548 C C . MET A 1 322 ? -11.294 -26.282 4.326 1.00 93.88 322 MET A C 1
ATOM 2550 O O . MET A 1 322 ? -10.743 -25.593 5.182 1.00 93.88 322 MET A O 1
ATOM 2554 N N . THR A 1 323 ? -12.556 -26.029 3.955 1.00 93.69 323 THR A N 1
ATOM 2555 C CA . THR A 1 323 ? -13.320 -24.875 4.474 1.00 93.69 323 THR A CA 1
ATOM 2556 C C . THR A 1 323 ? -13.529 -24.922 5.985 1.00 93.69 323 THR A C 1
ATOM 2558 O O . THR A 1 323 ? -13.610 -23.873 6.625 1.00 93.69 323 THR A O 1
ATOM 2561 N N . LYS A 1 324 ? -13.564 -26.118 6.589 1.00 90.94 324 LYS A N 1
ATOM 2562 C CA . LYS A 1 324 ? -13.646 -26.263 8.051 1.00 90.94 324 LYS A CA 1
ATOM 2563 C C . LYS A 1 324 ? -12.407 -25.705 8.753 1.00 90.94 324 LYS A C 1
ATOM 2565 O O . LYS A 1 324 ? -12.539 -25.162 9.847 1.00 90.94 324 LYS A O 1
ATOM 2570 N N . ARG A 1 325 ? -11.227 -25.755 8.119 1.00 89.81 325 ARG A N 1
ATOM 2571 C CA . ARG A 1 325 ? -9.995 -25.148 8.658 1.00 89.81 325 ARG A CA 1
ATOM 2572 C C . ARG A 1 325 ? -10.114 -23.630 8.787 1.00 89.81 325 ARG A C 1
ATOM 2574 O O . ARG A 1 325 ? -9.557 -23.055 9.714 1.00 89.81 325 ARG A O 1
ATOM 2581 N N . CYS A 1 326 ? -10.914 -22.986 7.936 1.00 90.38 326 CYS A N 1
ATOM 2582 C CA . CYS A 1 326 ? -11.144 -21.543 7.984 1.00 90.38 326 CYS A CA 1
ATOM 2583 C C . CYS A 1 326 ? -11.957 -21.073 9.198 1.00 90.38 326 CYS A C 1
ATOM 2585 O O . CYS A 1 326 ? -12.064 -19.866 9.398 1.00 90.38 326 CYS A O 1
ATOM 2587 N N . SER A 1 327 ? -12.550 -21.977 9.990 1.00 88.94 327 SER A N 1
ATOM 2588 C CA . SER A 1 327 ? -13.311 -21.639 11.209 1.00 88.94 327 SER A CA 1
ATOM 2589 C C . SER A 1 327 ? -14.408 -20.578 10.995 1.00 88.94 327 SER A C 1
ATOM 2591 O O . SER A 1 327 ? -14.698 -19.769 11.876 1.00 88.94 327 SER A O 1
ATOM 2593 N N . GLY A 1 328 ? -14.994 -20.545 9.793 1.00 90.44 328 GLY A N 1
ATOM 2594 C CA . GLY A 1 328 ? -16.009 -19.563 9.401 1.00 90.44 328 GLY A CA 1
ATOM 2595 C C . GLY A 1 328 ? -15.497 -18.128 9.230 1.00 90.44 328 GLY A C 1
ATOM 2596 O O . GLY A 1 328 ? -16.299 -17.194 9.194 1.00 90.44 328 GLY A O 1
ATOM 2597 N N . LEU A 1 329 ? -14.181 -17.917 9.142 1.00 92.12 329 LEU A N 1
ATOM 2598 C CA . LEU A 1 329 ? -13.582 -16.592 8.977 1.00 92.12 329 LEU A CA 1
ATOM 2599 C C . LEU A 1 329 ? -13.645 -16.166 7.498 1.00 92.12 329 LEU A C 1
ATOM 2601 O O . LEU A 1 329 ? -13.054 -16.842 6.651 1.00 92.12 329 LEU A O 1
ATOM 2605 N N . PRO A 1 330 ? -14.313 -15.040 7.163 1.00 93.50 330 PRO A N 1
ATOM 2606 C CA . PRO A 1 330 ? -14.534 -14.630 5.774 1.00 93.50 330 PRO A CA 1
ATOM 2607 C C . PRO A 1 330 ? -13.239 -14.501 4.970 1.00 93.50 330 PRO A C 1
ATOM 2609 O O . PRO A 1 330 ? -13.142 -15.034 3.870 1.00 93.50 330 PRO A O 1
ATOM 2612 N N . LEU A 1 331 ? -12.227 -13.836 5.539 1.00 92.88 331 LEU A N 1
ATOM 2613 C CA . LEU A 1 331 ? -10.945 -13.620 4.872 1.00 92.88 331 LEU A CA 1
ATOM 2614 C C . LEU A 1 331 ? -10.236 -14.945 4.568 1.00 92.88 331 LEU A C 1
ATOM 2616 O O . LEU A 1 331 ? -9.777 -15.148 3.451 1.00 92.88 331 LEU A O 1
ATOM 2620 N N . ALA A 1 332 ? -10.214 -15.873 5.529 1.00 93.56 332 ALA A N 1
ATOM 2621 C CA . ALA A 1 332 ? -9.628 -17.194 5.332 1.00 93.56 332 ALA A CA 1
ATOM 2622 C C . ALA A 1 332 ? -10.325 -17.959 4.196 1.00 93.56 332 ALA A C 1
ATOM 2624 O O . ALA A 1 332 ? -9.652 -18.528 3.342 1.00 93.56 332 ALA A O 1
ATOM 2625 N N . LEU A 1 333 ? -11.662 -17.928 4.148 1.00 95.25 333 LEU A N 1
ATOM 2626 C CA . LEU A 1 333 ? -12.451 -18.593 3.105 1.00 95.25 333 LEU A CA 1
ATOM 2627 C C . LEU A 1 333 ? -12.205 -17.994 1.717 1.00 95.25 333 LEU A C 1
ATOM 2629 O O . LEU A 1 333 ? -12.006 -18.736 0.756 1.00 95.25 333 LEU A O 1
ATOM 2633 N N . VAL A 1 334 ? -12.220 -16.661 1.605 1.00 95.06 334 VAL A N 1
ATOM 2634 C CA . VAL A 1 334 ? -12.019 -15.961 0.328 1.00 95.06 334 VAL A CA 1
ATOM 2635 C C . VAL A 1 334 ? -10.605 -16.189 -0.200 1.00 95.06 334 VAL A C 1
ATOM 2637 O O . VAL A 1 334 ? -10.448 -16.523 -1.374 1.00 95.06 334 VAL A O 1
ATOM 2640 N N . THR A 1 335 ? -9.591 -16.070 0.656 1.00 94.75 335 THR A N 1
ATOM 2641 C CA . THR A 1 335 ? -8.192 -16.286 0.273 1.00 94.75 335 THR A CA 1
ATOM 2642 C C . THR A 1 335 ? -7.922 -17.750 -0.073 1.00 94.75 335 THR A C 1
ATOM 2644 O O . THR A 1 335 ? -7.258 -18.030 -1.073 1.00 94.75 335 THR A O 1
ATOM 2647 N N . LEU A 1 336 ? -8.500 -18.694 0.681 1.00 95.56 336 LEU A N 1
ATOM 2648 C CA . LEU A 1 336 ? -8.415 -20.115 0.356 1.00 95.56 336 LEU A CA 1
ATOM 2649 C C . LEU A 1 336 ? -9.021 -20.393 -1.026 1.00 95.56 336 LEU A C 1
ATOM 2651 O O . LEU A 1 336 ? -8.329 -20.926 -1.890 1.00 95.56 336 LEU A O 1
ATOM 2655 N N . ALA A 1 337 ? -10.261 -19.962 -1.274 1.00 95.12 337 ALA A N 1
ATOM 2656 C CA . ALA A 1 337 ? -10.924 -20.137 -2.568 1.00 95.12 337 ALA A CA 1
ATOM 2657 C C . ALA A 1 337 ? -10.134 -19.494 -3.723 1.00 95.12 337 ALA A C 1
ATOM 2659 O O . ALA A 1 337 ? -9.957 -20.112 -4.773 1.00 95.12 337 ALA A O 1
ATOM 2660 N N . GLY A 1 338 ? -9.617 -18.276 -3.522 1.00 94.56 338 GLY A N 1
ATOM 2661 C CA . GLY A 1 338 ? -8.791 -17.564 -4.499 1.00 94.56 338 GLY A CA 1
ATOM 2662 C C . GLY A 1 338 ? -7.523 -18.335 -4.863 1.00 94.56 338 GLY A C 1
ATOM 2663 O O . GLY A 1 338 ? -7.211 -18.491 -6.045 1.00 94.56 338 GLY A O 1
ATOM 2664 N N . SER A 1 339 ? -6.836 -18.900 -3.865 1.00 93.88 339 SER A N 1
ATOM 2665 C CA . SER A 1 339 ? -5.630 -19.708 -4.083 1.00 93.88 339 SER A CA 1
ATOM 2666 C C . SER A 1 339 ? -5.899 -20.963 -4.913 1.00 93.88 339 SER A C 1
ATOM 2668 O O . SER A 1 339 ? -5.010 -21.411 -5.635 1.00 93.88 339 SER A O 1
ATOM 2670 N N . MET A 1 340 ? -7.118 -21.505 -4.842 1.00 91.25 340 MET A N 1
ATOM 2671 C CA . MET A 1 340 ? -7.528 -22.764 -5.468 1.00 91.25 340 MET A CA 1
ATOM 2672 C C . MET A 1 340 ? -8.150 -22.591 -6.861 1.00 91.25 340 MET A C 1
ATOM 2674 O O . MET A 1 340 ? -8.438 -23.567 -7.556 1.00 91.25 340 MET A O 1
ATOM 2678 N N . ARG A 1 341 ? -8.358 -21.349 -7.295 1.00 89.69 341 ARG A N 1
ATOM 2679 C CA . ARG A 1 341 ? -9.079 -21.041 -8.526 1.00 89.69 341 ARG A CA 1
ATOM 2680 C C . ARG A 1 341 ? -8.360 -21.580 -9.767 1.00 89.69 341 ARG A C 1
ATOM 2682 O O . ARG A 1 341 ? -7.199 -21.264 -10.018 1.00 89.69 341 ARG A O 1
ATOM 2689 N N . GLY A 1 342 ? -9.101 -22.309 -10.600 1.00 86.56 342 GLY A N 1
ATOM 2690 C CA . GLY A 1 342 ? -8.607 -22.882 -11.855 1.00 86.56 342 GLY A CA 1
ATOM 2691 C C . GLY A 1 342 ? -8.035 -24.297 -11.740 1.00 86.56 342 GLY A C 1
ATOM 2692 O O . GLY A 1 342 ? -7.636 -24.838 -12.767 1.00 86.56 342 GLY A O 1
ATOM 2693 N N . MET A 1 343 ? -8.019 -24.899 -10.544 1.00 87.88 343 MET A N 1
ATOM 2694 C CA . MET A 1 343 ? -7.704 -26.324 -10.391 1.00 87.88 343 MET A CA 1
ATOM 2695 C C . MET A 1 343 ? -8.864 -27.187 -10.879 1.00 87.88 343 MET A C 1
ATOM 2697 O O . MET A 1 343 ? -10.027 -26.920 -10.574 1.00 87.88 343 MET A O 1
ATOM 2701 N N . VAL A 1 344 ? -8.530 -28.233 -11.628 1.00 86.62 344 VAL A N 1
ATOM 2702 C CA . VAL A 1 344 ? -9.502 -29.159 -12.231 1.00 86.62 344 VAL A CA 1
ATOM 2703 C C . VAL A 1 344 ? -9.198 -30.618 -11.908 1.00 86.62 344 VAL A C 1
ATOM 2705 O O . VAL A 1 344 ? -10.126 -31.414 -11.807 1.00 86.62 344 VAL A O 1
ATOM 2708 N N . ASP A 1 345 ? -7.925 -30.970 -11.711 1.00 91.12 345 ASP A N 1
ATOM 2709 C CA . ASP A 1 345 ? -7.506 -32.341 -11.433 1.00 91.12 345 ASP A CA 1
ATOM 2710 C C . ASP A 1 345 ? -7.664 -32.677 -9.945 1.00 91.12 345 ASP A C 1
ATOM 2712 O O . ASP A 1 345 ? -7.167 -31.968 -9.070 1.00 91.12 345 ASP A O 1
ATOM 2716 N N . ILE A 1 346 ? -8.338 -33.789 -9.650 1.00 93.69 346 ILE A N 1
ATOM 2717 C CA . ILE A 1 346 ? -8.554 -34.285 -8.289 1.00 93.69 346 ILE A CA 1
ATOM 2718 C C . ILE A 1 346 ? -7.247 -34.532 -7.531 1.00 93.69 346 ILE A C 1
ATOM 2720 O O . ILE A 1 346 ? -7.210 -34.370 -6.309 1.00 93.69 346 ILE A O 1
ATOM 2724 N N . HIS A 1 347 ? -6.173 -34.903 -8.230 1.00 95.69 347 HIS A N 1
ATOM 2725 C CA . HIS A 1 347 ? -4.873 -35.093 -7.596 1.00 95.69 347 HIS A CA 1
ATOM 2726 C C . HIS A 1 347 ? -4.314 -33.771 -7.059 1.00 95.69 347 HIS A C 1
ATOM 2728 O O . HIS A 1 347 ? -3.840 -33.750 -5.926 1.00 95.69 347 HIS A O 1
ATOM 2734 N N . GLU A 1 348 ? -4.477 -32.664 -7.794 1.00 93.69 348 GLU A N 1
ATOM 2735 C CA . GLU A 1 348 ? -4.112 -31.323 -7.315 1.00 93.69 348 GLU A CA 1
ATOM 2736 C C . GLU A 1 348 ? -4.957 -30.899 -6.105 1.00 93.69 348 GLU A C 1
ATOM 2738 O O . GLU A 1 348 ? -4.440 -30.264 -5.191 1.00 93.69 348 GLU A O 1
ATOM 2743 N N . TRP A 1 349 ? -6.243 -31.268 -6.056 1.00 95.12 349 TRP A N 1
ATOM 2744 C CA . TRP A 1 349 ? -7.106 -30.983 -4.900 1.00 95.12 349 TRP A CA 1
ATOM 2745 C C . TRP A 1 349 ? -6.679 -31.746 -3.640 1.00 95.12 349 TRP A C 1
ATOM 2747 O O . TRP A 1 349 ? -6.689 -31.174 -2.549 1.00 95.12 349 TRP A O 1
ATOM 2757 N N . ARG A 1 350 ? -6.309 -33.026 -3.772 1.00 96.38 350 ARG A N 1
ATOM 2758 C CA . ARG A 1 350 ? -5.832 -33.846 -2.643 1.00 96.38 350 ARG A CA 1
ATOM 2759 C C . ARG A 1 350 ? -4.498 -33.329 -2.114 1.00 96.38 350 ARG A C 1
ATOM 2761 O O . ARG A 1 350 ? -4.382 -33.121 -0.913 1.00 96.38 350 ARG A O 1
ATOM 2768 N N . ASP A 1 351 ? -3.553 -33.063 -3.010 1.00 94.88 351 ASP A N 1
ATOM 2769 C CA . ASP A 1 351 ? -2.242 -32.494 -2.683 1.00 94.88 351 ASP A CA 1
ATOM 2770 C C . ASP A 1 351 ? -2.379 -31.139 -1.965 1.00 94.88 351 ASP A C 1
ATOM 2772 O O . ASP A 1 351 ? -1.889 -30.961 -0.855 1.00 94.88 351 ASP A O 1
ATOM 2776 N N . ALA A 1 352 ? -3.201 -30.238 -2.514 1.00 94.69 352 ALA A N 1
ATOM 2777 C CA . ALA A 1 352 ? -3.531 -28.951 -1.904 1.00 94.69 352 ALA A CA 1
ATOM 2778 C C . ALA A 1 352 ? -4.150 -29.075 -0.498 1.00 94.69 352 ALA A C 1
ATOM 2780 O O . ALA A 1 352 ? -3.924 -28.227 0.368 1.00 94.69 352 ALA A O 1
ATOM 2781 N N . SER A 1 353 ? -4.960 -30.111 -0.254 1.00 95.06 353 SER A N 1
ATOM 2782 C CA . SER A 1 353 ? -5.519 -30.361 1.077 1.00 95.06 353 SER A CA 1
ATOM 2783 C C . SER A 1 353 ? -4.458 -30.802 2.078 1.00 95.06 353 SER A C 1
ATOM 2785 O O . SER A 1 353 ? -4.571 -30.417 3.241 1.00 95.06 353 SER A O 1
ATOM 2787 N N . GLU A 1 354 ? -3.484 -31.611 1.662 1.00 94.44 354 GLU A N 1
ATOM 2788 C CA . GLU A 1 354 ? -2.384 -32.047 2.529 1.00 94.44 354 GLU A CA 1
ATOM 2789 C C . GLU A 1 354 ? -1.437 -30.874 2.821 1.00 94.44 354 GLU A C 1
ATOM 2791 O O . GLU A 1 354 ? -1.162 -30.604 3.986 1.00 94.44 354 GLU A O 1
ATOM 2796 N N . GLU A 1 355 ? -1.059 -30.082 1.809 1.00 93.69 355 GLU A N 1
ATOM 2797 C CA . GLU A 1 355 ? -0.267 -28.852 1.989 1.00 93.69 355 GLU A CA 1
ATOM 2798 C C . GLU A 1 355 ? -0.933 -27.867 2.974 1.00 93.69 355 GLU A C 1
ATOM 2800 O O . GLU A 1 355 ? -0.264 -27.223 3.789 1.00 93.69 355 GLU A O 1
ATOM 2805 N N . LEU A 1 356 ? -2.266 -27.733 2.919 1.00 93.81 356 LEU A N 1
ATOM 2806 C CA . LEU A 1 356 ? -3.011 -26.903 3.869 1.00 93.81 356 LEU A CA 1
ATOM 2807 C C . LEU A 1 356 ? -2.972 -27.492 5.284 1.00 93.81 356 LEU A C 1
ATOM 2809 O O . LEU A 1 356 ? -2.772 -26.745 6.244 1.00 93.81 356 LEU A O 1
ATOM 2813 N N . ASP A 1 357 ? -3.182 -28.804 5.421 1.00 90.25 357 ASP A N 1
ATOM 2814 C CA . ASP A 1 357 ? -3.124 -29.480 6.716 1.00 90.25 357 ASP A CA 1
ATOM 2815 C C . ASP A 1 357 ? -1.729 -29.306 7.342 1.00 90.25 357 ASP A C 1
ATOM 2817 O O . ASP A 1 357 ? -1.648 -28.884 8.497 1.00 90.25 357 ASP A O 1
ATOM 2821 N N . GLU A 1 358 ? -0.653 -29.496 6.572 1.00 90.19 358 GLU A N 1
ATOM 2822 C CA . GLU A 1 358 ? 0.735 -29.239 6.982 1.00 90.19 358 GLU A CA 1
ATOM 2823 C C . GLU A 1 358 ? 0.954 -27.789 7.422 1.00 90.19 358 GLU A C 1
ATOM 2825 O O . GLU A 1 358 ? 1.533 -27.544 8.482 1.00 90.19 358 GLU A O 1
ATOM 2830 N N . SER A 1 359 ? 0.439 -26.819 6.661 1.00 86.31 359 SER A N 1
ATOM 2831 C CA . SER A 1 359 ? 0.545 -25.399 7.011 1.00 86.31 359 SER A CA 1
ATOM 2832 C C . SER A 1 359 ? -0.165 -25.054 8.326 1.00 86.31 359 SER A C 1
ATOM 2834 O O . SER A 1 359 ? 0.213 -24.083 8.985 1.00 86.31 359 SER A O 1
ATOM 2836 N N . CYS A 1 360 ? -1.195 -25.809 8.710 1.00 83.00 360 CYS A N 1
ATOM 2837 C CA . CYS A 1 360 ? -1.914 -25.636 9.970 1.00 83.00 360 CYS A CA 1
ATOM 2838 C C . CYS A 1 360 ? -1.275 -26.394 11.152 1.00 83.00 360 CYS A C 1
ATOM 2840 O O . CYS A 1 360 ? -1.638 -26.129 12.305 1.00 83.00 360 CYS A O 1
ATOM 2842 N N . MET A 1 361 ? -0.339 -27.321 10.912 1.00 77.81 361 MET A N 1
ATOM 2843 C CA . MET A 1 361 ? 0.300 -28.108 11.974 1.00 77.81 361 MET A CA 1
ATOM 2844 C C . MET A 1 361 ? 1.112 -27.217 12.923 1.00 77.81 361 MET A C 1
ATOM 2846 O O . MET A 1 361 ? 1.876 -26.351 12.507 1.00 77.81 361 MET A O 1
ATOM 2850 N N . GLY A 1 362 ? 0.955 -27.433 14.234 1.00 63.00 362 GLY A N 1
ATOM 2851 C CA . GLY A 1 362 ? 1.702 -26.701 15.268 1.00 63.00 362 GLY A CA 1
ATOM 2852 C C . GLY A 1 362 ? 1.261 -25.249 15.500 1.00 63.00 362 GLY A C 1
ATOM 2853 O O . GLY A 1 362 ? 1.865 -24.570 16.324 1.00 63.00 362 GLY A O 1
ATOM 2854 N N . GLN A 1 363 ? 0.204 -24.773 14.827 1.00 60.28 363 GLN A N 1
ATOM 2855 C CA . GLN A 1 363 ? -0.325 -23.405 14.971 1.00 60.28 363 GLN A CA 1
ATOM 2856 C C . GLN A 1 363 ? -1.642 -23.329 15.769 1.00 60.28 363 GLN A C 1
ATOM 2858 O O . GLN A 1 363 ? -2.323 -22.306 15.743 1.00 60.28 363 GLN A O 1
ATOM 2863 N N . ALA A 1 364 ? -1.997 -24.401 16.491 1.00 48.47 364 ALA A N 1
ATOM 2864 C CA . ALA A 1 364 ? -3.262 -24.538 17.225 1.00 48.47 364 ALA A CA 1
ATOM 2865 C C . ALA A 1 364 ? -3.470 -23.498 18.349 1.00 48.47 364 ALA A C 1
ATOM 2867 O O . ALA A 1 364 ? -4.612 -23.248 18.724 1.00 48.47 364 ALA A O 1
ATOM 2868 N N . ASP A 1 365 ? -2.390 -22.866 18.824 1.00 46.84 365 ASP A N 1
ATOM 2869 C CA . ASP A 1 365 ? -2.401 -21.885 19.920 1.00 46.84 365 ASP A CA 1
ATOM 2870 C C . ASP A 1 365 ? -2.197 -20.427 19.458 1.00 46.84 365 ASP A C 1
ATOM 2872 O O . ASP A 1 365 ? -2.075 -19.526 20.289 1.00 46.84 365 ASP A O 1
ATOM 2876 N N . MET A 1 366 ? -2.141 -20.145 18.147 1.00 49.62 366 MET A N 1
ATOM 2877 C CA . MET A 1 366 ? -2.055 -18.753 17.689 1.00 49.62 366 MET A CA 1
ATOM 2878 C C . MET A 1 366 ? -3.421 -18.069 17.801 1.00 49.62 366 MET A C 1
ATOM 2880 O O . MET A 1 366 ? -4.399 -18.519 17.210 1.00 49.62 366 MET A O 1
ATOM 2884 N N . GLU A 1 367 ? -3.456 -16.902 18.451 1.00 51.09 367 GLU A N 1
ATOM 2885 C CA . GLU A 1 367 ? -4.597 -15.965 18.471 1.00 51.09 367 GLU A CA 1
ATOM 2886 C C . GLU A 1 367 ? -5.168 -15.647 17.068 1.00 51.09 367 GLU A C 1
ATOM 2888 O O . GLU A 1 367 ? -6.304 -15.192 16.949 1.00 51.09 367 GLU A O 1
ATOM 2893 N N . ASN A 1 368 ? -4.417 -15.939 15.996 1.00 62.09 368 ASN A N 1
ATOM 2894 C CA . ASN A 1 368 ? -4.760 -15.661 14.604 1.00 62.09 368 ASN A CA 1
ATOM 2895 C C . ASN A 1 368 ? -4.933 -16.938 13.761 1.00 62.09 368 ASN A C 1
ATOM 2897 O O . ASN A 1 368 ? -4.122 -17.216 12.877 1.00 62.09 368 ASN A O 1
ATOM 2901 N N . GLY A 1 369 ? -6.041 -17.666 13.940 1.00 72.44 369 GLY A N 1
ATOM 2902 C CA . GLY A 1 369 ? -6.378 -18.856 13.132 1.00 72.44 369 GLY A CA 1
ATOM 2903 C C . GLY A 1 369 ? -6.481 -18.630 11.608 1.00 72.44 369 GLY A C 1
ATOM 2904 O O . GLY A 1 369 ? -6.566 -19.585 10.844 1.00 72.44 369 GLY A O 1
ATOM 2905 N N . VAL A 1 370 ? -6.448 -17.374 11.143 1.00 85.25 370 VAL A N 1
ATOM 2906 C CA . VAL A 1 370 ? -6.414 -17.001 9.716 1.00 85.25 370 VAL A CA 1
ATOM 2907 C C . VAL A 1 370 ? -5.005 -17.098 9.122 1.00 85.25 370 VAL A C 1
ATOM 2909 O O . VAL A 1 370 ? -4.866 -17.424 7.945 1.00 85.25 370 VAL A O 1
ATOM 2912 N N . LEU A 1 371 ? -3.962 -16.822 9.912 1.00 87.50 371 LEU A N 1
ATOM 2913 C CA . LEU A 1 371 ? -2.588 -16.667 9.428 1.00 87.50 371 LEU A CA 1
ATOM 2914 C C . LEU A 1 371 ? -2.060 -17.888 8.649 1.00 87.50 371 LEU A C 1
ATOM 2916 O O . LEU A 1 371 ? -1.595 -17.676 7.527 1.00 87.50 371 LEU A O 1
ATOM 2920 N N . PRO A 1 372 ? -2.169 -19.139 9.147 1.00 89.88 372 PRO A N 1
ATOM 2921 C CA . PRO A 1 372 ? -1.706 -20.308 8.393 1.00 89.88 372 PRO A CA 1
ATOM 2922 C C . PRO A 1 372 ? -2.350 -20.426 7.008 1.00 89.88 372 PRO A C 1
ATOM 2924 O O . PRO A 1 372 ? -1.683 -20.769 6.039 1.00 89.88 372 PRO A O 1
ATOM 2927 N N . ILE A 1 373 ? -3.630 -20.073 6.881 1.00 92.69 373 ILE A N 1
ATOM 2928 C CA . ILE A 1 373 ? -4.365 -20.159 5.611 1.00 92.69 373 ILE A CA 1
ATOM 2929 C C . ILE A 1 373 ? -3.874 -19.098 4.623 1.00 92.69 373 ILE A C 1
ATOM 2931 O O . ILE A 1 373 ? -3.753 -19.368 3.427 1.00 92.69 373 ILE A O 1
ATOM 2935 N N . LEU A 1 374 ? -3.556 -17.896 5.114 1.00 93.94 374 LEU A N 1
ATOM 2936 C CA . LEU A 1 374 ? -2.955 -16.857 4.279 1.00 93.94 374 LEU A CA 1
ATOM 2937 C C . LEU A 1 374 ? -1.557 -17.281 3.808 1.00 93.94 374 LEU A C 1
ATOM 2939 O O . LEU A 1 374 ? -1.249 -17.125 2.625 1.00 93.94 374 LEU A O 1
ATOM 2943 N N . VAL A 1 375 ? -0.736 -17.858 4.698 1.00 92.38 375 VAL A N 1
ATOM 2944 C CA . VAL A 1 375 ? 0.615 -18.348 4.360 1.00 92.38 375 VAL A CA 1
ATOM 2945 C C . VAL A 1 375 ? 0.537 -19.448 3.307 1.00 92.38 375 VAL A C 1
ATOM 2947 O O . VAL A 1 375 ? 1.262 -19.394 2.313 1.00 92.38 375 VAL A O 1
ATOM 2950 N N . TYR A 1 376 ? -0.382 -20.399 3.473 1.00 94.38 376 TYR A N 1
ATOM 2951 C CA . TYR A 1 376 ? -0.679 -21.420 2.473 1.00 94.38 376 TYR A CA 1
ATOM 2952 C C . TYR A 1 376 ? -1.020 -20.795 1.106 1.00 94.38 376 TYR A C 1
ATOM 2954 O O . TYR A 1 376 ? -0.408 -21.134 0.090 1.00 94.38 376 TYR A O 1
ATOM 2962 N N . ALA A 1 377 ? -1.927 -19.814 1.069 1.00 95.06 377 ALA A N 1
ATOM 2963 C CA . ALA A 1 377 ? -2.310 -19.150 -0.176 1.00 95.06 377 ALA A CA 1
ATOM 2964 C C . ALA A 1 377 ? -1.149 -18.386 -0.837 1.00 95.06 377 ALA A C 1
ATOM 2966 O O . ALA A 1 377 ? -0.997 -18.436 -2.059 1.00 95.06 377 ALA A O 1
ATOM 2967 N N . PHE A 1 378 ? -0.300 -17.722 -0.048 1.00 95.12 378 PHE A N 1
ATOM 2968 C CA . PHE A 1 378 ? 0.928 -17.094 -0.539 1.00 95.12 378 PHE A CA 1
ATOM 2969 C C . PHE A 1 378 ? 1.909 -18.129 -1.108 1.00 95.12 378 PHE A C 1
ATOM 2971 O O . PHE A 1 378 ? 2.481 -17.925 -2.183 1.00 95.12 378 PHE A O 1
ATOM 2978 N N . ASN A 1 379 ? 2.093 -19.261 -0.426 1.00 93.69 379 ASN A N 1
ATOM 2979 C CA . ASN A 1 379 ? 3.026 -20.300 -0.854 1.00 93.69 379 ASN A CA 1
ATOM 2980 C C . ASN A 1 379 ? 2.657 -20.895 -2.212 1.00 93.69 379 ASN A C 1
ATOM 2982 O O . ASN A 1 379 ? 3.560 -21.162 -3.012 1.00 93.69 379 ASN A O 1
ATOM 2986 N N . ARG A 1 380 ? 1.357 -20.969 -2.508 1.00 93.44 380 ARG A N 1
ATOM 2987 C CA . ARG A 1 380 ? 0.808 -21.403 -3.796 1.00 93.44 380 ARG A CA 1
ATOM 2988 C C . ARG A 1 380 ? 1.022 -20.446 -4.966 1.00 93.44 380 ARG A C 1
ATOM 2990 O O . ARG A 1 380 ? 0.775 -20.832 -6.112 1.00 93.44 380 ARG A O 1
ATOM 2997 N N . LEU A 1 381 ? 1.498 -19.221 -4.740 1.00 93.88 381 LEU A N 1
ATOM 2998 C CA . LEU A 1 381 ? 1.968 -18.361 -5.828 1.00 93.88 381 LEU A CA 1
ATOM 2999 C C . LEU A 1 381 ? 3.237 -18.967 -6.447 1.00 93.88 381 LEU A C 1
ATOM 3001 O O . LEU A 1 381 ? 4.346 -18.643 -6.045 1.00 93.88 381 LEU A O 1
ATOM 3005 N N . LYS A 1 382 ? 3.095 -19.857 -7.435 1.00 87.31 382 LYS A N 1
ATOM 3006 C CA . LYS A 1 382 ? 4.225 -20.620 -8.009 1.00 87.31 382 LYS A CA 1
ATOM 3007 C C . LYS A 1 382 ? 5.316 -19.748 -8.648 1.00 87.31 382 LYS A C 1
ATOM 3009 O O . LYS A 1 382 ? 6.456 -20.181 -8.753 1.00 87.31 382 LYS A O 1
ATOM 3014 N N . ASP A 1 383 ? 4.971 -18.540 -9.091 1.00 93.69 383 ASP A N 1
ATOM 3015 C CA . ASP A 1 383 ? 5.901 -17.605 -9.727 1.00 93.69 383 ASP A CA 1
ATOM 3016 C C . ASP A 1 383 ? 6.618 -16.745 -8.663 1.00 93.69 383 ASP A C 1
ATOM 3018 O O . ASP A 1 383 ? 5.956 -15.948 -7.985 1.00 93.69 383 ASP A O 1
ATOM 3022 N N . PRO A 1 384 ? 7.957 -16.842 -8.528 1.00 94.62 384 PRO A N 1
ATOM 3023 C CA . PRO A 1 384 ? 8.722 -16.029 -7.584 1.00 94.62 384 PRO A CA 1
ATOM 3024 C C . PRO A 1 384 ? 8.504 -14.524 -7.764 1.00 94.62 384 PRO A C 1
ATOM 3026 O O . PRO A 1 384 ? 8.511 -13.789 -6.782 1.00 94.62 384 PRO A O 1
ATOM 3029 N N . LYS A 1 385 ? 8.233 -14.055 -8.988 1.00 95.12 385 LYS A N 1
ATOM 3030 C CA . LYS A 1 385 ? 7.982 -12.631 -9.270 1.00 95.12 385 LYS A CA 1
ATOM 3031 C C . LYS A 1 385 ? 6.676 -12.166 -8.644 1.00 95.12 385 LYS A C 1
ATOM 3033 O O . LYS A 1 385 ? 6.613 -11.061 -8.112 1.00 95.12 385 LYS A O 1
ATOM 3038 N N . LEU A 1 386 ? 5.645 -13.019 -8.661 1.00 95.75 386 LEU A N 1
ATOM 3039 C CA . LEU A 1 386 ? 4.386 -12.737 -7.969 1.00 95.75 386 LEU A CA 1
ATOM 3040 C C . LEU A 1 386 ? 4.619 -12.629 -6.466 1.00 95.75 386 LEU A C 1
ATOM 3042 O O . LEU A 1 386 ? 4.111 -11.691 -5.858 1.00 95.75 386 LEU A O 1
ATOM 3046 N N . LYS A 1 387 ? 5.411 -13.544 -5.888 1.00 96.94 387 LYS A N 1
ATOM 3047 C CA . LYS A 1 387 ? 5.764 -13.495 -4.464 1.00 96.94 387 LYS A CA 1
ATOM 3048 C C . LYS A 1 387 ? 6.510 -12.205 -4.125 1.00 96.94 387 LYS A C 1
ATOM 3050 O O . LYS A 1 387 ? 6.089 -11.501 -3.215 1.00 96.94 387 LYS A O 1
ATOM 3055 N N . SER A 1 388 ? 7.545 -11.848 -4.882 1.00 95.00 388 SER A N 1
ATOM 3056 C CA . SER A 1 388 ? 8.329 -10.630 -4.640 1.00 95.00 388 SER A CA 1
ATOM 3057 C C . SER A 1 388 ? 7.497 -9.354 -4.788 1.00 95.00 388 SER A C 1
ATOM 3059 O O . SER A 1 388 ? 7.553 -8.488 -3.918 1.00 95.00 388 SER A O 1
ATOM 3061 N N . CYS A 1 389 ? 6.672 -9.244 -5.836 1.00 96.31 389 CYS A N 1
ATOM 3062 C CA . CYS A 1 389 ? 5.780 -8.094 -6.021 1.00 96.31 389 CYS A CA 1
ATOM 3063 C C . CYS A 1 389 ? 4.718 -8.010 -4.913 1.00 96.31 389 CYS A C 1
ATOM 3065 O O . CYS A 1 389 ? 4.420 -6.921 -4.427 1.00 96.31 389 CYS A O 1
ATOM 3067 N N . PHE A 1 390 ? 4.166 -9.150 -4.482 1.00 97.19 390 PHE A N 1
ATOM 3068 C CA . PHE A 1 390 ? 3.238 -9.211 -3.354 1.00 97.19 390 PHE A CA 1
ATOM 3069 C C . PHE A 1 390 ? 3.894 -8.730 -2.055 1.00 97.19 390 PHE A C 1
ATOM 3071 O O . PHE A 1 390 ? 3.344 -7.856 -1.392 1.00 97.19 390 PHE A O 1
ATOM 3078 N N . LEU A 1 391 ? 5.082 -9.241 -1.712 1.00 95.25 391 LEU A N 1
ATOM 3079 C CA . LEU A 1 391 ? 5.798 -8.818 -0.505 1.00 95.25 391 LEU A CA 1
ATOM 3080 C C . LEU A 1 391 ? 6.170 -7.332 -0.569 1.00 95.25 391 LEU A C 1
ATOM 3082 O O . LEU A 1 391 ? 6.052 -6.632 0.428 1.00 95.25 391 LEU A O 1
ATOM 3086 N N . TYR A 1 392 ? 6.530 -6.805 -1.742 1.00 90.81 392 TYR A N 1
ATOM 3087 C CA . TYR A 1 392 ? 6.793 -5.372 -1.902 1.00 90.81 392 TYR A CA 1
ATOM 3088 C C . TYR A 1 392 ? 5.578 -4.499 -1.550 1.00 90.81 392 TYR A C 1
ATOM 3090 O O . TYR A 1 392 ? 5.730 -3.416 -0.987 1.00 90.81 392 TYR A O 1
ATOM 3098 N N . CYS A 1 393 ? 4.357 -4.974 -1.816 1.00 90.75 393 CYS A N 1
ATOM 3099 C CA . CYS A 1 393 ? 3.141 -4.242 -1.461 1.00 90.75 393 CYS A CA 1
ATOM 3100 C C . CYS A 1 393 ? 2.988 -4.039 0.059 1.00 90.75 393 CYS A C 1
ATOM 3102 O O . CYS A 1 393 ? 2.319 -3.093 0.470 1.00 90.75 393 CYS A O 1
ATOM 3104 N N . SER A 1 394 ? 3.623 -4.861 0.907 1.00 90.12 394 SER A N 1
ATOM 3105 C CA . SER A 1 394 ? 3.539 -4.705 2.366 1.00 90.12 394 SER A CA 1
ATOM 3106 C C . SER A 1 394 ? 4.363 -3.531 2.910 1.00 90.12 394 SER A C 1
ATOM 3108 O O . SER A 1 394 ? 4.237 -3.188 4.087 1.00 90.12 394 SER A O 1
ATOM 3110 N N . LEU A 1 395 ? 5.200 -2.900 2.075 1.00 79.62 395 LEU A N 1
ATOM 3111 C CA . LEU A 1 395 ? 5.963 -1.701 2.435 1.00 79.62 395 LEU A CA 1
ATOM 3112 C C . LEU A 1 395 ? 5.074 -0.461 2.596 1.00 79.62 395 LEU A C 1
ATOM 3114 O O . LEU A 1 395 ? 5.483 0.495 3.252 1.00 79.62 395 LEU A O 1
ATOM 3118 N N . PHE A 1 396 ? 3.873 -0.469 2.022 1.00 80.38 396 PHE A N 1
ATOM 3119 C CA . PHE A 1 396 ? 2.935 0.648 2.088 1.00 80.38 396 PHE A CA 1
ATOM 3120 C C . PHE A 1 396 ? 2.070 0.582 3.362 1.00 80.38 396 PHE A C 1
ATOM 3122 O O . PHE A 1 396 ? 1.952 -0.490 3.968 1.00 80.38 396 PHE A O 1
ATOM 3129 N N . PRO A 1 397 ? 1.498 1.714 3.813 1.00 70.25 397 PRO A N 1
ATOM 3130 C CA . PRO A 1 397 ? 0.523 1.726 4.905 1.00 70.25 397 PRO A CA 1
ATOM 3131 C C . PRO A 1 397 ? -0.724 0.880 4.599 1.00 70.25 397 PRO A C 1
ATOM 3133 O O . PRO A 1 397 ? -1.068 0.671 3.439 1.00 70.25 397 PRO A O 1
ATOM 3136 N N . GLU A 1 398 ? -1.408 0.427 5.652 1.00 67.44 398 GLU A N 1
ATOM 3137 C CA . GLU A 1 398 ? -2.644 -0.378 5.583 1.00 67.44 398 GLU A CA 1
ATOM 3138 C C . GLU A 1 398 ? -3.753 0.302 4.766 1.00 67.44 398 GLU A C 1
ATOM 3140 O O . GLU A 1 398 ? -4.308 -0.299 3.850 1.00 67.44 398 GLU A O 1
ATOM 3145 N N . ASP A 1 399 ? -3.979 1.592 5.010 1.00 65.25 399 ASP A N 1
ATOM 3146 C CA . ASP A 1 399 ? -5.027 2.376 4.345 1.00 65.25 399 ASP A CA 1
ATOM 3147 C C . ASP A 1 399 ? -4.513 3.169 3.132 1.00 65.25 399 ASP A C 1
ATOM 3149 O O . ASP A 1 399 ? -5.129 4.148 2.701 1.00 65.25 399 ASP A O 1
ATOM 3153 N N . TYR A 1 400 ? -3.348 2.799 2.592 1.00 69.12 400 TYR A N 1
ATOM 3154 C CA . TYR A 1 400 ? -2.760 3.527 1.476 1.00 69.12 400 TYR A CA 1
ATOM 3155 C C . TYR A 1 400 ? -3.433 3.149 0.157 1.00 69.12 400 TYR A C 1
ATOM 3157 O O . TYR A 1 400 ? -3.279 2.035 -0.348 1.00 69.12 400 TYR A O 1
ATOM 3165 N N . ASP A 1 401 ? -4.136 4.115 -0.432 1.00 69.94 401 ASP A N 1
ATOM 3166 C CA . ASP A 1 401 ? -4.682 4.024 -1.785 1.00 69.94 401 ASP A CA 1
ATOM 3167 C C . ASP A 1 401 ? -3.555 4.068 -2.809 1.00 69.94 401 ASP A C 1
ATOM 3169 O O . ASP A 1 401 ? -3.243 5.123 -3.356 1.00 69.94 401 ASP A O 1
ATOM 3173 N N . ASN A 1 402 ? -2.926 2.918 -3.048 1.00 69.88 402 ASN A N 1
ATOM 3174 C CA . ASN A 1 402 ? -1.769 2.835 -3.920 1.00 69.88 402 ASN A CA 1
ATOM 3175 C C . ASN A 1 402 ? -2.204 2.968 -5.385 1.00 69.88 402 ASN A C 1
ATOM 3177 O O . ASN A 1 402 ? -2.875 2.054 -5.891 1.00 69.88 402 ASN A O 1
ATOM 3181 N N . PRO A 1 403 ? -1.851 4.063 -6.090 1.00 78.94 403 PRO A N 1
ATOM 3182 C CA . PRO A 1 403 ? -2.184 4.189 -7.496 1.00 78.94 403 PRO A CA 1
ATOM 3183 C C . PRO A 1 403 ? -1.492 3.068 -8.262 1.00 78.94 403 PRO A C 1
ATOM 3185 O O . PRO A 1 403 ? -0.277 2.876 -8.179 1.00 78.94 403 PRO A O 1
ATOM 3188 N N . ARG A 1 404 ? -2.275 2.308 -9.018 1.00 85.44 404 ARG A N 1
ATOM 3189 C CA . ARG A 1 404 ? -1.839 1.073 -9.665 1.00 85.44 404 ARG A CA 1
ATOM 3190 C C . ARG A 1 404 ? -0.589 1.267 -10.517 1.00 85.44 404 ARG A C 1
ATOM 3192 O O . ARG A 1 404 ? 0.343 0.470 -10.427 1.00 85.44 404 ARG A O 1
ATOM 3199 N N . ASP A 1 405 ? -0.562 2.330 -11.308 1.00 80.62 405 ASP A N 1
ATOM 3200 C CA . ASP A 1 405 ? 0.547 2.635 -12.211 1.00 80.62 405 ASP A CA 1
ATOM 3201 C C . ASP A 1 405 ? 1.806 3.086 -11.457 1.00 80.62 405 ASP A C 1
ATOM 3203 O O . ASP A 1 405 ? 2.923 2.809 -11.896 1.00 80.62 405 ASP A O 1
ATOM 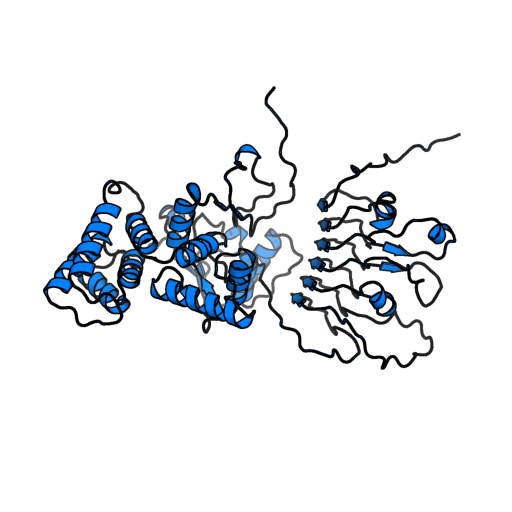3207 N N . GLU A 1 406 ? 1.650 3.729 -10.297 1.00 78.19 406 GLU A N 1
ATOM 3208 C CA . GLU A 1 406 ? 2.777 4.088 -9.432 1.00 78.19 406 GLU A CA 1
ATOM 3209 C C . GLU A 1 406 ? 3.374 2.846 -8.766 1.00 78.19 406 GLU A C 1
ATOM 3211 O O . GLU A 1 406 ? 4.594 2.672 -8.774 1.00 78.19 406 GLU A O 1
ATOM 3216 N N . LEU A 1 407 ? 2.531 1.932 -8.278 1.00 83.12 407 LEU A N 1
ATOM 3217 C CA . LEU A 1 407 ? 2.979 0.645 -7.747 1.00 83.12 407 LEU A CA 1
ATOM 3218 C C . LEU A 1 407 ? 3.736 -0.171 -8.803 1.00 83.12 407 LEU A C 1
ATOM 3220 O O . LEU A 1 407 ? 4.806 -0.709 -8.522 1.00 83.12 407 LEU A O 1
ATOM 3224 N N . ILE A 1 408 ? 3.226 -0.213 -10.037 1.00 85.00 408 ILE A N 1
ATOM 3225 C CA . ILE A 1 408 ? 3.909 -0.874 -11.156 1.00 85.00 408 ILE A CA 1
ATOM 3226 C C . ILE A 1 408 ? 5.243 -0.183 -11.466 1.00 85.00 408 ILE A C 1
ATOM 3228 O O . ILE A 1 408 ? 6.250 -0.862 -11.664 1.00 85.00 408 ILE A O 1
ATOM 3232 N N . ALA A 1 409 ? 5.294 1.152 -11.476 1.00 69.31 409 ALA A N 1
ATOM 3233 C CA . ALA A 1 409 ? 6.544 1.880 -11.678 1.00 69.31 409 ALA A CA 1
ATOM 3234 C C . ALA A 1 409 ? 7.595 1.535 -10.606 1.00 69.31 409 ALA A C 1
ATOM 3236 O O . ALA A 1 409 ? 8.778 1.412 -10.943 1.00 69.31 409 ALA A O 1
ATOM 3237 N N . ASN A 1 410 ? 7.167 1.319 -9.358 1.00 77.31 410 ASN A N 1
ATOM 3238 C CA . ASN A 1 410 ? 8.029 0.850 -8.276 1.00 77.31 410 ASN A CA 1
ATOM 3239 C C . ASN A 1 410 ? 8.509 -0.586 -8.524 1.00 77.31 410 ASN A C 1
ATOM 3241 O O . ASN A 1 410 ? 9.708 -0.829 -8.454 1.00 77.31 410 ASN A O 1
ATOM 3245 N N . PHE A 1 411 ? 7.627 -1.514 -8.923 1.00 87.06 411 PHE A N 1
ATOM 3246 C CA . PHE A 1 411 ? 8.032 -2.886 -9.268 1.00 87.06 411 PHE A CA 1
ATOM 3247 C C . PHE A 1 411 ? 9.113 -2.930 -10.351 1.00 87.06 411 PHE A C 1
ATOM 3249 O O . PHE A 1 411 ? 10.022 -3.754 -10.273 1.00 87.06 411 PHE A O 1
ATOM 3256 N N . ILE A 1 412 ? 9.022 -2.050 -11.354 1.00 72.81 412 ILE A N 1
ATOM 3257 C CA . ILE A 1 412 ? 10.031 -1.967 -12.416 1.00 72.81 412 ILE A CA 1
ATOM 3258 C C . ILE A 1 412 ? 11.346 -1.392 -11.880 1.00 72.81 412 ILE A C 1
ATOM 3260 O O . ILE A 1 412 ? 12.409 -1.914 -12.192 1.00 72.81 412 ILE A O 1
ATOM 3264 N N . SER A 1 413 ? 11.280 -0.321 -11.086 1.00 74.12 413 SER A N 1
ATOM 3265 C CA . SER A 1 413 ? 12.476 0.348 -10.545 1.00 74.12 413 SER A CA 1
ATOM 3266 C C . SER A 1 413 ? 13.254 -0.538 -9.570 1.00 74.12 413 SER A C 1
ATOM 3268 O O . SER A 1 413 ? 14.463 -0.401 -9.443 1.00 74.12 413 SER A O 1
ATOM 3270 N N . GLU A 1 414 ? 12.550 -1.448 -8.905 1.00 78.88 414 GLU A N 1
ATOM 3271 C CA . GLU A 1 414 ? 13.091 -2.414 -7.946 1.00 78.88 414 GLU A CA 1
ATOM 3272 C C . GLU A 1 414 ? 13.457 -3.753 -8.602 1.00 78.88 414 GLU A C 1
ATOM 3274 O O . GLU A 1 414 ? 13.767 -4.713 -7.901 1.00 78.88 414 GLU A O 1
ATOM 3279 N N . GLU A 1 415 ? 13.372 -3.831 -9.936 1.00 84.94 415 GLU A N 1
ATOM 3280 C CA . GLU A 1 415 ? 13.719 -5.009 -10.740 1.00 84.94 415 GLU A CA 1
ATOM 3281 C C . GLU A 1 415 ? 12.997 -6.298 -10.290 1.00 84.94 415 GLU A C 1
ATOM 3283 O O . GLU A 1 415 ? 13.506 -7.410 -10.417 1.00 84.94 415 GLU A O 1
ATOM 3288 N N . LEU A 1 416 ? 11.761 -6.172 -9.787 1.00 87.62 416 LEU A N 1
ATOM 3289 C CA . LEU A 1 416 ? 10.958 -7.307 -9.298 1.00 87.62 416 LEU A CA 1
ATOM 3290 C C . LEU A 1 416 ? 10.297 -8.113 -10.427 1.00 87.62 416 LEU A C 1
ATOM 3292 O O . LEU A 1 416 ? 9.643 -9.132 -10.186 1.00 87.62 416 LEU A O 1
ATOM 3296 N N . MET A 1 417 ? 10.421 -7.629 -11.659 1.00 92.88 417 MET A N 1
ATOM 3297 C CA . MET A 1 417 ? 9.799 -8.169 -12.863 1.00 92.88 417 MET A CA 1
ATOM 3298 C C . MET A 1 417 ? 10.850 -8.345 -13.959 1.00 92.88 417 MET A C 1
ATOM 3300 O O . MET A 1 417 ? 11.963 -7.840 -13.861 1.00 92.88 417 MET A O 1
ATOM 3304 N N . ASP A 1 418 ? 10.489 -9.053 -15.029 1.00 92.25 418 ASP A N 1
ATOM 3305 C CA . ASP A 1 418 ? 11.401 -9.196 -16.164 1.00 92.25 418 ASP A CA 1
ATOM 3306 C C . ASP A 1 418 ? 11.596 -7.860 -16.875 1.00 92.25 418 ASP A C 1
ATOM 3308 O O . ASP A 1 418 ? 10.639 -7.118 -17.102 1.00 92.25 418 ASP A O 1
ATOM 3312 N N . THR A 1 419 ? 12.816 -7.612 -17.337 1.00 90.00 419 THR A N 1
ATOM 3313 C CA . THR A 1 419 ? 13.073 -6.533 -18.286 1.00 90.00 419 THR A CA 1
ATOM 3314 C C . THR A 1 419 ? 12.345 -6.818 -19.603 1.00 90.00 419 THR A C 1
ATOM 3316 O O . THR A 1 419 ? 12.313 -7.950 -20.103 1.00 90.00 419 THR A O 1
ATOM 3319 N N . ARG A 1 420 ? 11.703 -5.794 -20.178 1.00 89.69 420 ARG A N 1
ATOM 3320 C CA . ARG A 1 420 ? 10.950 -5.913 -21.439 1.00 89.69 420 ARG A CA 1
ATOM 3321 C C . ARG A 1 420 ? 11.497 -4.970 -22.499 1.00 89.69 420 ARG A C 1
ATOM 3323 O O . ARG A 1 420 ? 12.207 -4.016 -22.218 1.00 89.69 420 ARG A O 1
ATOM 3330 N N . SER A 1 421 ? 11.120 -5.228 -23.749 1.00 87.19 421 SER A N 1
ATOM 3331 C CA . SER A 1 421 ? 11.576 -4.453 -24.909 1.00 87.19 421 SER A CA 1
ATOM 3332 C C . SER A 1 421 ? 11.070 -3.005 -24.938 1.00 87.19 421 SER A C 1
ATOM 3334 O O . SER A 1 421 ? 11.564 -2.202 -25.726 1.00 87.19 421 SER A O 1
ATOM 3336 N N . SER A 1 422 ? 10.067 -2.657 -24.126 1.00 79.19 422 SER A N 1
ATOM 3337 C CA . SER A 1 422 ? 9.517 -1.303 -24.054 1.00 79.19 422 SER A CA 1
ATOM 3338 C C . SER A 1 422 ? 8.867 -1.030 -22.704 1.00 79.19 422 SER A C 1
ATOM 3340 O O . SER A 1 422 ? 8.335 -1.944 -22.074 1.00 79.19 422 SER A O 1
ATOM 3342 N N . ARG A 1 423 ? 8.794 0.254 -22.327 1.00 76.12 423 ARG A N 1
ATOM 3343 C CA . ARG A 1 423 ? 8.129 0.694 -21.094 1.00 76.12 423 ARG A CA 1
ATOM 3344 C C . ARG A 1 423 ? 6.668 0.248 -21.017 1.00 76.12 423 ARG A C 1
ATOM 3346 O O . ARG A 1 423 ? 6.202 -0.150 -19.961 1.00 76.12 423 ARG A O 1
ATOM 3353 N N . ARG A 1 424 ? 5.956 0.266 -22.149 1.00 83.12 424 ARG A N 1
ATOM 3354 C CA . ARG A 1 424 ? 4.575 -0.226 -22.231 1.00 83.12 424 ARG A CA 1
ATOM 3355 C C . ARG A 1 424 ? 4.482 -1.712 -21.870 1.00 83.12 424 ARG A C 1
ATOM 3357 O O . ARG A 1 424 ? 3.634 -2.074 -21.071 1.00 83.12 424 ARG A O 1
ATOM 3364 N N . ALA A 1 425 ? 5.377 -2.545 -22.402 1.00 85.38 425 ALA A N 1
ATOM 3365 C CA . ALA A 1 425 ? 5.389 -3.977 -22.105 1.00 85.38 425 ALA A CA 1
ATOM 3366 C C . ALA A 1 425 ? 5.741 -4.282 -20.635 1.00 85.38 425 ALA A C 1
ATOM 3368 O O . ALA A 1 425 ? 5.228 -5.249 -20.077 1.00 85.38 425 ALA A O 1
ATOM 3369 N N . GLU A 1 426 ? 6.584 -3.461 -19.995 1.00 83.81 426 GLU A N 1
ATOM 3370 C CA . GLU A 1 426 ? 6.849 -3.555 -18.548 1.00 83.81 426 GLU A CA 1
ATOM 3371 C C . GLU A 1 426 ? 5.590 -3.238 -17.729 1.00 83.81 426 GLU A C 1
ATOM 3373 O O . GLU A 1 426 ? 5.255 -3.966 -16.793 1.00 83.81 426 GLU A O 1
ATOM 3378 N N . PHE A 1 427 ? 4.854 -2.190 -18.113 1.00 88.69 427 PHE A N 1
ATOM 3379 C CA . PHE A 1 427 ? 3.583 -1.846 -17.478 1.00 88.69 427 PHE A CA 1
ATOM 3380 C C . PHE A 1 427 ? 2.523 -2.933 -17.686 1.00 88.69 427 PHE A C 1
ATOM 3382 O O . PHE A 1 427 ? 1.893 -3.356 -16.718 1.00 88.69 427 PHE A O 1
ATOM 3389 N N . ASP A 1 428 ? 2.375 -3.457 -18.907 1.00 92.69 428 ASP A N 1
ATOM 3390 C CA . ASP A 1 428 ? 1.461 -4.565 -19.212 1.00 92.69 428 ASP A CA 1
ATOM 3391 C C . ASP A 1 428 ? 1.785 -5.808 -18.354 1.00 92.69 428 ASP A C 1
ATOM 3393 O O . ASP A 1 428 ? 0.876 -6.460 -17.825 1.00 92.69 428 ASP A O 1
ATOM 3397 N N . GLN A 1 429 ? 3.075 -6.112 -18.139 1.00 97.00 429 GLN A N 1
ATOM 3398 C CA . GLN A 1 429 ? 3.501 -7.166 -17.211 1.00 97.00 429 GLN A CA 1
ATOM 3399 C C . GLN A 1 429 ? 3.093 -6.856 -15.765 1.00 97.00 429 GLN A C 1
ATOM 3401 O O . GLN A 1 429 ? 2.550 -7.738 -15.095 1.00 97.00 429 GLN A O 1
ATOM 3406 N N . GLY A 1 430 ? 3.312 -5.630 -15.289 1.00 94.88 430 GLY A N 1
ATOM 3407 C CA . GLY A 1 430 ? 2.904 -5.201 -13.949 1.00 94.88 430 GLY A CA 1
ATOM 3408 C C . GLY A 1 430 ? 1.394 -5.303 -13.726 1.00 94.88 430 GLY A C 1
ATOM 3409 O O . GLY A 1 430 ? 0.948 -5.859 -12.718 1.00 94.88 430 GLY A O 1
ATOM 3410 N N . HIS A 1 431 ? 0.584 -4.877 -14.699 1.00 95.25 431 HIS A N 1
ATOM 3411 C CA . HIS A 1 431 ? -0.868 -5.057 -14.646 1.00 95.25 431 HIS A CA 1
ATOM 3412 C C . HIS A 1 431 ? -1.251 -6.537 -14.580 1.00 95.25 431 HIS A C 1
ATOM 3414 O O . HIS A 1 431 ? -2.118 -6.895 -13.779 1.00 95.25 431 HIS A O 1
ATOM 3420 N N . ALA A 1 432 ? -0.606 -7.396 -15.377 1.00 96.56 432 ALA A N 1
ATOM 3421 C CA . ALA A 1 432 ? -0.853 -8.835 -15.365 1.00 96.56 432 ALA A CA 1
ATOM 3422 C C . ALA A 1 432 ? -0.489 -9.483 -14.019 1.00 96.56 432 ALA A C 1
ATOM 3424 O O . ALA A 1 432 ? -1.227 -10.348 -13.548 1.00 96.56 432 ALA A O 1
ATOM 3425 N N . ILE A 1 433 ? 0.605 -9.057 -13.382 1.00 97.25 433 ILE A N 1
ATOM 3426 C CA . ILE A 1 433 ? 0.988 -9.498 -12.033 1.00 97.25 433 ILE A CA 1
ATOM 3427 C C . ILE A 1 433 ? -0.084 -9.110 -11.015 1.00 97.25 433 ILE A C 1
ATOM 3429 O O . ILE A 1 433 ? -0.595 -9.981 -10.313 1.00 97.25 433 ILE A O 1
ATOM 3433 N N . LEU A 1 434 ? -0.498 -7.843 -10.989 1.00 96.56 434 LEU A N 1
ATOM 3434 C CA . LEU A 1 434 ? -1.526 -7.372 -10.057 1.00 96.56 434 LEU A CA 1
ATOM 3435 C C . LEU A 1 434 ? -2.876 -8.070 -10.271 1.00 96.56 434 LEU A C 1
ATOM 3437 O O . LEU A 1 434 ? -3.512 -8.460 -9.300 1.00 96.56 434 LEU A O 1
ATOM 3441 N N . ASN A 1 435 ? -3.278 -8.322 -11.522 1.00 94.56 435 ASN A N 1
ATOM 3442 C CA . ASN A 1 435 ? -4.489 -9.099 -11.822 1.00 94.56 435 ASN A CA 1
ATOM 3443 C C . ASN A 1 435 ? -4.398 -10.543 -11.296 1.00 94.56 435 ASN A C 1
ATOM 3445 O O . ASN A 1 435 ? -5.399 -11.109 -10.862 1.00 94.56 435 ASN A O 1
ATOM 3449 N N . LYS A 1 436 ? -3.213 -11.169 -11.339 1.00 95.25 436 LYS A N 1
ATOM 3450 C CA . LYS A 1 436 ? -3.008 -12.516 -10.780 1.00 95.25 436 LYS A CA 1
ATOM 3451 C C . LYS A 1 436 ? -3.086 -12.507 -9.252 1.00 95.25 436 LYS A C 1
ATOM 3453 O O . LYS A 1 436 ? -3.702 -13.407 -8.691 1.00 95.25 436 LYS A O 1
ATOM 3458 N N . LEU A 1 437 ? -2.509 -11.499 -8.596 1.00 96.31 437 LEU A N 1
ATOM 3459 C CA . LEU A 1 437 ? -2.598 -11.334 -7.140 1.00 96.31 437 LEU A CA 1
ATOM 3460 C C . LEU A 1 437 ? -4.041 -11.057 -6.684 1.00 96.31 437 LEU A C 1
ATOM 3462 O O . LEU A 1 437 ? -4.492 -11.635 -5.697 1.00 96.31 437 LEU A O 1
ATOM 3466 N N . GLU A 1 438 ? -4.782 -10.236 -7.432 1.00 94.38 438 GLU A N 1
ATOM 3467 C CA . GLU A 1 438 ? -6.212 -9.980 -7.211 1.00 94.38 438 GLU A CA 1
ATOM 3468 C C . GLU A 1 438 ? -7.032 -11.265 -7.364 1.00 94.38 438 GLU A C 1
ATOM 3470 O O . GLU A 1 438 ? -7.847 -11.605 -6.507 1.00 94.38 438 GLU A O 1
ATOM 3475 N N . LYS A 1 439 ? -6.773 -12.038 -8.426 1.00 92.56 439 LYS A N 1
ATOM 3476 C CA . LYS A 1 439 ? -7.436 -13.328 -8.662 1.00 92.56 439 LYS A CA 1
ATOM 3477 C C . LYS A 1 439 ? -7.152 -14.340 -7.546 1.00 92.56 439 LYS A C 1
ATOM 3479 O O . LYS A 1 439 ? -8.038 -15.118 -7.205 1.00 92.56 439 LYS A O 1
ATOM 3484 N N . ALA A 1 440 ? -5.954 -14.299 -6.962 1.00 93.19 440 ALA A N 1
ATOM 3485 C CA . ALA A 1 440 ? -5.587 -15.083 -5.784 1.00 93.19 440 ALA A CA 1
ATOM 3486 C C . ALA A 1 440 ? -6.190 -14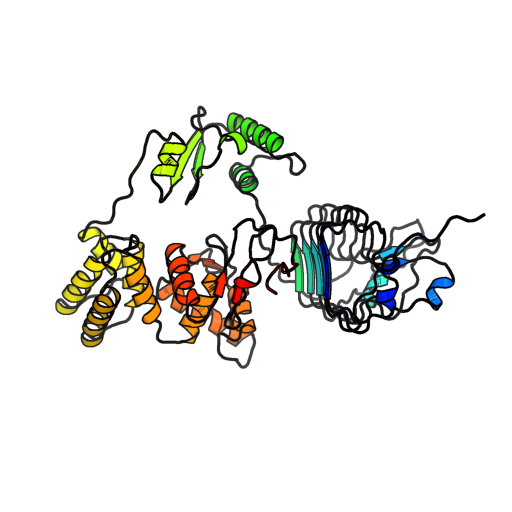.540 -4.471 1.00 93.19 440 ALA A C 1
ATOM 3488 O O . ALA A 1 440 ? -5.989 -15.143 -3.421 1.00 93.19 440 ALA A O 1
ATOM 3489 N N . CYS A 1 441 ? -6.929 -13.424 -4.521 1.00 94.31 441 CYS A N 1
ATOM 3490 C CA . CYS A 1 441 ? -7.526 -12.737 -3.372 1.00 94.31 441 CYS A CA 1
ATOM 3491 C C . CYS A 1 441 ? -6.500 -12.277 -2.322 1.00 94.31 441 CYS A C 1
ATOM 3493 O O . CYS A 1 441 ? -6.810 -12.192 -1.137 1.00 94.31 441 CYS A O 1
ATOM 3495 N N . LEU A 1 442 ? -5.275 -11.975 -2.763 1.00 94.94 442 LEU A N 1
ATOM 3496 C CA . LEU A 1 442 ? -4.193 -11.476 -1.909 1.00 94.94 442 LEU A CA 1
ATOM 3497 C C . LEU A 1 442 ? -4.080 -9.944 -1.920 1.00 94.94 442 LEU A C 1
ATOM 3499 O O . LEU A 1 442 ? -3.482 -9.356 -1.024 1.00 94.94 442 LEU A O 1
ATOM 3503 N N . VAL A 1 443 ? -4.668 -9.298 -2.924 1.00 93.06 443 VAL A N 1
ATOM 3504 C CA . VAL A 1 443 ? -4.841 -7.843 -3.007 1.00 93.06 443 VAL A CA 1
ATOM 3505 C C . VAL A 1 443 ? -6.235 -7.539 -3.540 1.00 93.06 443 VAL A C 1
ATOM 3507 O O . VAL A 1 443 ? -6.849 -8.373 -4.208 1.00 93.06 443 VAL A O 1
ATOM 3510 N N . GLU A 1 444 ? -6.719 -6.336 -3.277 1.00 88.94 444 GLU A N 1
ATOM 3511 C CA . GLU A 1 444 ? -7.972 -5.829 -3.818 1.00 88.94 444 GLU A CA 1
ATOM 3512 C C . GLU A 1 444 ? -7.700 -4.679 -4.776 1.00 88.94 444 GLU A C 1
ATOM 3514 O O . GLU A 1 444 ? -6.806 -3.862 -4.551 1.00 88.94 444 GLU A O 1
ATOM 3519 N N . ILE A 1 445 ? -8.489 -4.597 -5.843 1.00 84.88 445 ILE A N 1
ATOM 3520 C CA . ILE A 1 445 ? -8.350 -3.566 -6.864 1.00 84.88 445 ILE A CA 1
ATOM 3521 C C . ILE A 1 445 ? -9.667 -2.786 -6.951 1.00 84.88 445 ILE A C 1
ATOM 3523 O O . ILE A 1 445 ? -10.720 -3.348 -7.246 1.00 84.88 445 ILE A O 1
ATOM 3527 N N . TRP A 1 446 ? -9.603 -1.489 -6.658 1.00 76.56 446 TRP A N 1
ATOM 3528 C CA . TRP A 1 446 ? -10.755 -0.603 -6.466 1.00 76.56 446 TRP A CA 1
ATOM 3529 C C . TRP A 1 446 ? -10.843 0.469 -7.564 1.00 76.56 446 TRP A C 1
ATOM 3531 O O . TRP A 1 446 ? -9.977 0.540 -8.440 1.00 76.56 446 TRP A O 1
ATOM 3541 N N . THR A 1 447 ? -11.918 1.276 -7.508 1.00 60.97 447 THR A N 1
ATOM 3542 C CA . THR A 1 447 ? -12.115 2.523 -8.282 1.00 60.97 447 THR A CA 1
ATOM 3543 C C . THR A 1 447 ? -11.738 2.366 -9.755 1.00 60.97 447 THR A C 1
ATOM 3545 O O . THR A 1 447 ? -10.712 2.870 -10.199 1.00 60.97 447 THR A O 1
ATOM 3548 N N . ASP A 1 448 ? -12.521 1.572 -10.488 1.00 68.94 448 ASP A N 1
ATOM 3549 C CA . ASP A 1 448 ? -12.325 1.308 -11.923 1.00 68.94 448 ASP A CA 1
ATOM 3550 C C . ASP A 1 448 ? -10.948 0.736 -12.310 1.00 68.94 448 ASP A C 1
ATOM 3552 O O . ASP A 1 448 ? -10.488 0.872 -13.440 1.00 68.94 448 ASP A O 1
ATOM 3556 N N . ARG A 1 449 ? -10.339 -0.028 -11.393 1.00 71.25 449 ARG A N 1
ATOM 3557 C CA . ARG A 1 449 ? -9.045 -0.720 -11.536 1.00 71.25 449 ARG A CA 1
ATOM 3558 C C . ARG A 1 449 ? -7.800 0.148 -11.389 1.00 71.25 449 ARG A C 1
ATOM 3560 O O . ARG A 1 449 ? -6.711 -0.325 -11.725 1.00 71.25 449 ARG A O 1
ATOM 3567 N N . GLU A 1 450 ? -7.942 1.346 -10.836 1.00 73.75 450 GLU A N 1
ATOM 3568 C CA . GLU A 1 450 ? -6.850 2.315 -10.701 1.00 73.75 450 GLU A CA 1
ATOM 3569 C C . GLU A 1 450 ? -6.130 2.271 -9.349 1.00 73.75 450 GLU A C 1
ATOM 3571 O O . GLU A 1 450 ? -5.005 2.756 -9.259 1.00 73.75 450 GLU A O 1
ATOM 3576 N N . VAL A 1 451 ? -6.721 1.676 -8.308 1.00 80.56 451 VAL A N 1
ATOM 3577 C CA . VAL A 1 451 ? -6.136 1.642 -6.954 1.00 80.56 451 VAL A CA 1
ATOM 3578 C C . VAL A 1 451 ? -5.969 0.207 -6.473 1.00 80.56 451 VAL A C 1
ATOM 3580 O O . VAL A 1 451 ? -6.873 -0.612 -6.637 1.00 80.56 451 VAL A O 1
ATOM 3583 N N . VAL A 1 452 ? -4.820 -0.094 -5.866 1.00 86.25 452 VAL A N 1
ATOM 3584 C CA . VAL A 1 452 ? -4.513 -1.391 -5.249 1.00 86.25 452 VAL A CA 1
ATOM 3585 C C . VAL A 1 452 ? -4.472 -1.237 -3.732 1.00 86.25 452 VAL A C 1
ATOM 3587 O O . VAL A 1 452 ? -3.787 -0.355 -3.218 1.00 86.25 452 VAL A O 1
ATOM 3590 N N . ARG A 1 453 ? -5.163 -2.128 -3.019 1.00 85.88 453 ARG A N 1
ATOM 3591 C CA . ARG A 1 453 ? -5.150 -2.223 -1.554 1.00 85.88 453 ARG A CA 1
ATOM 3592 C C . ARG A 1 453 ? -4.749 -3.619 -1.099 1.00 85.88 453 ARG A C 1
ATOM 3594 O O . ARG A 1 453 ? -5.033 -4.613 -1.769 1.00 85.88 453 ARG A O 1
ATOM 3601 N N . MET A 1 454 ? -4.120 -3.697 0.067 1.00 88.69 454 MET A N 1
ATOM 3602 C CA . MET A 1 454 ? -3.794 -4.954 0.735 1.00 88.69 454 MET A CA 1
ATOM 3603 C C . MET A 1 454 ? -4.488 -4.988 2.092 1.00 88.69 454 MET A C 1
ATOM 3605 O O . MET A 1 454 ? -4.276 -4.107 2.913 1.00 88.69 454 MET A O 1
ATOM 3609 N N . HIS A 1 455 ? -5.298 -6.020 2.332 1.00 88.25 455 HIS A N 1
ATOM 3610 C CA . HIS A 1 455 ? -6.010 -6.174 3.599 1.00 88.25 455 HIS A CA 1
ATOM 3611 C C . HIS A 1 455 ? -5.028 -6.294 4.780 1.00 88.25 455 HIS A C 1
ATOM 3613 O O . HIS A 1 455 ? -4.047 -7.033 4.686 1.00 88.25 455 HIS A O 1
ATOM 3619 N N . ASN A 1 456 ? -5.337 -5.673 5.921 1.00 85.00 456 ASN A N 1
ATOM 3620 C CA . ASN A 1 456 ? -4.436 -5.535 7.079 1.00 85.00 456 ASN A CA 1
ATOM 3621 C C . ASN A 1 456 ? -3.849 -6.880 7.548 1.00 85.00 456 ASN A C 1
ATOM 3623 O O . ASN A 1 456 ? -2.639 -7.036 7.613 1.00 85.00 456 ASN A O 1
ATOM 3627 N N . LEU A 1 457 ? -4.677 -7.917 7.733 1.00 88.19 457 LEU A N 1
ATOM 3628 C CA . LEU A 1 457 ? -4.192 -9.269 8.077 1.00 88.19 457 LEU A CA 1
ATOM 3629 C C . LEU A 1 457 ? -3.315 -9.942 6.996 1.00 88.19 457 LEU A C 1
ATOM 3631 O O . LEU A 1 457 ? -2.435 -10.736 7.325 1.00 88.19 457 LEU A O 1
ATOM 3635 N N . ILE A 1 458 ? -3.538 -9.648 5.710 1.00 92.56 458 ILE A N 1
ATOM 3636 C CA . ILE A 1 458 ? -2.684 -10.143 4.615 1.00 92.56 458 ILE A CA 1
ATOM 3637 C C . ILE A 1 458 ? -1.342 -9.413 4.639 1.00 92.56 458 ILE A C 1
ATOM 3639 O O . ILE A 1 458 ? -0.292 -10.035 4.471 1.00 92.56 458 ILE A O 1
ATOM 3643 N N . ARG A 1 459 ? -1.370 -8.107 4.906 1.00 91.75 459 ARG A N 1
ATOM 3644 C CA . ARG A 1 459 ? -0.170 -7.305 5.114 1.00 91.75 459 ARG A CA 1
ATOM 3645 C C . ARG A 1 459 ? 0.615 -7.785 6.334 1.00 91.75 459 ARG A C 1
ATOM 3647 O O . ARG A 1 459 ? 1.818 -7.973 6.215 1.00 91.75 459 ARG A O 1
ATOM 3654 N N . ASP A 1 460 ? -0.037 -8.068 7.458 1.00 88.69 460 ASP A N 1
ATOM 3655 C CA . ASP A 1 460 ? 0.595 -8.614 8.669 1.00 88.69 460 ASP A CA 1
ATOM 3656 C C . ASP A 1 460 ? 1.277 -9.961 8.407 1.00 88.69 460 ASP A C 1
ATOM 3658 O O . ASP A 1 460 ? 2.395 -10.210 8.874 1.00 88.69 460 ASP A O 1
ATOM 3662 N N . MET A 1 461 ? 0.634 -10.826 7.619 1.00 92.25 461 MET A N 1
ATOM 3663 C CA . MET A 1 461 ? 1.255 -12.057 7.140 1.00 92.25 461 MET A CA 1
ATOM 3664 C C . MET A 1 461 ? 2.493 -11.755 6.284 1.00 92.25 461 MET A C 1
ATOM 3666 O O . MET A 1 461 ? 3.558 -12.311 6.552 1.00 92.25 461 MET A O 1
ATOM 3670 N N . ALA A 1 462 ? 2.385 -10.872 5.287 1.00 93.88 462 ALA A N 1
ATOM 3671 C CA . ALA A 1 462 ? 3.505 -10.502 4.420 1.00 93.88 462 ALA A CA 1
ATOM 3672 C C . ALA A 1 462 ? 4.685 -9.938 5.230 1.00 93.88 462 ALA A C 1
ATOM 3674 O O . ALA A 1 462 ? 5.817 -10.381 5.054 1.00 93.88 462 ALA A O 1
ATOM 3675 N N . LEU A 1 463 ? 4.406 -9.059 6.196 1.00 88.69 463 LEU A N 1
ATOM 3676 C CA . LEU A 1 463 ? 5.393 -8.513 7.128 1.00 88.69 463 LEU A CA 1
ATOM 3677 C C . LEU A 1 463 ? 6.022 -9.585 8.020 1.00 88.69 463 LEU A C 1
ATOM 3679 O O . LEU A 1 463 ? 7.183 -9.464 8.400 1.00 88.69 463 LEU A O 1
ATOM 3683 N N . THR A 1 464 ? 5.273 -10.627 8.381 1.00 89.88 464 THR A N 1
ATOM 3684 C CA . THR A 1 464 ? 5.797 -11.756 9.160 1.00 89.88 464 THR A CA 1
ATOM 3685 C C . THR A 1 464 ? 6.763 -12.593 8.326 1.00 89.88 464 THR A C 1
ATOM 3687 O O . THR A 1 464 ? 7.832 -12.949 8.816 1.00 89.88 464 THR A O 1
ATOM 3690 N N . ILE A 1 465 ? 6.440 -12.835 7.053 1.00 90.44 465 ILE A N 1
ATOM 3691 C CA . ILE A 1 465 ? 7.333 -13.508 6.095 1.00 90.44 465 ILE A CA 1
ATOM 3692 C C . ILE A 1 465 ? 8.612 -12.683 5.901 1.00 90.44 465 ILE A C 1
ATOM 3694 O O . ILE A 1 465 ? 9.723 -13.207 6.021 1.00 90.44 465 ILE A O 1
ATOM 3698 N N . THR A 1 466 ? 8.471 -11.370 5.701 1.00 87.31 466 THR A N 1
ATOM 3699 C CA . THR A 1 466 ? 9.607 -10.476 5.448 1.00 87.31 466 THR A CA 1
ATOM 3700 C C . THR A 1 466 ? 10.413 -10.127 6.700 1.00 87.31 466 THR A C 1
ATOM 3702 O O . THR A 1 466 ? 11.319 -9.309 6.639 1.00 87.31 466 THR A O 1
ATOM 3705 N N . LYS A 1 467 ? 10.123 -10.695 7.874 1.00 81.88 467 LYS A N 1
ATOM 3706 C CA . LYS A 1 467 ? 11.049 -10.604 9.022 1.00 81.88 467 LYS A CA 1
ATOM 3707 C C . LYS A 1 467 ? 12.244 -11.537 8.871 1.00 81.88 467 LYS A C 1
ATOM 3709 O O . LYS A 1 467 ? 13.255 -11.334 9.536 1.00 81.88 467 LYS A O 1
ATOM 3714 N N . HIS A 1 468 ? 12.107 -12.568 8.042 1.00 81.31 468 HIS A N 1
ATOM 3715 C CA . HIS A 1 468 ? 13.095 -13.629 7.916 1.00 81.31 468 HIS A CA 1
ATOM 3716 C C . HIS A 1 468 ? 13.823 -13.563 6.576 1.00 81.31 468 HIS A C 1
ATOM 3718 O O . HIS A 1 468 ? 15.050 -13.516 6.576 1.00 81.31 468 HIS A O 1
ATOM 3724 N N . ASN A 1 469 ? 13.094 -13.562 5.452 1.00 77.12 469 ASN A N 1
ATOM 3725 C CA . ASN A 1 469 ? 13.677 -13.457 4.111 1.00 77.12 469 ASN A CA 1
ATOM 3726 C C . ASN A 1 469 ? 12.589 -13.156 3.049 1.00 77.12 469 ASN A C 1
ATOM 3728 O O . ASN A 1 469 ? 11.635 -13.936 2.954 1.00 77.12 469 ASN A O 1
ATOM 3732 N N . PRO A 1 470 ? 12.714 -12.092 2.231 1.00 82.06 470 PRO A N 1
ATOM 3733 C CA . PRO A 1 470 ? 13.690 -10.999 2.353 1.00 82.06 470 PRO A CA 1
ATOM 3734 C C . PRO A 1 470 ? 13.449 -10.196 3.637 1.00 82.06 470 PRO A C 1
ATOM 3736 O O . PRO A 1 470 ? 12.314 -10.131 4.103 1.00 82.06 470 PRO A O 1
ATOM 3739 N N . MET A 1 471 ? 14.482 -9.611 4.239 1.00 76.94 471 MET A N 1
ATOM 3740 C CA . MET A 1 471 ? 14.379 -8.941 5.538 1.00 76.94 471 MET A CA 1
ATOM 3741 C C . MET A 1 471 ? 13.976 -7.469 5.374 1.00 76.94 471 MET A C 1
ATOM 3743 O O . MET A 1 471 ? 14.772 -6.627 4.964 1.00 76.94 471 MET A O 1
ATOM 3747 N N . TYR A 1 472 ? 12.728 -7.132 5.698 1.00 80.00 472 TYR A N 1
ATOM 3748 C CA . TYR A 1 472 ? 12.187 -5.776 5.609 1.00 80.00 472 TYR A CA 1
ATOM 3749 C C . TYR A 1 472 ? 12.041 -5.126 6.987 1.00 80.00 472 TYR A C 1
ATOM 3751 O O . TYR A 1 472 ? 11.538 -5.731 7.935 1.00 80.00 472 TYR A O 1
ATOM 3759 N N . MET A 1 473 ? 12.376 -3.837 7.076 1.00 73.06 473 MET A N 1
ATOM 3760 C CA . MET A 1 473 ? 12.023 -2.983 8.209 1.00 73.06 473 MET A CA 1
ATOM 3761 C C . MET A 1 473 ? 10.885 -2.039 7.820 1.00 73.06 473 MET A C 1
ATOM 3763 O O . MET A 1 473 ? 11.099 -1.005 7.196 1.00 73.06 473 MET A O 1
ATOM 3767 N N . VAL A 1 474 ? 9.663 -2.364 8.234 1.00 71.19 474 VAL A N 1
ATOM 3768 C CA . VAL A 1 474 ? 8.484 -1.527 7.972 1.00 71.19 474 VAL A CA 1
ATOM 3769 C C . VAL A 1 474 ? 8.052 -0.844 9.266 1.00 71.19 474 VAL A C 1
ATOM 3771 O O . VAL A 1 474 ? 7.611 -1.491 10.217 1.00 71.19 474 VAL A O 1
ATOM 3774 N N . LYS A 1 475 ? 8.216 0.477 9.320 1.00 67.12 475 LYS A N 1
ATOM 3775 C CA . LYS A 1 475 ? 7.843 1.355 10.434 1.00 67.12 475 LYS A CA 1
ATOM 3776 C C . LYS A 1 475 ? 6.949 2.453 9.885 1.00 67.12 475 LYS A C 1
ATOM 3778 O O . LYS A 1 475 ? 7.377 3.587 9.795 1.00 67.12 475 LYS A O 1
ATOM 3783 N N . VAL A 1 476 ? 5.746 2.111 9.448 1.00 64.38 476 VAL A N 1
ATOM 3784 C CA . VAL A 1 476 ? 4.871 3.035 8.715 1.00 64.38 476 VAL A CA 1
ATOM 3785 C C . VAL A 1 476 ? 3.778 3.585 9.623 1.00 64.38 476 VAL A C 1
ATOM 3787 O O . VAL A 1 476 ? 3.212 2.815 10.396 1.00 64.38 476 VAL A O 1
ATOM 3790 N N . GLY A 1 477 ? 3.479 4.885 9.534 1.00 58.75 477 GLY A N 1
ATOM 3791 C CA . GLY A 1 477 ? 2.360 5.494 10.267 1.00 58.75 477 GLY A CA 1
ATOM 3792 C C . GLY A 1 477 ? 2.518 5.477 11.792 1.00 58.75 477 GLY A C 1
ATOM 3793 O O . GLY A 1 477 ? 1.529 5.541 12.516 1.00 58.75 477 GLY A O 1
ATOM 3794 N N . LEU A 1 478 ? 3.749 5.338 12.296 1.00 62.03 478 LEU A N 1
ATOM 3795 C CA . LEU A 1 478 ? 4.044 5.206 13.728 1.00 62.03 478 LEU A CA 1
ATOM 3796 C C . LEU A 1 478 ? 4.285 6.554 14.415 1.00 62.03 478 LEU A C 1
ATOM 3798 O O . LEU A 1 478 ? 4.664 6.573 15.584 1.00 62.03 478 LEU A O 1
ATOM 3802 N N . GLU A 1 479 ? 4.102 7.659 13.688 1.00 58.03 479 GLU A N 1
ATOM 3803 C CA . GLU A 1 479 ? 4.379 9.018 14.161 1.00 58.03 479 GLU A CA 1
ATOM 3804 C C . GLU A 1 479 ? 5.817 9.179 14.680 1.00 58.03 479 GLU A C 1
ATOM 3806 O O . GLU A 1 479 ? 6.083 9.997 15.558 1.00 58.03 479 GLU A O 1
ATOM 3811 N N . LEU A 1 480 ? 6.764 8.400 14.139 1.00 49.47 480 LEU A N 1
ATOM 3812 C CA . LEU A 1 480 ? 8.161 8.494 14.556 1.00 49.47 480 LEU A CA 1
ATOM 3813 C C . LEU A 1 480 ? 8.677 9.903 14.295 1.00 49.47 480 LEU A C 1
ATOM 3815 O O . LEU A 1 480 ? 8.502 10.425 13.197 1.00 49.47 480 LEU A O 1
ATOM 3819 N N . THR A 1 481 ? 9.339 10.480 15.292 1.00 49.16 481 THR A N 1
ATOM 3820 C CA . THR A 1 481 ? 10.035 11.767 15.183 1.00 49.16 481 THR A CA 1
ATOM 3821 C C . THR A 1 481 ? 11.532 11.607 14.925 1.00 49.16 481 THR A C 1
ATOM 3823 O O . THR A 1 481 ? 12.197 12.561 14.536 1.00 49.16 481 THR A O 1
ATOM 3826 N N . GLU A 1 482 ? 12.054 10.391 15.073 1.00 46.72 482 GLU A N 1
ATOM 3827 C CA . GLU A 1 482 ? 13.471 10.044 14.942 1.00 46.72 482 GLU A CA 1
ATOM 3828 C C . GLU A 1 482 ? 13.631 8.753 14.130 1.00 46.72 482 GLU A C 1
ATOM 3830 O O . GLU A 1 482 ? 12.734 7.898 14.096 1.00 46.72 482 GLU A O 1
ATOM 3835 N N . ILE A 1 483 ? 14.785 8.590 13.480 1.00 51.41 483 ILE A N 1
ATOM 3836 C CA . ILE A 1 483 ? 15.127 7.350 12.779 1.00 51.41 483 ILE A CA 1
ATOM 3837 C C . ILE A 1 483 ? 15.263 6.173 13.767 1.00 51.41 483 ILE A C 1
ATOM 3839 O O . ILE A 1 483 ? 15.805 6.332 14.861 1.00 51.41 483 ILE A O 1
ATOM 3843 N N . PRO A 1 484 ? 14.821 4.948 13.400 1.00 53.00 484 PRO A N 1
ATOM 3844 C CA . PRO A 1 484 ? 15.043 3.764 14.227 1.00 53.00 484 PRO A CA 1
ATOM 3845 C C . PRO A 1 484 ? 16.524 3.572 14.590 1.00 53.00 484 PRO A C 1
ATOM 3847 O O . PRO A 1 484 ? 17.388 3.643 13.724 1.00 53.00 484 PRO A O 1
ATOM 3850 N N . LYS A 1 485 ? 16.821 3.251 15.856 1.00 54.84 485 LYS A N 1
ATOM 3851 C CA . LYS A 1 485 ? 18.198 3.051 16.358 1.00 54.84 485 LYS A CA 1
ATOM 3852 C C . LYS A 1 485 ? 19.025 2.104 15.483 1.00 54.84 485 LYS A C 1
ATOM 3854 O O . LYS A 1 485 ? 18.493 1.098 15.019 1.00 54.84 485 LYS A O 1
ATOM 3859 N N . ILE A 1 486 ? 20.337 2.353 15.368 1.00 52.09 486 ILE A N 1
ATOM 3860 C CA . ILE A 1 486 ? 21.273 1.605 14.498 1.00 52.09 486 ILE A CA 1
ATOM 3861 C C . ILE A 1 486 ? 21.264 0.083 14.712 1.00 52.09 486 ILE A C 1
ATOM 3863 O O . ILE A 1 486 ? 21.492 -0.676 13.784 1.00 52.09 486 ILE A O 1
ATOM 3867 N N . GLN A 1 487 ? 20.930 -0.378 15.919 1.00 52.69 487 GLN A N 1
ATOM 3868 C CA . GLN A 1 487 ? 20.792 -1.804 16.247 1.00 52.69 487 GLN A CA 1
ATOM 3869 C C . GLN A 1 487 ? 19.683 -2.500 15.443 1.00 52.69 487 GLN A C 1
ATOM 3871 O O . GLN A 1 487 ? 19.726 -3.712 15.265 1.00 52.69 487 GLN A O 1
ATOM 3876 N N . ASN A 1 488 ? 18.709 -1.736 14.943 1.00 53.09 488 ASN A N 1
ATOM 3877 C CA . ASN A 1 488 ? 17.672 -2.240 14.054 1.00 53.09 488 ASN A CA 1
ATOM 3878 C C . ASN A 1 488 ? 18.168 -2.368 12.603 1.00 53.09 488 ASN A C 1
ATOM 3880 O O . ASN A 1 488 ? 17.520 -3.055 11.827 1.00 53.09 488 ASN A O 1
ATOM 3884 N N . TRP A 1 489 ? 19.287 -1.732 12.234 1.00 60.72 489 TRP A N 1
ATOM 3885 C CA . TRP A 1 489 ? 19.841 -1.699 10.877 1.00 60.72 489 TRP A CA 1
ATOM 3886 C C . TRP A 1 489 ? 20.828 -2.852 10.675 1.00 60.72 489 TRP A C 1
ATOM 3888 O O . TRP A 1 489 ? 22.047 -2.668 10.672 1.00 60.72 489 TRP A O 1
ATOM 3898 N N . THR A 1 490 ? 20.303 -4.072 10.576 1.00 63.53 490 THR A N 1
ATOM 3899 C CA . THR A 1 490 ? 21.125 -5.261 10.328 1.00 63.53 490 THR A CA 1
ATOM 3900 C C . THR A 1 490 ? 21.669 -5.255 8.896 1.00 63.53 490 THR A C 1
ATOM 3902 O O . THR A 1 490 ? 21.082 -4.671 7.988 1.00 63.53 490 THR A O 1
ATOM 3905 N N . LYS A 1 491 ? 22.820 -5.908 8.682 1.00 64.00 491 LYS A N 1
ATOM 3906 C CA . LYS A 1 491 ? 23.473 -5.976 7.361 1.00 64.00 491 LYS A CA 1
ATOM 3907 C C . LYS A 1 491 ? 22.657 -6.741 6.315 1.00 64.00 491 LYS A C 1
ATOM 3909 O O . LYS A 1 491 ? 22.884 -6.544 5.129 1.00 64.00 491 LYS A O 1
ATOM 3914 N N . ASP A 1 492 ? 21.736 -7.582 6.771 1.00 69.88 492 ASP A N 1
ATOM 3915 C CA . ASP A 1 492 ? 20.901 -8.439 5.932 1.00 69.88 492 ASP A CA 1
ATOM 3916 C C . ASP A 1 492 ? 19.562 -7.776 5.556 1.00 69.88 492 ASP A C 1
ATOM 3918 O O . ASP A 1 492 ? 18.714 -8.427 4.957 1.00 69.88 492 ASP A O 1
ATOM 3922 N N . LEU A 1 493 ? 19.339 -6.501 5.918 1.00 66.00 493 LEU A N 1
ATOM 3923 C CA . LEU A 1 493 ? 18.131 -5.764 5.536 1.00 66.00 493 LEU A CA 1
ATOM 3924 C C . LEU A 1 493 ? 18.078 -5.500 4.032 1.00 66.00 493 LEU A C 1
ATOM 3926 O O . LEU A 1 493 ? 18.914 -4.784 3.484 1.00 66.00 493 LEU A O 1
ATOM 3930 N N . ASP A 1 494 ? 17.013 -5.981 3.401 1.00 71.25 494 ASP A N 1
ATOM 3931 C CA . ASP A 1 494 ? 16.727 -5.760 1.988 1.00 71.25 494 ASP A CA 1
ATOM 3932 C C . ASP A 1 494 ? 16.028 -4.419 1.736 1.00 71.25 494 ASP A C 1
ATOM 3934 O O . ASP A 1 494 ? 16.348 -3.719 0.774 1.00 71.25 494 ASP A O 1
ATOM 3938 N N . LYS A 1 495 ? 15.018 -4.072 2.549 1.00 72.69 495 LYS A N 1
ATOM 3939 C CA . LYS A 1 495 ? 14.176 -2.877 2.333 1.00 72.69 495 LYS A CA 1
ATOM 3940 C C . LYS A 1 495 ? 13.731 -2.236 3.636 1.00 72.69 495 LYS A C 1
ATOM 3942 O O . LYS A 1 495 ? 13.500 -2.913 4.636 1.00 72.69 495 LYS A O 1
ATOM 3947 N N . ILE A 1 496 ? 13.554 -0.918 3.606 1.00 63.78 496 ILE A N 1
ATOM 3948 C CA . ILE A 1 496 ? 13.076 -0.133 4.745 1.00 63.78 496 ILE A CA 1
ATOM 3949 C C . ILE A 1 496 ? 11.948 0.779 4.270 1.00 63.78 496 ILE A C 1
ATOM 3951 O O . ILE A 1 496 ? 12.101 1.493 3.283 1.00 63.78 496 ILE A O 1
ATOM 3955 N N . SER A 1 497 ? 10.826 0.775 4.987 1.00 68.25 497 SER A N 1
ATOM 3956 C CA . SER A 1 497 ? 9.733 1.721 4.776 1.00 68.25 497 SER A CA 1
ATOM 3957 C C . SER A 1 497 ? 9.462 2.499 6.055 1.00 68.25 497 SER A C 1
ATOM 3959 O O . SER A 1 497 ? 9.090 1.925 7.079 1.00 68.25 497 SER A O 1
ATOM 3961 N N . LEU A 1 498 ? 9.653 3.815 5.978 1.00 59.97 498 LEU A N 1
ATOM 3962 C CA . LEU A 1 498 ? 9.376 4.782 7.044 1.00 59.97 498 LEU A CA 1
ATOM 3963 C C . LEU A 1 498 ? 8.231 5.730 6.646 1.00 59.97 498 LEU A C 1
ATOM 3965 O O . LEU A 1 498 ? 8.172 6.859 7.133 1.00 59.97 498 LEU A O 1
ATOM 3969 N N . MET A 1 499 ? 7.360 5.300 5.724 1.00 59.28 499 MET A N 1
ATOM 3970 C CA . MET A 1 499 ? 6.252 6.116 5.216 1.00 59.28 499 MET A CA 1
ATOM 3971 C C . MET A 1 499 ? 5.341 6.609 6.349 1.00 59.28 499 MET A C 1
ATOM 3973 O O . MET A 1 499 ? 5.211 5.964 7.388 1.00 59.28 499 MET A O 1
ATOM 3977 N N . ASP A 1 500 ? 4.706 7.758 6.143 1.00 60.12 500 ASP A N 1
ATOM 3978 C CA . ASP A 1 500 ? 3.733 8.350 7.068 1.00 60.12 500 ASP A CA 1
ATOM 3979 C C . ASP A 1 500 ? 4.239 8.564 8.513 1.00 60.12 500 ASP A C 1
ATOM 3981 O O . ASP A 1 500 ? 3.461 8.553 9.464 1.00 60.12 500 ASP A O 1
ATOM 3985 N N . ASN A 1 501 ? 5.544 8.799 8.697 1.00 47.94 501 ASN A N 1
ATOM 3986 C CA . ASN A 1 501 ? 6.099 9.313 9.956 1.00 47.94 501 ASN A CA 1
ATOM 3987 C C . ASN A 1 501 ? 6.475 10.793 9.859 1.00 47.94 501 ASN A C 1
ATOM 3989 O O . ASN A 1 501 ? 6.625 11.348 8.771 1.00 47.94 501 ASN A O 1
ATOM 3993 N N . SER A 1 502 ? 6.714 11.404 11.017 1.00 47.88 502 SER A N 1
ATOM 3994 C CA . SER A 1 502 ? 7.161 12.791 11.160 1.00 47.88 502 SER A CA 1
ATOM 3995 C C . SER A 1 502 ? 8.638 12.836 11.556 1.00 47.88 502 SER A C 1
ATOM 3997 O O . SER A 1 502 ? 8.994 13.510 12.513 1.00 47.88 502 SER A O 1
ATOM 3999 N N . ILE A 1 503 ? 9.498 12.062 10.884 1.00 44.03 503 ILE A N 1
ATOM 4000 C CA . ILE A 1 503 ? 10.908 11.950 11.275 1.00 44.03 503 ILE A CA 1
ATOM 4001 C C . ILE A 1 503 ? 11.617 13.269 10.968 1.00 44.03 503 ILE A C 1
ATOM 4003 O O . ILE A 1 503 ? 11.541 13.798 9.859 1.00 44.03 503 ILE A O 1
ATOM 4007 N N . HIS A 1 504 ? 12.273 13.800 11.987 1.00 41.53 504 HIS A N 1
ATOM 4008 C CA . HIS A 1 504 ? 12.885 15.120 12.020 1.00 41.53 504 HIS A CA 1
ATOM 4009 C C . HIS A 1 504 ? 14.393 15.025 12.307 1.00 41.53 504 HIS A C 1
ATOM 4011 O O . HIS A 1 504 ? 15.148 15.876 11.849 1.00 41.53 504 HIS A O 1
ATOM 4017 N N . ASP A 1 505 ? 14.840 13.959 12.987 1.00 37.81 505 ASP A N 1
ATOM 4018 C CA . ASP A 1 505 ? 16.252 13.689 13.284 1.00 37.81 505 ASP A CA 1
ATOM 4019 C C . ASP A 1 505 ? 16.719 12.353 12.668 1.00 37.81 505 ASP A C 1
ATOM 4021 O O . ASP A 1 505 ? 16.066 11.312 12.808 1.00 37.81 505 ASP A O 1
ATOM 4025 N N . ILE A 1 506 ? 17.840 12.404 11.944 1.00 38.88 506 ILE A N 1
ATOM 4026 C CA . ILE A 1 506 ? 18.421 11.307 11.142 1.00 38.88 506 ILE A CA 1
ATOM 4027 C C . ILE A 1 506 ? 19.749 10.823 11.758 1.00 38.88 506 ILE A C 1
ATOM 4029 O O . ILE A 1 506 ? 20.327 9.843 11.288 1.00 38.88 506 ILE A O 1
ATOM 4033 N N . SER A 1 507 ? 20.244 11.462 12.826 1.00 37.06 507 SER A N 1
ATOM 4034 C CA . SER A 1 507 ? 21.519 11.085 13.441 1.00 37.06 507 SER A CA 1
ATOM 4035 C C . SER A 1 507 ? 21.436 9.694 14.094 1.00 37.06 507 SER A C 1
ATOM 4037 O O . SER A 1 507 ? 20.627 9.488 15.001 1.00 37.06 507 SER A O 1
ATOM 4039 N N . PRO A 1 508 ? 22.257 8.707 13.686 1.00 36.34 508 PRO A N 1
ATOM 4040 C CA . PRO A 1 508 ? 22.360 7.471 14.439 1.00 36.34 508 PRO A CA 1
ATOM 4041 C C . PRO A 1 508 ? 23.067 7.788 15.758 1.00 36.34 508 PRO A C 1
ATOM 4043 O O . PRO A 1 508 ? 24.220 8.210 15.751 1.00 36.34 508 PRO A O 1
ATOM 4046 N N . ASP A 1 509 ? 22.391 7.561 16.884 1.00 34.81 509 ASP A N 1
ATOM 4047 C CA . ASP A 1 509 ? 22.993 7.566 18.219 1.00 34.81 509 ASP A CA 1
ATOM 4048 C C . ASP A 1 509 ? 24.278 6.708 18.225 1.00 34.81 509 ASP A C 1
ATOM 4050 O O . ASP A 1 509 ? 24.249 5.487 18.407 1.00 34.81 509 ASP A O 1
ATOM 4054 N N . THR A 1 510 ? 25.441 7.336 18.043 1.00 37.09 510 THR A N 1
ATOM 4055 C CA . THR A 1 510 ? 26.736 6.761 18.408 1.00 37.09 510 THR A CA 1
ATOM 4056 C C . THR A 1 510 ? 26.953 7.023 19.888 1.00 37.09 510 THR A C 1
ATOM 4058 O O . THR A 1 510 ? 27.831 7.789 20.281 1.00 37.09 510 THR A O 1
ATOM 4061 N N . GLN A 1 511 ? 26.138 6.398 20.733 1.00 35.34 511 GLN A N 1
ATOM 4062 C CA . GLN A 1 511 ? 26.466 6.257 22.143 1.00 35.34 511 GLN A CA 1
ATOM 4063 C C . GLN A 1 511 ? 26.420 4.789 22.553 1.00 35.34 511 GLN A C 1
ATOM 4065 O O . GLN A 1 511 ? 25.372 4.204 22.812 1.00 35.34 511 GLN A O 1
ATOM 4070 N N . GLY A 1 512 ? 27.627 4.230 22.664 1.00 33.41 512 GLY A N 1
ATOM 4071 C CA . GLY A 1 512 ? 27.943 3.207 23.651 1.00 33.41 512 GLY A CA 1
ATOM 4072 C C . GLY A 1 512 ? 28.129 1.795 23.111 1.00 33.41 512 GLY A C 1
ATOM 4073 O O . GLY A 1 512 ? 27.174 1.023 23.050 1.00 33.41 512 GLY A O 1
ATOM 4074 N N . ARG A 1 513 ? 29.392 1.411 22.887 1.00 29.98 513 ARG A N 1
ATOM 4075 C CA . ARG A 1 513 ? 30.079 0.389 23.705 1.00 29.98 513 ARG A CA 1
ATOM 4076 C C . ARG A 1 513 ? 31.566 0.288 23.322 1.00 29.98 513 ARG A C 1
ATOM 4078 O O . ARG A 1 513 ? 31.875 -0.218 22.253 1.00 29.98 513 ARG A O 1
ATOM 4085 N N . ASN A 1 514 ? 32.382 0.750 24.279 1.00 32.91 514 ASN A N 1
ATOM 4086 C CA . ASN A 1 514 ? 33.828 0.613 24.530 1.00 32.91 514 ASN A CA 1
ATOM 4087 C C . ASN A 1 514 ? 34.830 0.960 23.430 1.00 32.91 514 ASN A C 1
ATOM 4089 O O . ASN A 1 514 ? 34.970 0.172 22.473 1.00 32.91 514 ASN A O 1
#

InterPro domains:
  IPR002182 NB-ARC [PF00931] (221-306)
  IPR027417 P-loop containing nucleoside triphosphate hydrolase [G3DSA:3.40.50.300] (199-292)
  IPR027417 P-loop containing nucleoside triphosphate hydrolase [SSF52540] (222-393)
  IPR032675 Leucine-rich repeat domain superfamily [G3DSA:3.80.10.10] (58-198)
  IPR036388 Winged helix-like DNA-binding domain superfamily [G3DSA:1.10.10.10] (379-464)
  IPR042197 Apoptotic protease-activating factors, helical domain [G3DSA:1.10.8.430] (293-378)
  IPR050905 Plant disease resistance NBS-LRR [PTHR33463] (210-485)
  IPR057135 Disease resistance protein At4g27190-like, leucine-rich repeats [PF23247] (107-191)
  IPR058922 Disease resistance protein, winged helix domain [PF23559] (395-462)

Radius of gyration: 28.83 Å; chains: 1; bounding box: 69×87×55 Å

Foldseek 3Di:
DDDDDDDDDDDDDLADQEAAAFLVAPQDQELCVNCLVLLVNQRHAYYAHEDYERHAEHDEAEPDPVVVVRHAGQLNYAEYHYEQHANHAENYDYPYPDQDTDADPRHCCNHAYYEAYNHANYQEYAELNHLVNNQRHAEYYHENHANHAEPYDYGDCPPDDDPPPQDDRDNPRHNAYEYYNHNNHNYHDPYDDPDDHDYDDDDDDDPLVVLCVVLVHDFDPPDDLLSSLCSLLVSVLVSAADEAEAEADEAADPNSSSNHDDPRVRYHYHYDYPDPVNCVVNVPPDDDDDDADDLVVLLVLLCVLLVNDDDDPLLSVLLSLLSVLCVRPNLLSNLLSLLCHPDDDVVVSVVLSVLLVVLCPPCPPDPCSSLSSLVSLLVSPPDQLLNQLLLVQLLDDQPDFAFQQNSLVVCVVLVSDDDDPDPVVSSVRSLVSLVSCVSSVQWPADDVRGTIHGHPSSSVSSQVVCVVPQPEARQELVQDQADPACVVVDPSHDYYHHYNHNHRYDDHPPDDDD

pLDDT: mean 71.91, std 17.88, range [26.0, 97.25]